Protein 5W7J (pdb70)

InterPro domains:
  IPR001594 Palmitoyltransferase, DHHC domain [PF01529] (438-569)
  IPR002110 Ankyrin repeat [PF12796] (64-152)
  IPR002110 Ankyrin repeat [PF12796] (161-255)
  IPR002110 Ankyrin repeat [PR01415] (124-139)
  IPR002110 Ankyrin repeat [PR01415] (240-254)
  IPR002110 Ankyrin repeat [PS50088] (89-121)
  IPR002110 Ankyrin repeat [PS50088] (123-155)
  IPR002110 Ankyrin repeat [PS50088] (156-188)
  IPR002110 Ankyrin repeat [PS50088] (189-222)
  IPR002110 Ankyrin repeat [PS50088] (224-256)
  IPR002110 Ankyrin repeat [SM00248] (89-118)
  IPR002110 Ankyrin repeat [SM00248] (123-152)
  IPR002110 Ankyrin repeat [SM00248] (156-185)
  IPR002110 Ankyrin repeat [SM00248] (189-219)
  IPR002110 Ankyrin repeat [SM00248] (224-253)
  IPR036770 Ankyrin repeat-containing domain superfamily [G3DSA:1.25.40.20] (50-288)
  IPR036770 Ankyrin repeat-containing domain superfamily [SSF48403] (54-279)

CATH classification: 1.25.40.20

Organism: Homo sapiens (NCBI:txid9606)

Sequence (480 aa):
IDDYSTWDIVKATQYGIYERCRELVEAGYDVRQPDKANVTLLHWAAINNRIDLVKYYISKGAIVDQLGGDLNSTPLHWATRQGHLSMVVQLMKYGADPSLIDGEGCSCIHLAAQFGHTSIVAYLIAKGQDVDMMDQNGMTPLMWAAYRTHSVDPTRLLLTFNVSVNLGDKYHKNTALHWAVLAGNTTVISLLLEAGANVDAQNIKGESALDLAKQRKNVWMINHLQEARGVVASQPARVIDDYSTWDIVKATQYGIYERCRELVEAGYDVRQPDKANVTLLHWAAINNRIDLVKYYISSKGAIVDQLGGDLNSTPLHWATRQGHLSMVVQLMKYGADPSLIDGEGCSCIHLAAQFGHTSIVAYLIAKGQDVDMMDQNGMTPLMWAAYRTHSVDPTRLLLTFNVSVNLGDKYHKNTALHWAVLAGNTTVISLLLEAGANVDAQNIKGESALDLAKQRKNVWMINHLQEARQAGVVASQPARV

Radius of gyration: 24.55 Å; Cα contacts (8 Å, |Δi|>4): 899; chains: 4; bounding box: 79×41×54 Å

Secondary structure (DSSP, 8-state):
---STT--HHHHHHTT-HHHHHHHHHTT--TT---TTS--HHHHHHHTT-HHHHHHHHHTT--TT--BTTTTB-HHHHHHHHT-HHHHHHHHHTT--TT---TTS--HHHHHHHTT-HHHHHHHHHTT--TT---TTS--HHHHHHHH--SSTTHHHHHTS---TT-B-TTT--BHHHHHHHHT-HHHHHHHHHTT--SS-B-TTS-BHHHHHHHTT-HHHHHHHHHT-/----S-----/---STT--HHHHHHTT-HHHHHHHHHTT--TT---TTS--HHHHHHHTT-HHHHHHHHHTT--TT--BTTTTB-HHHHHHHHT-HHHHHHHHHTT--TT---TTS--HHHHHHHTT-HHHHHHHHHTT--TT---TTS--HHHHHHHH--SSTTHHHHHHTT--TT-B-TTT--BHHHHHHHTT-HHHHHHHHHTT--SS-B-TTS-BHHHHHHHTT-HHHHHHHHHH---/----S-----

Solvent-accessible surface area: 19431 Å² total; per-residue (Å²): 125,68,40,3,59,119,18,83,11,28,66,0,0,9,26,8,1,55,48,37,0,101,86,37,15,106,88,64,57,77,8,130,87,59,37,120,40,82,1,11,2,1,0,14,0,0,2,10,49,66,46,73,3,0,86,18,0,26,89,97,29,9,74,30,37,69,69,0,9,116,21,67,0,1,0,0,0,2,0,0,4,41,28,49,59,57,0,0,32,26,0,38,156,83,57,6,56,15,50,63,76,6,56,59,3,2,4,1,0,1,0,0,0,7,28,30,42,38,64,1,0,34,40,0,24,78,116,61,30,80,17,24,44,86,12,117,63,4,9,3,0,6,3,30,0,0,25,18,8,20,41,60,47,0,0,130,34,0,36,95,78,149,21,58,19,67,68,25,6,65,160,64,30,4,6,2,0,0,11,0,0,19,6,12,0,32,48,0,0,42,41,0,24,94,46,46,11,69,5,55,34,125,14,127,150,37,33,9,0,4,59,7,0,93,96,82,168,45,122,108,2,34,79,63,0,75,138,55,161,41,34,28,61,83,46,17,72,71,76,108,68,42,5,58,120,17,90,4,25,70,0,0,8,25,8,2,50,32,36,0,95,101,45,17,130,89,62,59,80,7,132,95,63,36,223,44,81,1,9,3,1,0,16,0,0,3,11,55,66,49,70,3,0,95,23,0,37,94,103,27,13,79,24,33,82,72,0,10,116,23,73,0,0,0,0,0,2,0,0,3,38,26,45,60,57,0,0,34,22,0,35,150,74,53,7,52,13,43,65,80,7,51,61,10,2,1,0,0,0,0,0,0,8,27,29,45,37,61,0,0,35,52,0,20,84,116,62,34,80,23,37,44,67,10,109,63,1,10,4,0,3,3,27,0,0,25,20,9,22,42,60,42,0,0,121,36,0,37,105,82,134,12,59,18,58,62,12,2,123,129,74,89,6,6,1,2,0,15,0,0,16,5,12,0,25,44,0,0,30,35,0,0,118,45,28,1,55,2,80,36,115,11,116,149,33,28,7,0,15,51,6,0,99,108,84,170,47,114,121,0,33,78,45,0,80,131,32,92,117,74,41,37,30,65,86,45,15,74,72,87

B-factor: mean 42.92, std 8.51, range [24.93, 89.25]

Nearest PDB structures (foldseek):
  5w7j-assembly1_A  TM=1.004E+00  e=4.374E-40  Homo sapiens
  3eu9-assembly1_A  TM=9.946E-01  e=1.791E-37  Homo sapiens
  3b95-assembly2_B  TM=9.321E-01  e=2.983E-14  Homo sapiens
  6gcu-assembly2_F  TM=9.055E-01  e=6.509E-10  synthetic construct
  1ot8-assembly2_B  TM=6.976E-01  e=4.515E-09  Drosophila melanogaster

GO terms:
  GO:0043067 regulation of programmed cell death (P, IDA)
  GO:0019706 protein-cysteine S-palmitoyltransferase activity (F, IDA)
  GO:0000139 Golgi membrane (C, EXP)
  GO:0030659 cytoplasmic vesicle membrane (C, EXP)
  GO:0019706 protein-cysteine S-palmitoyltransferase activity (F, EXP)
  GO:0042802 identical protein binding (F, IPI)
  GO:0005515 protein binding (F, IPI)
  GO:0005794 Golgi apparatus (C, IDA)
  GO:0000139 Golgi membrane (C, IDA)
  GO:0030660 Golgi-associated vesicle membrane (C, IDA)
  GO:0042953 lipoprotein transport (P, IDA)
  GO:0043123 positive regulation of canonical NF-kappaB signal transduction (P, HMP)
  GO:0016409 palmitoyltransferase activity (F, IDA)
  GO:0042734 presynaptic membrane (C, EXP)
  GO:0016409 palmitoyltransferase activity (F, IMP)
  GO:0018345 protein palmitoylation (P, IMP)

Structure (mmCIF, N/CA/C/O backbone):
data_5W7J
#
_entry.id   5W7J
#
_cell.length_a   87.736
_cell.length_b   87.736
_cell.length_c   128.007
_cell.angle_alpha   90.00
_cell.angle_beta   90.00
_cell.angle_gamma   120.00
#
_symmetry.space_group_name_H-M   'P 64'
#
loop_
_entity.id
_entity.type
_entity.pdbx_description
1 polymer 'Palmitoyltransferase ZDHHC17'
2 polymer Snap25b-111-120
3 water water
#
loop_
_atom_site.group_PDB
_atom_site.id
_atom_site.type_symbol
_atom_site.label_atom_id
_atom_site.label_alt_id
_atom_site.label_comp_id
_atom_site.label_asym_id
_atom_site.label_entity_id
_atom_site.label_seq_id
_atom_site.pdbx_PDB_ins_code
_atom_site.Cartn_x
_atom_site.Cartn_y
_atom_site.Cartn_z
_atom_site.occupancy
_atom_site.B_iso_or_equiv
_atom_site.auth_seq_id
_atom_site.auth_comp_id
_atom_site.auth_asym_id
_atom_site.auth_atom_id
_atom_site.pdbx_PDB_model_num
ATOM 1 N N . ILE A 1 8 ? -4.506 13.025 -1.410 1.00 55.98 53 ILE A N 1
ATOM 2 C CA . ILE A 1 8 ? -5.405 14.091 -1.849 1.00 53.37 53 ILE A CA 1
ATOM 3 C C . ILE A 1 8 ? -6.087 13.740 -3.190 1.00 58.33 53 ILE A C 1
ATOM 4 O O . ILE A 1 8 ? -5.426 13.579 -4.227 1.00 57.28 53 ILE A O 1
ATOM 9 N N . ASP A 1 9 ? -7.422 13.627 -3.148 1.00 52.60 54 ASP A N 1
ATOM 10 C CA . ASP A 1 9 ? -8.230 13.302 -4.319 1.00 49.61 54 ASP A CA 1
ATOM 11 C C . ASP A 1 9 ? -8.452 14.559 -5.160 1.00 53.29 54 ASP A C 1
ATOM 12 O O . ASP A 1 9 ? -9.025 15.543 -4.677 1.00 53.46 54 ASP A O 1
ATOM 17 N N . ASP A 1 10 ? -8.011 14.523 -6.419 1.00 51.06 55 ASP A N 1
ATOM 18 C CA . ASP A 1 10 ? -8.106 15.660 -7.326 1.00 44.90 55 ASP A CA 1
ATOM 19 C C . ASP A 1 10 ? -9.226 15.530 -8.360 1.00 49.34 55 ASP A C 1
ATOM 20 O O . ASP A 1 10 ? -9.343 16.397 -9.233 1.00 47.98 55 ASP A O 1
ATOM 25 N N . TYR A 1 11 ? -10.030 14.464 -8.297 1.00 46.84 56 TYR A N 1
ATOM 26 C CA . TYR A 1 11 ? -11.195 14.165 -9.135 1.00 45.15 56 TYR A CA 1
ATOM 27 C C . TYR A 1 11 ? -10.837 13.677 -10.537 1.00 45.21 56 TYR A C 1
ATOM 28 O O . TYR A 1 11 ? -11.764 13.463 -11.339 1.00 46.67 56 TYR A O 1
ATOM 37 N N . SER A 1 12 ? -9.558 13.501 -10.877 1.00 44.26 57 SER A N 1
ATOM 38 C CA . SER A 1 12 ? -9.214 13.046 -12.225 1.00 47.55 57 SER A CA 1
ATOM 39 C C . SER A 1 12 ? -9.635 11.607 -12.489 1.00 44.54 57 SER A C 1
ATOM 40 O O . SER A 1 12 ? -9.661 11.192 -13.646 1.00 50.72 57 SER A O 1
ATOM 43 N N . THR A 1 13 ? -9.971 10.844 -11.457 1.00 48.20 58 THR A N 1
ATOM 44 C CA . THR A 1 13 ? -10.452 9.479 -11.620 1.00 50.19 58 THR A CA 1
ATOM 45 C C . THR A 1 13 ? -11.963 9.341 -11.453 1.00 52.28 58 THR A C 1
ATOM 46 O O . THR A 1 13 ? -12.487 8.232 -11.602 1.00 52.25 58 THR A O 1
ATOM 50 N N . TRP A 1 14 ? -12.674 10.424 -11.132 1.00 50.59 59 TRP A N 1
ATOM 51 C CA . TRP A 1 14 ? -14.120 10.342 -10.943 1.00 47.60 59 TRP A CA 1
ATOM 52 C C . TRP A 1 14 ? -14.830 10.168 -12.280 1.00 43.29 59 TRP A C 1
ATOM 53 O O . TRP A 1 14 ? -14.438 10.761 -13.286 1.00 44.00 59 TRP A O 1
ATOM 64 N N . ASP A 1 15 ? -15.873 9.343 -12.290 1.00 39.72 60 ASP A N 1
ATOM 65 C CA . ASP A 1 15 ? -16.682 9.192 -13.488 1.00 45.34 60 ASP A CA 1
ATOM 66 C C . ASP A 1 15 ? -17.637 10.384 -13.651 1.00 47.30 60 ASP A C 1
ATOM 67 O O . ASP A 1 15 ? -17.829 11.206 -12.744 1.00 45.33 60 ASP A O 1
ATOM 72 N N . ILE A 1 16 ? -18.249 10.459 -14.835 1.00 42.17 61 ILE A N 1
ATOM 73 C CA . ILE A 1 16 ? -19.018 11.637 -15.230 1.00 43.26 61 ILE A CA 1
ATOM 74 C C . ILE A 1 16 ? -20.234 11.849 -14.328 1.00 40.81 61 ILE A C 1
ATOM 75 O O . ILE A 1 16 ? -20.590 12.993 -14.009 1.00 38.43 61 ILE A O 1
ATOM 80 N N . VAL A 1 17 ? -20.903 10.770 -13.924 1.00 41.94 62 VAL A N 1
ATOM 81 C CA . VAL A 1 17 ? -22.083 10.920 -13.087 1.00 41.85 62 VAL A CA 1
ATOM 82 C C . VAL A 1 17 ? -21.700 11.506 -11.738 1.00 40.17 62 VAL A C 1
ATOM 83 O O . VAL A 1 17 ? -22.275 12.507 -11.295 1.00 37.82 62 VAL A O 1
ATOM 87 N N . LYS A 1 18 ? -20.713 10.900 -11.075 1.00 36.84 63 LYS A N 1
ATOM 88 C CA . LYS A 1 18 ? -20.308 11.370 -9.759 1.00 37.81 63 LYS A CA 1
ATOM 89 C C . LYS A 1 18 ? -19.780 12.797 -9.836 1.00 40.69 63 LYS A C 1
ATOM 90 O O . LYS A 1 18 ? -19.992 13.598 -8.918 1.00 37.78 63 LYS A O 1
ATOM 96 N N . ALA A 1 19 ? -19.099 13.144 -10.932 1.00 37.63 64 ALA A N 1
ATOM 97 C CA . ALA A 1 19 ? -18.587 14.501 -11.025 1.00 36.01 64 ALA A CA 1
ATOM 98 C C . ALA A 1 19 ? -19.713 15.499 -11.286 1.00 37.15 64 ALA A C 1
ATOM 99 O O . ALA A 1 19 ? -19.610 16.676 -10.909 1.00 36.17 64 ALA A O 1
ATOM 101 N N . THR A 1 20 ? -20.800 15.047 -11.904 1.00 35.04 65 THR A N 1
ATOM 102 C CA . THR A 1 20 ? -21.946 15.926 -12.083 1.00 38.40 65 THR A CA 1
ATOM 103 C C . THR A 1 20 ? -22.652 16.175 -10.760 1.00 35.54 65 THR A C 1
ATOM 104 O O . THR A 1 20 ? -22.919 17.327 -10.400 1.00 35.50 65 THR A O 1
ATOM 108 N N . GLN A 1 21 ? -22.963 15.100 -10.028 1.00 35.33 66 GLN A N 1
ATOM 109 C CA . GLN A 1 21 ? -23.597 15.219 -8.719 1.00 33.98 66 GLN A CA 1
ATOM 110 C C . GLN A 1 21 ? -22.871 16.211 -7.824 1.00 32.32 66 GLN A C 1
ATOM 111 O O . GLN A 1 21 ? -23.503 17.039 -7.160 1.00 34.78 66 GLN A O 1
ATOM 117 N N . TYR A 1 22 ? -21.550 16.146 -7.797 1.00 31.54 67 TYR A N 1
ATOM 118 C CA . TYR A 1 22 ? -20.751 17.003 -6.938 1.00 33.82 67 TYR A CA 1
ATOM 119 C C . TYR A 1 22 ? -20.425 18.351 -7.569 1.00 33.19 67 TYR A C 1
ATOM 120 O O . TYR A 1 22 ? -19.781 19.179 -6.916 1.00 33.95 67 TYR A O 1
ATOM 129 N N . GLY A 1 23 ? -20.842 18.577 -8.815 1.00 33.32 68 GLY A N 1
ATOM 130 C CA . GLY A 1 23 ? -20.641 19.838 -9.504 1.00 31.33 68 GLY A CA 1
ATOM 131 C C . GLY A 1 23 ? -19.225 20.120 -9.943 1.00 32.68 68 GLY A C 1
ATOM 132 O O . GLY A 1 23 ? -18.871 21.291 -10.107 1.00 24.93 68 GLY A O 1
ATOM 133 N N . ILE A 1 24 ? -18.396 19.081 -10.126 1.00 30.01 69 ILE A N 1
ATOM 134 C CA . ILE A 1 24 ? -16.997 19.284 -10.488 1.00 31.78 69 ILE A CA 1
ATOM 135 C C . ILE A 1 24 ? -16.913 19.643 -11.963 1.00 39.85 69 ILE A C 1
ATOM 136 O O . ILE A 1 24 ? -16.706 18.765 -12.810 1.00 39.91 69 ILE A O 1
ATOM 141 N N . TYR A 1 25 ? -17.033 20.945 -12.257 1.00 37.67 70 TYR A N 1
ATOM 142 C CA . TYR A 1 25 ? -17.315 21.420 -13.610 1.00 41.01 70 TYR A CA 1
ATOM 143 C C . TYR A 1 25 ? -16.253 20.980 -14.615 1.00 41.17 70 TYR A C 1
ATOM 144 O O . TYR A 1 25 ? -16.575 20.442 -15.678 1.00 36.97 70 TYR A O 1
ATOM 153 N N . GLU A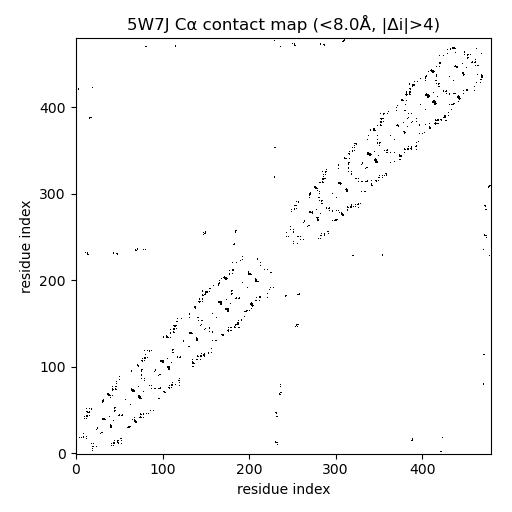 1 26 ? -14.978 21.227 -14.311 1.00 47.17 71 GLU A N 1
ATOM 154 C CA . GLU A 1 26 ? -13.929 20.967 -15.297 1.00 43.07 71 GLU A CA 1
ATOM 155 C C . GLU A 1 26 ? -13.795 19.481 -15.597 1.00 42.06 71 GLU A C 1
ATOM 156 O O . GLU A 1 26 ? -13.534 19.097 -16.742 1.00 45.68 71 GLU A O 1
ATOM 162 N N . ARG A 1 27 ? -13.980 18.633 -14.591 1.00 38.26 72 ARG A N 1
ATOM 163 C CA . ARG A 1 27 ? -13.950 17.194 -14.825 1.00 41.99 72 ARG A CA 1
ATOM 164 C C . ARG A 1 27 ? -15.032 16.784 -15.822 1.00 44.08 72 ARG A C 1
ATOM 165 O O . ARG A 1 27 ? -14.768 16.052 -16.784 1.00 42.26 72 ARG A O 1
ATOM 173 N N . CYS A 1 28 ? -16.255 17.280 -15.627 1.00 39.08 73 CYS A N 1
ATOM 174 C CA . CYS A 1 28 ? -17.341 16.958 -16.550 1.00 41.14 73 CYS A CA 1
ATOM 175 C C . CYS A 1 28 ? -17.027 17.431 -17.965 1.00 41.89 73 CYS A C 1
ATOM 176 O O . CYS A 1 28 ? -17.239 16.697 -18.933 1.00 41.63 73 CYS A O 1
ATOM 179 N N . ARG A 1 29 ? -16.509 18.650 -18.097 1.00 41.38 74 ARG A N 1
ATOM 180 C CA . ARG A 1 29 ? -16.235 19.219 -19.407 1.00 45.34 74 ARG A CA 1
ATOM 181 C C . ARG A 1 29 ? -15.176 18.408 -20.141 1.00 50.48 74 ARG A C 1
ATOM 182 O O . ARG A 1 29 ? -15.346 18.080 -21.317 1.00 50.40 74 ARG A O 1
ATOM 190 N N . GLU A 1 30 ? -14.103 18.023 -19.450 1.00 49.29 75 GLU A N 1
ATOM 191 C CA . GLU A 1 30 ? -13.062 17.251 -20.118 1.00 49.49 75 GLU A CA 1
ATOM 192 C C . GLU A 1 30 ? -13.573 15.878 -20.550 1.00 47.98 75 GLU A C 1
ATOM 193 O O . GLU A 1 30 ? -13.236 15.413 -21.644 1.00 53.59 75 GLU A O 1
ATOM 199 N N . LEU A 1 31 ? -14.429 15.235 -19.750 1.00 47.72 76 LEU A N 1
ATOM 200 C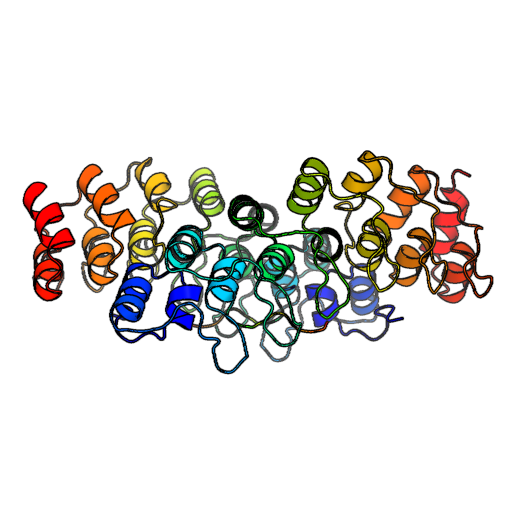 CA . LEU A 1 31 ? -14.973 13.941 -20.171 1.00 44.08 76 LEU A CA 1
ATOM 201 C C . LEU A 1 31 ? -15.887 14.086 -21.383 1.00 50.22 76 LEU A C 1
ATOM 202 O O . LEU A 1 31 ? -15.865 13.239 -22.285 1.00 51.33 76 LEU A O 1
ATOM 207 N N . VAL A 1 32 ? -16.697 15.148 -21.423 1.00 49.55 77 VAL A N 1
ATOM 208 C CA . VAL A 1 32 ? -17.580 15.375 -22.567 1.00 53.79 77 VAL A CA 1
ATOM 209 C C . VAL A 1 32 ? -16.761 15.624 -23.828 1.00 54.63 77 VAL A C 1
ATOM 210 O O . VAL A 1 32 ? -17.067 15.087 -24.901 1.00 58.47 77 VAL A O 1
ATOM 214 N N . GLU A 1 33 ? -15.685 16.407 -23.713 1.00 55.40 78 GLU A N 1
ATOM 215 C CA . GLU A 1 33 ? -14.837 16.680 -24.868 1.00 54.84 78 GLU A CA 1
ATOM 216 C C . GLU A 1 33 ? -14.024 15.458 -25.284 1.00 54.70 78 GLU A C 1
ATOM 217 O O . GLU A 1 33 ? -13.659 15.333 -26.457 1.00 59.14 78 GLU A O 1
ATOM 223 N N . ALA A 1 34 ? -13.738 14.550 -24.352 1.00 57.28 79 ALA A N 1
ATOM 224 C CA . ALA A 1 34 ? -13.088 13.283 -24.669 1.00 54.72 79 ALA A CA 1
ATOM 225 C C . ALA A 1 34 ? -14.031 12.275 -25.311 1.00 56.61 79 ALA A C 1
ATOM 226 O O . ALA A 1 34 ? -13.594 11.160 -25.625 1.00 62.85 79 ALA A O 1
ATOM 228 N N . GLY A 1 35 ? -15.305 12.617 -25.482 1.00 54.42 80 GLY A N 1
ATOM 229 C CA . GLY A 1 35 ? -16.235 11.762 -26.194 1.00 53.87 80 GLY A CA 1
ATOM 230 C C . GLY A 1 35 ? -17.476 11.330 -25.434 1.00 56.36 80 GLY A C 1
ATOM 231 O O . GLY A 1 35 ? -18.284 10.585 -26.010 1.00 56.88 80 GLY A O 1
ATOM 232 N N . TYR A 1 36 ? -17.714 11.724 -24.182 1.00 54.12 81 TYR A N 1
ATOM 233 C CA . TYR A 1 36 ? -18.924 11.262 -23.505 1.00 47.60 81 TYR A CA 1
ATOM 234 C C . TYR A 1 36 ? -20.135 12.029 -24.030 1.00 49.01 81 TYR A C 1
ATOM 235 O O . TYR A 1 36 ? -20.170 13.263 -23.964 1.00 50.80 81 TYR A O 1
ATOM 244 N N . ASP A 1 37 ? -21.120 11.292 -24.555 1.00 47.96 82 ASP A N 1
ATOM 245 C CA . ASP A 1 37 ? -22.342 11.885 -25.099 1.00 49.82 82 ASP A CA 1
ATOM 246 C C . ASP A 1 37 ? -23.206 12.420 -23.966 1.00 42.06 82 ASP A C 1
ATOM 247 O O . ASP A 1 37 ? -23.606 11.662 -23.083 1.00 45.78 82 ASP A O 1
ATOM 252 N N . VAL A 1 38 ? -23.522 13.716 -24.000 1.00 43.06 83 VAL A N 1
ATOM 253 C CA . VAL A 1 38 ? -24.330 14.297 -22.934 1.00 46.41 83 VAL A CA 1
ATOM 254 C C . VAL A 1 38 ? -25.744 13.728 -22.910 1.00 47.53 83 VAL A C 1
ATOM 255 O O . VAL A 1 38 ? -26.414 13.804 -21.875 1.00 44.88 83 VAL A O 1
ATOM 259 N N . ARG A 1 39 ? -26.210 13.138 -24.018 1.00 46.01 84 ARG A N 1
ATOM 260 C CA . ARG A 1 39 ? -27.520 12.500 -24.080 1.00 45.39 84 ARG A CA 1
ATOM 261 C C . ARG A 1 39 ? -27.516 11.051 -23.632 1.00 46.50 84 ARG A C 1
ATOM 262 O O . ARG A 1 39 ? -28.593 10.456 -23.505 1.00 44.95 84 ARG A O 1
ATOM 270 N N . GLN A 1 40 ? -26.358 10.459 -23.424 1.00 48.06 85 GLN A N 1
ATOM 271 C CA . GLN A 1 40 ? -26.302 9.034 -23.132 1.00 49.83 85 GLN A CA 1
ATOM 272 C C . GLN A 1 40 ? -26.722 8.771 -21.690 1.00 47.42 85 GLN A C 1
ATOM 273 O O . GLN A 1 40 ? -26.044 9.230 -20.764 1.00 46.99 85 GLN A O 1
ATOM 279 N N . PRO A 1 41 ? -27.812 8.044 -21.453 1.00 52.22 86 PRO A N 1
ATOM 280 C CA . PRO A 1 41 ? -28.222 7.754 -20.076 1.00 45.24 86 PRO A CA 1
ATOM 281 C C . PRO A 1 41 ? -27.271 6.771 -19.410 1.00 53.87 86 PRO A C 1
ATOM 282 O O . PRO A 1 41 ? -26.524 6.038 -20.067 1.00 55.67 86 PRO A O 1
ATOM 286 N N . ASP A 1 42 ? -27.301 6.770 -18.077 1.00 46.34 87 ASP A N 1
ATOM 287 C CA . ASP A 1 42 ? -26.567 5.763 -17.329 1.00 46.49 87 ASP A CA 1
ATOM 288 C C . ASP A 1 42 ? -27.401 4.484 -17.221 1.00 45.59 87 ASP A C 1
ATOM 289 O O . ASP A 1 42 ? -28.492 4.372 -17.785 1.00 49.85 87 ASP A O 1
ATOM 294 N N . LYS A 1 43 ? -26.880 3.501 -16.482 1.00 46.41 88 LYS A N 1
ATOM 295 C CA . LYS A 1 43 ? -27.560 2.214 -16.368 1.00 52.07 88 LYS A CA 1
ATOM 296 C C . LYS A 1 43 ? -28.917 2.321 -15.677 1.00 52.75 88 LYS A C 1
ATOM 297 O O . LYS A 1 43 ? -29.729 1.396 -15.788 1.00 51.16 88 LYS A O 1
ATOM 299 N N . ALA A 1 44 ? -29.185 3.414 -14.963 1.00 52.77 89 ALA A N 1
ATOM 300 C CA . ALA A 1 44 ? -30.481 3.625 -14.332 1.00 47.26 89 ALA A CA 1
ATOM 301 C C . ALA A 1 44 ? -31.456 4.382 -15.229 1.00 46.64 89 ALA A C 1
ATOM 302 O O . ALA A 1 44 ? -32.511 4.818 -14.749 1.00 47.19 89 ALA A O 1
ATOM 304 N N . ASN A 1 45 ? -31.128 4.526 -16.516 1.00 45.54 90 ASN A N 1
ATOM 305 C CA . ASN A 1 45 ? -31.889 5.344 -17.470 1.00 48.52 90 ASN A CA 1
ATOM 306 C C . ASN A 1 45 ? -32.061 6.785 -16.977 1.00 45.05 90 ASN A C 1
ATOM 307 O O . ASN A 1 45 ? -33.123 7.391 -17.119 1.00 46.27 90 ASN A O 1
ATOM 312 N N . VAL A 1 46 ? -30.994 7.356 -16.428 1.00 39.24 91 VAL A N 1
ATOM 313 C CA . VAL A 1 46 ? -30.998 8.723 -15.920 1.00 39.65 91 VAL A CA 1
ATOM 314 C C . VAL A 1 46 ? -29.962 9.510 -16.705 1.00 36.76 91 VAL A C 1
ATOM 315 O O . VAL A 1 46 ? -28.827 9.052 -16.869 1.00 41.17 91 VAL A O 1
ATOM 319 N N . THR A 1 47 ? -30.345 10.684 -17.192 1.00 35.96 92 THR A N 1
ATOM 320 C CA . THR A 1 47 ? -29.417 11.485 -17.973 1.00 36.16 92 THR A CA 1
ATOM 321 C C . THR A 1 47 ? -28.616 12.414 -17.070 1.00 34.91 92 THR A C 1
ATOM 322 O O . THR A 1 47 ? -28.970 12.662 -15.921 1.00 32.89 92 THR A O 1
ATOM 326 N N . LEU A 1 48 ? -27.514 12.928 -17.618 1.00 35.22 93 LEU A N 1
ATOM 327 C CA . LEU A 1 48 ? -26.677 13.849 -16.862 1.00 37.25 93 LEU A CA 1
ATOM 328 C C . LEU A 1 48 ? -27.457 15.088 -16.435 1.00 38.64 93 LEU A C 1
ATOM 329 O O . LEU A 1 48 ? -27.245 15.612 -15.335 1.00 31.78 93 LEU A O 1
ATOM 334 N N . LEU A 1 49 ? -28.350 15.588 -17.302 1.00 37.23 94 LEU A N 1
ATOM 335 C CA . LEU A 1 49 ? -29.148 16.751 -16.926 1.00 35.54 94 LEU A CA 1
ATOM 336 C C . LEU A 1 49 ? -29.913 16.496 -15.631 1.00 35.33 94 LEU A C 1
ATOM 337 O O . LEU A 1 49 ? -30.024 17.390 -14.782 1.00 35.73 94 LEU A O 1
ATOM 342 N N . HIS A 1 50 ? -30.427 15.275 -15.455 1.00 35.53 95 HIS A N 1
ATOM 343 C CA . HIS A 1 50 ? -31.171 14.933 -14.245 1.00 32.55 95 HIS A CA 1
ATOM 344 C C . HIS A 1 50 ? -30.317 15.156 -13.008 1.00 36.94 95 HIS A C 1
ATOM 345 O O . HIS A 1 50 ? -30.741 15.823 -12.058 1.00 32.45 95 HIS A O 1
ATOM 352 N N . TRP A 1 51 ? -29.096 14.609 -13.014 1.00 35.66 96 TRP A N 1
ATOM 353 C CA . TRP A 1 51 ? -28.223 14.721 -11.853 1.00 36.02 96 TRP A CA 1
ATOM 354 C C . TRP A 1 51 ? -27.808 16.166 -11.614 1.00 33.84 96 TRP A C 1
ATOM 355 O O . TRP A 1 51 ? -27.668 16.592 -10.465 1.00 33.06 96 TRP A O 1
ATOM 366 N N . ALA A 1 52 ? -27.583 16.930 -12.682 1.00 34.29 97 ALA A N 1
ATOM 367 C CA . ALA A 1 52 ? -27.228 18.330 -12.494 1.00 33.62 97 ALA A CA 1
ATOM 368 C C . ALA A 1 52 ? -28.393 19.093 -11.889 1.00 33.07 97 ALA A C 1
ATOM 369 O O . ALA A 1 52 ? -28.209 19.908 -10.972 1.00 32.65 97 ALA A O 1
ATOM 371 N N . ALA A 1 53 ? -29.605 18.793 -12.353 1.00 29.94 98 ALA A N 1
ATOM 372 C CA . ALA A 1 53 ? -30.797 19.491 -11.886 1.00 33.33 98 ALA A CA 1
ATOM 373 C C . ALA A 1 53 ? -31.079 19.212 -10.410 1.00 32.28 98 ALA A C 1
ATOM 374 O O . ALA A 1 53 ? -31.358 20.140 -9.642 1.00 31.64 98 ALA A O 1
ATOM 376 N N . ILE A 1 54 ? -31.036 17.941 -9.993 1.00 32.00 99 ILE A N 1
ATOM 377 C CA . ILE A 1 54 ? -31.391 17.613 -8.612 1.00 30.32 99 ILE A CA 1
ATOM 378 C C . ILE A 1 54 ? -30.316 18.050 -7.627 1.00 30.35 99 ILE A C 1
ATOM 379 O O . ILE A 1 54 ? -30.598 18.188 -6.440 1.00 31.03 99 ILE A O 1
ATOM 384 N N . ASN A 1 55 ? -29.092 18.309 -8.084 1.00 34.67 100 ASN A N 1
ATOM 385 C CA . ASN A 1 55 ? -28.063 18.875 -7.222 1.00 30.29 100 ASN A CA 1
ATOM 386 C C . ASN A 1 55 ? -27.851 20.366 -7.463 1.00 31.75 100 ASN A C 1
ATOM 387 O O . ASN A 1 55 ? -26.824 20.903 -7.048 1.00 30.48 100 ASN A O 1
ATOM 392 N N . ASN A 1 56 ? -28.782 21.036 -8.144 1.00 31.43 101 ASN A N 1
ATOM 393 C CA . ASN A 1 56 ? -28.747 22.492 -8.319 1.00 29.00 101 ASN A CA 1
ATOM 394 C C . ASN A 1 56 ? -27.473 22.989 -9.017 1.00 33.22 101 ASN A C 1
ATOM 395 O O . ASN A 1 56 ? -26.976 24.080 -8.737 1.00 37.01 101 ASN A O 1
ATOM 400 N N . ARG A 1 57 ? -26.950 22.221 -9.972 1.00 33.24 102 ARG A N 1
ATOM 401 C CA . ARG A 1 57 ? -25.709 22.617 -10.645 1.00 35.78 102 ARG A CA 1
ATOM 402 C C . ARG A 1 57 ? -26.052 23.520 -11.833 1.00 36.97 102 ARG A C 1
ATOM 403 O O . ARG A 1 57 ? -26.091 23.098 -12.996 1.00 34.85 102 ARG A O 1
ATOM 411 N N . ILE A 1 58 ? -26.278 24.804 -11.521 1.00 32.18 103 ILE A N 1
ATOM 412 C CA . ILE A 1 58 ? -26.759 25.762 -12.520 1.00 35.06 103 ILE A CA 1
ATOM 413 C C . ILE A 1 58 ? -25.846 25.778 -13.739 1.00 36.48 103 ILE A C 1
ATOM 414 O O . ILE A 1 58 ? -26.305 25.693 -14.884 1.00 38.25 103 ILE A O 1
ATOM 419 N N . ASP A 1 59 ? -24.535 25.882 -13.509 1.00 34.21 104 ASP A N 1
ATOM 420 C CA . ASP A 1 59 ? -23.615 26.065 -14.622 1.00 36.26 104 ASP A CA 1
ATOM 421 C C . ASP A 1 59 ? -23.468 24.789 -15.434 1.00 36.05 104 ASP A C 1
ATOM 422 O O . ASP A 1 59 ? -23.451 24.838 -16.667 1.00 38.79 104 ASP A O 1
ATOM 427 N N . LEU A 1 60 ? -23.387 23.637 -14.766 1.00 35.57 105 LEU A N 1
ATOM 428 C CA . LEU A 1 60 ? -23.426 22.373 -15.488 1.00 37.17 105 LEU A CA 1
ATOM 429 C C . LEU A 1 60 ? -24.690 22.265 -16.322 1.00 35.71 105 LEU A C 1
ATOM 430 O O . LEU A 1 60 ? -24.665 21.713 -17.425 1.00 37.58 105 LEU A O 1
ATOM 435 N N . VAL A 1 61 ? -25.811 22.783 -15.817 1.00 35.98 106 VAL A N 1
ATOM 436 C CA . VAL A 1 61 ? -27.042 22.669 -16.590 1.00 35.08 106 VAL A CA 1
ATOM 437 C C . VAL A 1 61 ? -26.953 23.494 -17.876 1.00 36.97 106 VAL A C 1
ATOM 438 O O . VAL A 1 61 ? -27.320 23.017 -18.952 1.00 36.02 106 VAL A O 1
ATOM 442 N N . LYS A 1 62 ? -26.444 24.726 -17.802 1.00 37.80 107 LYS A N 1
ATOM 443 C CA . LYS A 1 62 ? -26.235 25.495 -19.029 1.00 38.38 107 LYS A CA 1
ATOM 444 C C . LYS A 1 62 ? -25.336 24.739 -20.002 1.00 39.94 107 LYS A C 1
ATOM 445 O O . LYS A 1 62 ? -25.652 24.598 -21.195 1.00 39.67 107 LYS A O 1
ATOM 451 N N . TYR A 1 63 ? -24.216 24.220 -19.496 1.00 40.03 108 TYR A N 1
ATOM 452 C CA . TYR A 1 63 ? -23.235 23.572 -20.357 1.00 37.70 108 TYR A CA 1
ATOM 453 C C . TYR A 1 63 ? -23.832 22.355 -21.045 1.00 36.07 108 TYR A C 1
ATOM 454 O O . TYR A 1 63 ? -23.716 22.203 -22.260 1.00 41.10 108 TYR A O 1
ATOM 463 N N . TYR A 1 64 ? -24.477 21.470 -20.282 1.00 39.29 109 TYR A N 1
ATOM 464 C CA . TYR A 1 64 ? -25.029 20.258 -20.884 1.00 39.04 109 TYR A CA 1
ATOM 465 C C . TYR A 1 64 ? -26.085 20.594 -21.928 1.00 38.09 109 TYR A C 1
ATOM 466 O O . TYR A 1 64 ? -26.192 19.916 -22.952 1.00 43.74 109 TYR A O 1
ATOM 475 N N . ILE A 1 65 ? -26.881 21.634 -21.678 1.00 37.62 110 ILE A N 1
ATOM 476 C CA . ILE A 1 65 ? -27.930 22.007 -22.617 1.00 39.02 110 ILE A CA 1
ATOM 477 C C . ILE A 1 65 ? -27.320 22.593 -23.880 1.00 42.87 110 ILE A C 1
ATOM 478 O O . ILE A 1 65 ? -27.775 22.308 -24.992 1.00 39.93 110 ILE A O 1
ATOM 483 N N . SER A 1 66 ? -26.281 23.418 -23.729 1.00 40.33 111 SER A N 1
ATOM 484 C CA . SER A 1 66 ? -25.579 23.951 -24.883 1.00 39.42 111 SER A CA 1
ATOM 485 C C . SER A 1 66 ? -24.903 22.849 -25.684 1.00 43.72 111 SER A C 1
ATOM 486 O O . SER A 1 66 ? -24.666 23.021 -26.883 1.00 47.15 111 SER A O 1
ATOM 489 N N . LYS A 1 67 ? -24.599 21.721 -25.060 1.00 41.64 112 LYS A N 1
ATOM 490 C CA . LYS A 1 67 ? -24.115 20.575 -25.813 1.00 40.31 112 LYS A CA 1
ATOM 491 C C . LYS A 1 67 ? -25.240 19.725 -26.415 1.00 47.45 112 LYS A C 1
ATOM 492 O O . LYS A 1 67 ? -24.958 18.649 -26.957 1.00 47.99 112 LYS A O 1
ATOM 498 N N . GLY A 1 68 ? -26.494 20.166 -26.342 1.00 43.49 113 GLY A N 1
ATOM 499 C CA . GLY A 1 68 ? -27.585 19.409 -26.929 1.00 39.37 113 GLY A CA 1
ATOM 500 C C . GLY A 1 68 ? -28.312 18.441 -26.013 1.00 46.70 113 GLY A C 1
ATOM 501 O O . GLY A 1 68 ? -29.027 17.567 -26.514 1.00 41.46 113 GLY A O 1
ATOM 502 N N . ALA A 1 69 ? -28.155 18.554 -24.692 1.00 40.93 114 ALA A N 1
ATOM 503 C CA . ALA A 1 69 ? -28.920 17.702 -23.790 1.00 40.92 114 ALA A CA 1
ATOM 504 C C . ALA A 1 69 ? -30.406 17.988 -23.951 1.00 39.72 114 ALA A C 1
ATOM 505 O O . ALA A 1 69 ? -30.812 19.143 -24.077 1.00 42.77 114 ALA A O 1
ATOM 507 N N . ILE A 1 70 ? -31.221 16.937 -23.971 1.00 36.77 115 ILE A N 1
ATOM 508 C CA . ILE A 1 70 ? -32.665 17.104 -24.127 1.00 39.99 115 ILE A CA 1
ATOM 509 C C . ILE A 1 70 ? -33.246 17.592 -22.807 1.00 36.76 115 ILE A C 1
ATOM 510 O O . ILE A 1 70 ? -33.100 16.930 -21.773 1.00 38.13 115 ILE A O 1
ATOM 515 N N . VAL A 1 71 ? -33.923 18.743 -22.850 1.00 35.58 116 VAL A N 1
ATOM 516 C CA . VAL A 1 71 ? -34.269 19.462 -21.624 1.00 37.83 116 VAL A CA 1
ATOM 517 C C . VAL A 1 71 ? -35.312 18.698 -20.807 1.00 35.44 116 VAL A C 1
ATOM 518 O O . VAL A 1 71 ? -35.219 18.631 -19.579 1.00 34.12 116 VAL A O 1
ATOM 522 N N . ASP A 1 72 ? -36.317 18.114 -21.466 1.00 36.08 117 ASP A N 1
ATOM 523 C CA . ASP A 1 72 ? -37.429 17.439 -20.805 1.00 33.13 117 ASP A CA 1
ATOM 524 C C . ASP A 1 72 ? -37.403 15.929 -21.019 1.00 38.76 117 ASP A C 1
ATOM 52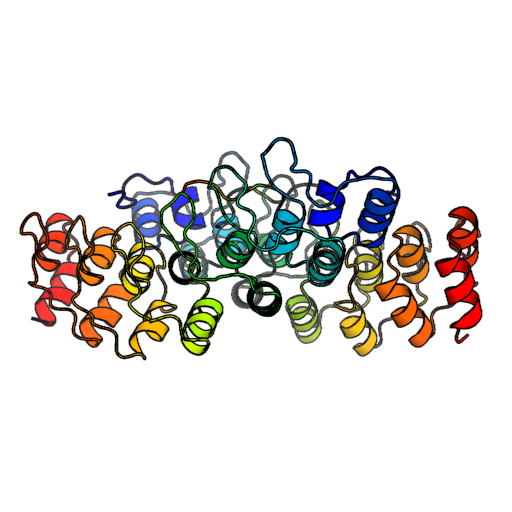5 O O . ASP A 1 72 ? -38.456 15.289 -21.069 1.00 39.50 117 ASP A O 1
ATOM 530 N N . GLN A 1 73 ? -36.213 15.352 -21.155 1.00 34.95 118 GLN A N 1
ATOM 531 C CA . GLN A 1 73 ? -36.083 13.922 -21.388 1.00 38.04 118 GLN A CA 1
ATOM 532 C C . GLN A 1 73 ? -36.552 13.129 -20.165 1.00 37.93 118 GLN A C 1
ATOM 533 O O . GLN A 1 73 ? -36.048 13.341 -19.060 1.00 37.79 118 GLN A O 1
ATOM 539 N N . LEU A 1 74 ? -37.503 12.210 -20.354 1.00 38.43 119 LEU A N 1
ATOM 540 C CA . LEU A 1 74 ? -37.911 11.329 -19.261 1.00 40.11 119 LEU A CA 1
ATOM 541 C C . LEU A 1 74 ? -36.789 10.368 -18.907 1.00 41.26 119 LEU A C 1
ATOM 542 O O . LEU A 1 74 ? -36.072 9.879 -19.783 1.00 43.55 119 LEU A O 1
ATOM 547 N N . GLY A 1 75 ? -36.649 10.085 -17.614 1.00 38.89 120 GLY A N 1
ATOM 548 C CA . GLY A 1 75 ? -35.665 9.118 -17.160 1.00 38.88 120 GLY A CA 1
ATOM 549 C C . GLY A 1 75 ? -35.969 8.671 -15.745 1.00 44.97 120 GLY A C 1
ATOM 550 O O . GLY A 1 75 ? -36.856 9.205 -15.074 1.00 39.88 120 GLY A O 1
ATOM 551 N N . GLY A 1 76 ? -35.207 7.675 -15.294 1.00 43.01 121 GLY A N 1
ATOM 552 C CA . GLY A 1 76 ? -35.387 7.102 -13.976 1.00 43.75 121 GLY A CA 1
ATOM 553 C C . GLY A 1 76 ? -36.601 6.190 -13.888 1.00 45.56 121 GLY A C 1
ATOM 554 O O . GLY A 1 76 ? -37.426 6.094 -14.804 1.00 46.06 121 GLY A O 1
ATOM 555 N N . ASP A 1 77 ? -36.702 5.504 -12.742 1.00 45.03 122 ASP A N 1
ATOM 556 C CA . ASP A 1 77 ? -37.832 4.607 -12.485 1.00 46.37 122 ASP A CA 1
ATOM 557 C C . ASP A 1 77 ? -39.157 5.353 -12.397 1.00 46.09 122 ASP A C 1
ATOM 558 O O . ASP A 1 77 ? -40.207 4.774 -12.690 1.00 49.82 122 ASP A O 1
ATOM 563 N N . LEU A 1 78 ? -39.149 6.605 -11.954 1.00 42.92 123 LEU A N 1
ATOM 564 C CA . LEU A 1 78 ? -40.395 7.350 -11.885 1.00 45.24 123 LEU A CA 1
ATOM 565 C C . LEU A 1 78 ? -40.715 8.051 -13.195 1.00 41.55 123 LEU A C 1
ATOM 566 O O . LEU A 1 78 ? -41.756 8.713 -13.285 1.00 43.04 123 LEU A O 1
ATOM 571 N N . ASN A 1 79 ? -39.849 7.918 -14.203 1.00 42.78 124 ASN A N 1
ATOM 572 C CA . ASN A 1 79 ? -40.109 8.397 -15.562 1.00 38.95 124 ASN A CA 1
ATOM 573 C C . ASN A 1 79 ? -40.418 9.898 -15.558 1.00 40.38 124 ASN A C 1
ATOM 574 O O . ASN A 1 79 ? -41.531 10.335 -15.850 1.00 38.91 124 ASN A O 1
ATOM 579 N N . SER A 1 80 ? -39.389 10.677 -15.208 1.00 41.21 125 SER A N 1
ATOM 580 C CA . SER A 1 80 ? -39.529 12.100 -14.922 1.00 38.28 125 SER A CA 1
ATOM 581 C C . SER A 1 80 ? -38.512 12.902 -15.711 1.00 35.04 125 SER A C 1
ATOM 582 O O . SER A 1 80 ? -37.440 12.408 -16.081 1.00 35.71 125 SER A O 1
ATOM 585 N N . THR A 1 81 ? -38.858 14.162 -15.928 1.00 35.02 126 THR A N 1
ATOM 586 C CA . THR A 1 81 ? -37.982 15.150 -16.520 1.00 32.94 126 THR A CA 1
ATOM 587 C C . THR A 1 81 ? -36.972 15.655 -15.491 1.00 33.98 126 THR A C 1
ATOM 588 O O . THR A 1 81 ? -37.155 15.476 -14.284 1.00 30.71 126 THR A O 1
ATOM 592 N N . PRO A 1 82 ? -35.891 16.290 -15.943 1.00 31.71 127 PRO A N 1
ATOM 593 C CA . PRO A 1 82 ? -34.990 16.946 -14.981 1.00 31.10 127 PRO A CA 1
ATOM 594 C C . PRO A 1 82 ? -35.681 18.007 -14.132 1.00 32.62 127 PRO A C 1
ATOM 595 O O . PRO A 1 82 ? -35.356 18.157 -12.946 1.00 32.09 127 PRO A O 1
ATOM 599 N N . LEU A 1 83 ? -36.633 18.746 -14.702 1.00 32.92 128 LEU A N 1
ATOM 600 C CA . LEU A 1 83 ? -37.363 19.735 -13.919 1.00 30.22 128 LEU A CA 1
ATOM 601 C C . LEU A 1 83 ? -38.186 19.074 -12.820 1.00 33.49 128 LEU A C 1
ATOM 602 O O . LEU A 1 83 ? -38.309 19.623 -11.722 1.00 37.58 128 LEU A O 1
ATOM 607 N N . HIS A 1 84 ? -38.769 17.901 -13.089 1.00 34.58 129 HIS A N 1
ATOM 608 C CA . HIS A 1 84 ? -39.434 17.162 -12.015 1.00 33.75 129 HIS A CA 1
ATOM 609 C C . HIS A 1 84 ? -38.476 16.917 -10.863 1.00 34.88 129 HIS A C 1
ATOM 610 O O . HIS A 1 84 ? -38.829 17.082 -9.689 1.00 35.99 129 HIS A O 1
ATOM 617 N N . TRP A 1 85 ? -37.263 16.468 -11.192 1.00 34.05 130 TRP A N 1
ATOM 618 C CA . TRP A 1 85 ? -36.279 16.149 -10.165 1.00 34.10 130 TRP A CA 1
ATOM 619 C C . TRP A 1 85 ? -35.940 17.390 -9.344 1.00 32.50 130 TRP A C 1
ATOM 620 O O . TRP A 1 85 ? -35.943 17.354 -8.110 1.00 35.21 130 TRP A O 1
ATOM 631 N N . ALA A 1 86 ? -35.6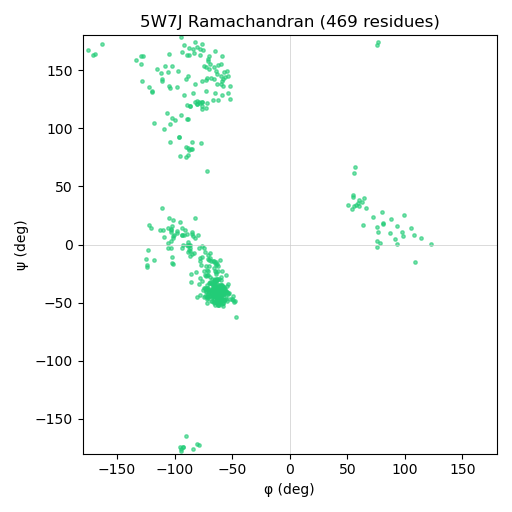40 18.501 -10.023 1.00 32.36 131 ALA A N 1
ATOM 632 C CA . ALA A 1 86 ? -35.365 19.757 -9.334 1.00 36.13 131 ALA A CA 1
ATOM 633 C C . ALA A 1 86 ? -36.528 20.161 -8.427 1.00 34.89 131 ALA A C 1
ATOM 634 O O . ALA A 1 86 ? -36.313 20.621 -7.300 1.00 32.02 131 ALA A O 1
ATOM 636 N N . THR A 1 87 ? -37.771 19.986 -8.905 1.00 35.19 132 THR A N 1
ATOM 637 C CA . THR A 1 87 ? -38.946 20.358 -8.118 1.00 32.93 132 THR A CA 1
ATOM 638 C C . THR A 1 87 ? -39.103 19.477 -6.884 1.00 35.78 132 THR A C 1
ATOM 639 O O . THR A 1 87 ? -39.408 19.978 -5.797 1.00 34.37 132 THR A O 1
ATOM 643 N N . ARG A 1 88 ? -38.932 18.159 -7.043 1.00 35.47 133 ARG A N 1
ATOM 644 C CA . ARG A 1 88 ? -38.967 17.248 -5.902 1.00 37.01 133 ARG A CA 1
ATOM 645 C C . ARG A 1 88 ? -37.972 17.665 -4.839 1.00 36.58 133 ARG A C 1
ATOM 646 O O . ARG A 1 88 ? -38.263 17.609 -3.642 1.00 34.10 133 ARG A O 1
ATOM 654 N N . GLN A 1 89 ? -36.791 18.081 -5.263 1.00 31.83 134 GLN A N 1
ATOM 655 C CA . GLN A 1 89 ? -35.723 18.378 -4.333 1.00 33.85 134 GLN A CA 1
ATOM 656 C C . GLN A 1 89 ? -35.840 19.764 -3.719 1.00 35.81 134 GLN A C 1
ATOM 657 O O . GLN A 1 89 ? -35.289 19.991 -2.646 1.00 33.89 134 GLN A O 1
ATOM 663 N N . GLY A 1 90 ? -36.527 20.693 -4.367 1.00 34.14 135 GLY A N 1
ATOM 664 C CA . GLY A 1 90 ? -36.749 21.992 -3.786 1.00 31.78 135 GLY A CA 1
ATOM 665 C C . GLY A 1 90 ? -35.835 23.104 -4.250 1.00 32.48 135 GLY A C 1
ATOM 666 O O . GLY A 1 90 ? -35.666 24.076 -3.516 1.00 32.78 135 GLY A O 1
ATOM 667 N N . HIS A 1 91 ? -35.261 23.012 -5.454 1.00 31.77 136 HIS A N 1
ATOM 668 C CA . HIS A 1 91 ? -34.310 24.011 -5.932 1.00 32.05 136 HIS A CA 1
ATOM 669 C C . HIS A 1 91 ? -35.047 25.028 -6.803 1.00 33.66 136 HIS A C 1
ATOM 670 O O . HIS A 1 91 ? -35.209 24.844 -8.016 1.00 30.48 136 HIS A O 1
ATOM 677 N N . LEU A 1 92 ? -35.494 26.118 -6.172 1.00 29.52 137 LEU A N 1
ATOM 678 C CA . LEU A 1 92 ? -36.202 27.165 -6.908 1.00 30.21 137 LEU A CA 1
ATOM 679 C C . LEU A 1 92 ? -35.333 27.729 -8.023 1.00 32.12 137 LEU A C 1
ATOM 680 O O . LEU A 1 92 ? -35.784 27.897 -9.164 1.00 34.15 137 LEU A O 1
ATOM 685 N N . SER A 1 93 ? -34.081 28.036 -7.708 1.00 30.49 138 SER A N 1
ATOM 686 C CA . SER A 1 93 ? -33.183 28.575 -8.725 1.00 35.10 138 SER A CA 1
ATOM 687 C C . SER A 1 93 ? -33.098 27.647 -9.927 1.00 31.94 138 SER A C 1
ATOM 688 O O . SER A 1 93 ? -33.097 28.104 -11.070 1.00 35.08 138 SER A O 1
ATOM 691 N N . MET A 1 94 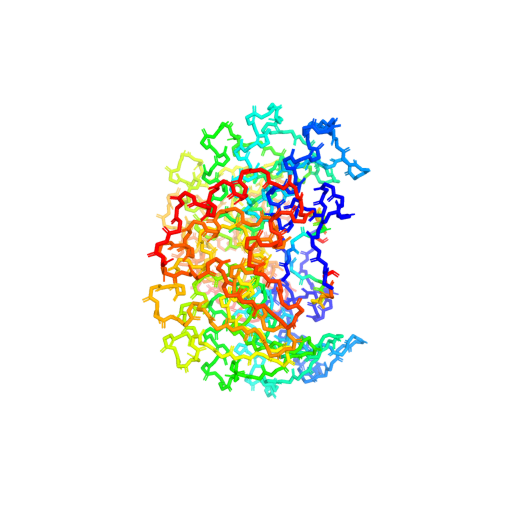? -33.053 26.336 -9.688 1.00 33.45 139 MET A N 1
ATOM 692 C CA . MET A 1 94 ? -32.995 25.394 -10.791 1.00 32.82 139 MET A CA 1
ATOM 693 C C . MET A 1 94 ? -34.320 25.333 -11.542 1.00 34.75 139 MET A C 1
ATOM 694 O O . MET A 1 94 ? -34.335 25.185 -12.769 1.00 34.74 139 MET A O 1
ATOM 699 N N . VAL A 1 95 ? -35.444 25.432 -10.828 1.00 33.40 140 VAL A N 1
ATOM 700 C CA . VAL A 1 95 ? -36.739 25.415 -11.498 1.00 29.93 140 VAL A CA 1
ATOM 701 C C . VAL A 1 95 ? -36.864 26.617 -12.422 1.00 34.85 140 VAL A C 1
ATOM 702 O O . VAL A 1 95 ? -37.272 26.487 -13.584 1.00 29.64 140 VAL A O 1
ATOM 706 N N . VAL A 1 96 ? -36.492 27.803 -11.925 1.00 32.07 141 VAL A N 1
ATOM 707 C CA . VAL A 1 96 ? -36.502 29.000 -12.763 1.00 35.72 141 VAL A CA 1
ATOM 708 C C . VAL A 1 96 ? -35.580 28.813 -13.964 1.00 36.39 141 VAL A C 1
ATOM 709 O O . VAL A 1 96 ? -35.952 29.092 -15.109 1.00 37.12 141 VAL A O 1
ATOM 713 N N . GLN A 1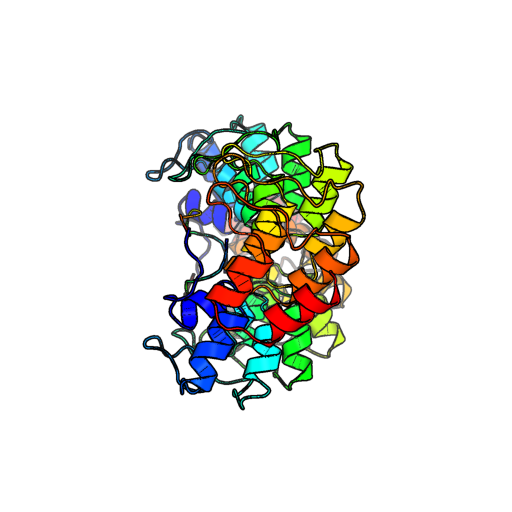 97 ? -34.364 28.325 -13.714 1.00 37.50 142 GLN A N 1
ATOM 714 C CA . GLN A 1 97 ? -33.386 28.155 -14.780 1.00 39.47 142 GLN A CA 1
ATOM 715 C C . GLN A 1 97 ? -33.892 27.183 -15.843 1.00 39.29 142 GLN A C 1
ATOM 716 O O . GLN A 1 97 ? -33.868 27.490 -17.044 1.00 36.60 142 GLN A O 1
ATOM 722 N N . LEU A 1 98 ? -34.394 26.016 -15.421 1.00 39.00 143 LEU A N 1
ATOM 723 C CA . LEU A 1 98 ? -34.889 25.046 -16.398 1.00 34.59 143 LEU A CA 1
ATOM 724 C C . LEU A 1 98 ? -36.100 25.581 -17.156 1.00 34.78 143 LEU A C 1
ATOM 725 O O . LEU A 1 98 ? -36.259 25.327 -18.352 1.00 37.41 143 LEU A O 1
ATOM 730 N N . MET A 1 99 ? -36.968 26.329 -16.493 1.00 35.71 144 MET A N 1
ATOM 731 C CA . MET A 1 99 ? -38.121 26.831 -17.228 1.00 36.25 144 MET A CA 1
ATOM 732 C C . MET A 1 99 ? -37.720 27.924 -18.216 1.00 36.56 144 MET A C 1
ATOM 733 O O . MET A 1 99 ? -38.393 28.102 -19.231 1.00 37.54 144 MET A O 1
ATOM 738 N N . LYS A 1 100 ? -36.622 28.641 -17.955 1.00 36.19 145 LYS A N 1
ATOM 739 C CA . LYS A 1 100 ? -36.128 29.623 -18.918 1.00 40.60 145 LYS A CA 1
ATOM 740 C C . LYS A 1 100 ? -35.642 28.971 -20.205 1.00 39.87 145 LYS A C 1
ATOM 741 O O . LYS A 1 100 ? -35.797 29.553 -21.282 1.00 42.39 145 LYS A O 1
ATOM 747 N N . TYR A 1 101 ? -35.061 27.774 -20.121 1.00 40.47 146 TYR A N 1
ATOM 748 C CA . TYR A 1 101 ? -34.653 27.015 -21.299 1.00 40.94 146 TYR A CA 1
ATOM 749 C C . TYR A 1 101 ? -35.788 26.184 -21.890 1.00 42.76 146 TYR A C 1
ATOM 750 O O . TYR A 1 101 ? -35.528 25.327 -22.740 1.00 44.94 146 TYR A O 1
ATOM 759 N N . GLY A 1 102 ? -37.028 26.390 -21.443 1.00 39.18 147 GLY A N 1
ATOM 760 C CA . GLY A 1 102 ? -38.181 25.775 -22.073 1.00 38.04 147 GLY A CA 1
ATOM 761 C C . GLY A 1 102 ? -38.728 24.519 -21.423 1.00 34.73 147 GLY A C 1
ATOM 762 O O . GLY A 1 102 ? -39.627 23.904 -21.992 1.00 34.09 147 GLY A O 1
ATOM 763 N N . ALA A 1 103 ? -38.237 24.125 -20.249 1.00 37.64 148 ALA A N 1
ATOM 764 C CA . ALA A 1 103 ? -38.810 22.976 -19.554 1.00 36.57 148 ALA A CA 1
ATOM 765 C C . ALA A 1 103 ? -40.294 23.206 -19.270 1.00 37.51 148 ALA A C 1
ATOM 766 O O . ALA A 1 103 ? -40.716 24.309 -18.917 1.00 34.82 148 ALA A O 1
ATOM 768 N N . ASP A 1 104 ? -41.088 22.153 -19.419 1.00 34.52 149 ASP A N 1
ATOM 769 C CA . ASP A 1 104 ? -42.531 22.275 -19.338 1.00 33.01 149 ASP A CA 1
ATOM 770 C C . ASP A 1 104 ? -43.036 21.842 -17.967 1.00 34.70 149 ASP A C 1
ATOM 771 O O . ASP A 1 104 ? -43.131 20.633 -17.718 1.00 32.06 149 ASP A O 1
ATOM 776 N N . PRO A 1 105 ? -43.469 22.767 -17.098 1.00 30.75 150 PRO A N 1
ATOM 777 C CA . PRO A 1 105 ? -43.895 22.375 -15.744 1.00 35.39 150 PRO A CA 1
ATOM 778 C C . PRO A 1 105 ? -45.158 21.527 -15.716 1.00 39.55 150 PRO A C 1
ATOM 779 O O . PRO A 1 105 ? -45.453 20.926 -14.672 1.00 38.55 150 PRO A O 1
ATOM 783 N N . SER A 1 106 ? -45.910 21.460 -16.816 1.00 34.85 151 SER A N 1
ATOM 784 C CA . SER A 1 106 ? -47.156 20.707 -16.854 1.00 34.91 151 SER A CA 1
ATOM 785 C C . SER A 1 106 ? -46.963 19.250 -17.242 1.00 34.95 151 SER A C 1
ATOM 786 O O . SER A 1 106 ? -47.927 18.480 -17.199 1.00 37.54 151 SER A O 1
ATOM 789 N N . LEU A 1 107 ? -45.759 18.849 -17.629 1.00 37.04 152 LEU A N 1
ATOM 790 C CA . LEU A 1 107 ? -45.546 17.450 -17.956 1.00 35.39 152 LEU A CA 1
ATOM 791 C C . LEU A 1 107 ? -45.777 16.602 -16.713 1.00 36.33 152 LEU A C 1
ATOM 792 O O . LEU A 1 107 ? -45.529 17.034 -15.582 1.00 32.48 152 LEU A O 1
ATOM 797 N N . ILE A 1 108 ? -46.291 15.401 -16.917 1.00 33.27 153 ILE A N 1
ATOM 798 C CA . ILE A 1 108 ? -46.593 14.525 -15.799 1.00 36.84 153 ILE A CA 1
ATOM 799 C C . ILE A 1 108 ? -45.542 13.436 -15.760 1.00 38.74 153 ILE A C 1
ATOM 800 O O . ILE A 1 108 ? -44.992 13.042 -16.794 1.00 38.61 153 ILE A O 1
ATOM 805 N N . ASP A 1 109 ? -45.239 12.976 -14.551 1.00 36.66 154 ASP A N 1
ATOM 806 C CA . ASP A 1 109 ? -44.280 11.912 -14.321 1.00 36.21 154 ASP A CA 1
ATOM 807 C C . ASP A 1 109 ? -45.024 10.586 -14.209 1.00 37.51 154 ASP A C 1
ATOM 808 O O . ASP A 1 109 ? -46.239 10.513 -14.409 1.00 38.40 154 ASP A O 1
ATOM 813 N N . GLY A 1 110 ? -44.292 9.526 -13.879 1.00 41.88 155 GLY A N 1
ATOM 814 C CA . GLY A 1 110 ? -44.872 8.198 -13.791 1.00 41.05 155 GLY A CA 1
ATOM 815 C C . GLY A 1 110 ? -45.739 7.951 -12.580 1.00 47.87 155 GLY A C 1
ATOM 816 O O . GLY A 1 110 ? -46.310 6.862 -12.454 1.00 52.33 155 GLY A O 1
ATOM 817 N N . GLU A 1 111 ? -45.848 8.918 -11.675 1.00 42.91 156 GLU A N 1
ATOM 818 C CA . GLU A 1 111 ? -46.818 8.844 -10.594 1.00 40.92 156 GLU A CA 1
ATOM 819 C C . GLU A 1 111 ? -48.045 9.701 -10.878 1.00 41.36 156 GLU A C 1
ATOM 820 O O . GLU A 1 111 ? -48.907 9.836 -10.009 1.00 45.78 156 GLU A O 1
ATOM 826 N N . GLY A 1 112 ? -48.137 10.294 -12.070 1.00 38.79 157 GLY A N 1
ATOM 827 C CA . GLY A 1 112 ? -49.289 11.091 -12.441 1.00 38.78 157 GLY A CA 1
ATOM 828 C C . GLY A 1 112 ? -49.197 12.568 -12.133 1.00 37.74 157 GLY A C 1
ATOM 829 O O . GLY A 1 112 ? -50.165 13.294 -12.389 1.00 38.50 157 GLY A O 1
ATOM 830 N N . CYS A 1 113 ? -48.057 13.045 -11.639 1.00 37.98 158 CYS A N 1
ATOM 831 C CA . CYS A 1 113 ? -47.931 14.386 -11.075 1.00 38.60 158 CYS A CA 1
ATOM 832 C C . CYS A 1 113 ? -47.212 15.342 -12.015 1.00 38.69 158 CYS A C 1
ATOM 833 O O . CYS A 1 113 ? -46.172 15.000 -12.589 1.00 39.21 158 CYS A O 1
ATOM 836 N N . SER A 1 114 ? -47.738 16.556 -12.137 1.00 36.09 159 SER A N 1
ATOM 837 C CA . SER A 1 114 ? -46.943 17.608 -12.746 1.00 35.70 159 SER A CA 1
ATOM 838 C C . SER A 1 114 ? -46.230 18.389 -11.636 1.00 39.65 159 SER A C 1
ATOM 839 O O . SER A 1 114 ? -46.305 18.042 -10.452 1.00 34.23 159 SER A O 1
ATOM 842 N N . CYS A 1 115 ? -45.518 19.452 -12.019 1.00 37.80 160 CYS A N 1
ATOM 843 C CA . CYS A 1 115 ? -44.561 20.070 -11.102 1.00 34.25 160 CYS A CA 1
ATOM 844 C C . CYS A 1 115 ? -45.246 20.712 -9.898 1.00 38.40 160 CYS A C 1
ATOM 845 O O . CYS A 1 115 ? -44.741 20.628 -8.766 1.00 37.93 160 CYS A O 1
ATOM 848 N N . ILE A 1 116 ? -46.384 21.366 -10.118 1.00 33.84 161 ILE A N 1
ATOM 849 C CA . ILE A 1 116 ? -47.057 22.018 -9.010 1.00 33.59 161 ILE A CA 1
ATOM 850 C C . ILE A 1 116 ? -47.522 20.991 -7.990 1.00 34.03 161 ILE A C 1
ATOM 851 O O . ILE A 1 116 ? -47.564 21.278 -6.795 1.00 34.58 161 ILE A O 1
ATOM 856 N N . HIS A 1 117 ? -47.843 19.772 -8.424 1.00 32.18 162 HIS A N 1
ATOM 857 C CA . HIS A 1 117 ? -48.235 18.763 -7.450 1.00 31.39 162 HIS A CA 1
ATOM 858 C C . HIS A 1 117 ? -47.034 18.267 -6.675 1.00 33.04 162 HIS A C 1
ATOM 859 O O . HIS A 1 117 ? -47.127 18.033 -5.463 1.00 31.77 162 HIS A O 1
ATOM 866 N N . LEU A 1 118 ? -45.892 18.129 -7.356 1.00 33.94 163 LEU A N 1
ATOM 867 C CA . LEU A 1 118 ? -44.676 17.695 -6.687 1.00 33.50 163 LEU A CA 1
ATOM 868 C C . LEU A 1 118 ? -44.222 18.727 -5.666 1.00 35.33 163 LEU A C 1
ATOM 869 O O . LEU A 1 118 ? -43.829 18.375 -4.548 1.00 37.44 163 LEU A O 1
ATOM 874 N N . ALA A 1 119 ? -44.277 20.011 -6.032 1.00 35.13 164 ALA A N 1
ATOM 875 C CA . ALA A 1 119 ? -43.899 21.064 -5.096 1.00 34.67 164 ALA A CA 1
ATOM 876 C C . ALA A 1 119 ? -44.841 21.096 -3.895 1.00 35.54 164 ALA A C 1
ATOM 877 O O . ALA A 1 119 ? -44.405 21.321 -2.764 1.00 33.56 164 ALA A O 1
ATOM 879 N N . ALA A 1 120 ? -46.131 20.836 -4.121 1.00 33.46 165 ALA A N 1
ATOM 880 C CA . ALA A 1 120 ? -47.099 20.838 -3.029 1.00 33.74 165 ALA A CA 1
ATOM 881 C C . ALA A 1 120 ? -46.850 19.684 -2.074 1.00 36.35 165 ALA A C 1
ATOM 882 O O . ALA A 1 120 ? -46.877 19.860 -0.850 1.00 37.25 165 ALA A O 1
ATOM 884 N N . GLN A 1 121 ? -46.612 18.492 -2.607 1.00 34.37 166 GLN A N 1
ATOM 885 C CA . GLN A 1 121 ? -46.545 17.339 -1.730 1.00 37.47 166 GLN A CA 1
ATOM 886 C C . GLN A 1 121 ? -45.231 17.249 -0.967 1.00 35.84 166 GLN A C 1
ATOM 887 O O . GLN A 1 121 ? -45.178 16.551 0.053 1.00 37.30 166 GLN A O 1
ATOM 893 N N . PHE A 1 122 ? -44.184 17.960 -1.396 1.00 34.87 167 PHE A N 1
ATOM 894 C CA . PHE A 1 122 ? -42.942 18.000 -0.628 1.00 36.81 167 PHE A CA 1
ATOM 895 C C . PHE A 1 122 ? -42.728 19.322 0.105 1.00 33.79 167 PHE A C 1
ATOM 896 O O . PHE A 1 122 ? -41.611 19.593 0.557 1.00 33.25 167 PHE A O 1
ATOM 904 N N . GLY A 1 123 ? -43.757 20.158 0.219 1.00 33.14 168 GLY A N 1
ATOM 905 C CA . GLY A 1 123 ? -43.676 21.328 1.076 1.00 30.50 168 GLY A CA 1
ATOM 906 C C . GLY A 1 123 ? -42.866 22.485 0.535 1.00 33.73 168 GLY A C 1
ATOM 907 O O . GLY A 1 123 ? -42.519 23.384 1.303 1.00 32.75 168 GLY A O 1
ATOM 908 N N . HIS A 1 124 ? -42.551 22.503 -0.762 1.00 36.20 169 HIS A N 1
ATOM 909 C CA . HIS A 1 124 ? -41.703 23.554 -1.333 1.00 35.24 169 HIS A CA 1
ATOM 910 C C . HIS A 1 124 ? -42.576 24.760 -1.673 1.00 35.72 169 HIS A C 1
ATOM 911 O O . HIS A 1 124 ? -42.986 24.980 -2.817 1.00 30.20 169 HIS A O 1
ATOM 918 N N . THR A 1 125 ? -42.846 25.565 -0.640 1.00 31.06 170 THR A N 1
ATOM 919 C CA . THR A 1 125 ? -43.825 26.647 -0.749 1.00 33.80 170 THR A CA 1
ATOM 920 C C . THR A 1 125 ? -43.427 27.701 -1.786 1.00 32.11 170 THR A C 1
ATOM 921 O O . THR A 1 125 ? -44.285 28.230 -2.499 1.00 29.85 170 THR A O 1
ATOM 925 N N . SER A 1 126 ? -42.144 28.050 -1.869 1.00 32.30 171 SER A N 1
ATOM 926 C CA . SER A 1 126 ? -41.782 29.105 -2.805 1.00 30.27 171 SER A CA 1
ATOM 927 C C . SER A 1 126 ? -41.816 28.612 -4.249 1.00 34.49 171 SER A C 1
ATOM 928 O O . SER A 1 126 ? -41.999 29.417 -5.165 1.00 30.43 171 SER A O 1
ATOM 931 N N . ILE A 1 127 ? -41.689 27.308 -4.470 1.00 33.11 172 ILE A N 1
ATOM 932 C CA . ILE A 1 127 ? -41.850 26.795 -5.818 1.00 32.34 172 ILE A CA 1
ATOM 933 C C . ILE A 1 127 ? -43.318 26.763 -6.204 1.00 34.23 172 ILE A C 1
ATOM 934 O O . ILE A 1 127 ? -43.673 27.038 -7.360 1.00 31.81 172 ILE A O 1
ATOM 939 N N . VAL A 1 128 ? -44.197 26.400 -5.263 1.00 33.12 173 VAL A N 1
ATOM 940 C CA . VAL A 1 128 ? -45.628 26.482 -5.538 1.00 33.12 173 VAL A CA 1
ATOM 941 C C . VAL A 1 128 ? -46.002 27.912 -5.919 1.00 38.14 173 VAL A C 1
ATOM 942 O O . VAL A 1 128 ? -46.607 28.155 -6.974 1.00 34.68 173 VAL A O 1
ATOM 946 N N . ALA A 1 129 ? -45.585 28.889 -5.098 1.00 34.10 174 ALA A N 1
ATOM 947 C CA . ALA A 1 129 ? -45.870 30.290 -5.417 1.00 35.84 174 ALA A CA 1
ATOM 948 C C . ALA A 1 129 ? -45.321 30.667 -6.782 1.00 34.11 174 ALA A C 1
ATOM 949 O O . ALA A 1 129 ? -45.955 31.422 -7.528 1.00 32.83 174 ALA A O 1
ATOM 951 N N . TYR A 1 130 ? -44.140 30.155 -7.128 1.00 31.89 175 TYR A N 1
ATOM 952 C CA . TYR A 1 130 ? -43.536 30.557 -8.388 1.00 32.53 175 TYR A CA 1
ATOM 953 C C . TYR A 1 130 ? -44.323 30.006 -9.568 1.00 36.76 175 TYR A C 1
ATOM 954 O O . TYR A 1 130 ? -44.579 30.728 -10.538 1.00 34.95 175 TYR A O 1
ATOM 963 N N . LEU A 1 131 ? -44.715 28.728 -9.498 1.00 34.11 176 LEU A N 1
ATOM 964 C CA . LEU A 1 131 ? -45.504 28.136 -10.569 1.00 34.07 176 LEU A CA 1
ATOM 965 C C . LEU A 1 131 ? -46.835 28.858 -10.732 1.00 37.22 176 LEU A C 1
ATOM 966 O O . LEU A 1 131 ? -47.286 29.088 -11.854 1.00 41.64 176 LEU A O 1
ATOM 971 N N . ILE A 1 132 ? -47.475 29.242 -9.628 1.00 40.66 177 ILE A N 1
ATOM 972 C CA . ILE A 1 132 ? -48.716 30.002 -9.748 1.00 37.50 177 ILE A CA 1
ATOM 973 C C . ILE A 1 132 ? -48.441 31.372 -10.354 1.00 39.66 177 ILE A C 1
ATOM 974 O O . ILE A 1 132 ? -49.188 31.843 -11.219 1.00 42.19 177 ILE A O 1
ATOM 979 N N . ALA A 1 133 ? -47.345 32.016 -9.941 1.00 38.13 178 ALA A N 1
ATOM 980 C CA . ALA A 1 133 ? -46.978 33.305 -10.523 1.00 37.28 178 ALA A CA 1
ATOM 981 C C . ALA A 1 133 ? -46.706 33.200 -12.013 1.00 42.26 178 ALA A C 1
ATOM 982 O O . ALA A 1 133 ? -46.900 34.178 -12.743 1.00 46.09 178 ALA A O 1
ATOM 984 N N . LYS A 1 134 ? -46.238 32.042 -12.480 1.00 41.45 179 LYS A N 1
ATOM 985 C CA . LYS A 1 134 ? -45.969 31.823 -13.892 1.00 39.80 179 LYS A CA 1
ATOM 986 C C . LYS A 1 134 ? -47.176 31.285 -14.644 1.00 45.44 179 LYS A C 1
ATOM 987 O O . LYS A 1 134 ? -47.032 30.865 -15.792 1.00 44.87 179 LYS A O 1
ATOM 993 N N . GLY A 1 135 ? -48.349 31.246 -14.021 1.00 49.60 180 GLY A N 1
ATOM 994 C CA . GLY A 1 135 ? -49.577 30.971 -14.740 1.00 48.54 180 GLY A CA 1
ATOM 995 C C . GLY A 1 135 ? -50.211 29.623 -14.481 1.00 48.73 180 GLY A C 1
ATOM 996 O O . GLY A 1 135 ? -51.382 29.441 -14.845 1.00 51.00 180 GLY A O 1
ATOM 997 N N . GLN A 1 136 ? -49.493 28.668 -13.885 1.00 45.58 181 GLN A N 1
ATOM 998 C CA . GLN A 1 136 ? -50.106 27.385 -13.564 1.00 46.25 181 GLN A CA 1
ATOM 999 C C . GLN A 1 136 ? -51.317 27.599 -12.659 1.00 48.28 181 GLN A C 1
ATOM 1000 O O . GLN A 1 136 ? -51.282 28.407 -11.728 1.00 45.59 181 GLN A O 1
ATOM 1006 N N . ASP A 1 137 ? -52.399 26.884 -12.957 1.00 45.05 182 ASP A N 1
ATOM 1007 C CA . ASP A 1 137 ? -53.649 27.055 -12.231 1.00 43.56 182 ASP A CA 1
ATOM 1008 C C . ASP A 1 137 ? -53.541 26.469 -10.828 1.00 45.55 182 ASP A C 1
ATOM 1009 O O . ASP A 1 137 ? -53.102 25.330 -10.652 1.00 41.70 182 ASP A O 1
ATOM 1014 N N . VAL A 1 138 ? -53.974 27.238 -9.825 1.00 39.22 183 VAL A N 1
ATOM 1015 C CA . VAL A 1 138 ? -53.841 26.766 -8.450 1.00 40.57 183 VAL A CA 1
ATOM 1016 C C . VAL A 1 138 ? -54.592 25.453 -8.232 1.00 39.25 183 VAL A C 1
ATOM 1017 O O . VAL A 1 138 ? -54.172 24.624 -7.421 1.00 42.04 183 VAL A O 1
ATOM 1021 N N . ASP A 1 139 ? -55.691 25.223 -8.950 1.00 43.18 184 ASP A N 1
ATOM 1022 C CA . ASP A 1 139 ? -56.479 24.010 -8.768 1.00 43.21 184 ASP A CA 1
ATOM 1023 C C . ASP A 1 139 ? -56.209 22.966 -9.848 1.00 47.10 184 ASP A C 1
ATOM 1024 O O . ASP A 1 139 ? -57.038 22.075 -10.065 1.00 43.98 184 ASP A O 1
ATOM 1029 N N . MET A 1 140 ? -55.067 23.053 -10.525 1.00 45.55 185 MET A N 1
ATOM 1030 C CA . MET A 1 140 ? -54.736 22.070 -11.543 1.00 47.50 185 MET A CA 1
ATOM 1031 C C . MET A 1 140 ? -54.828 20.653 -10.990 1.00 43.61 185 MET A C 1
ATOM 1032 O O . MET A 1 140 ? -54.304 20.345 -9.912 1.00 40.76 185 MET A O 1
ATOM 1037 N N . MET A 1 141 ? -55.530 19.799 -11.719 1.00 44.68 186 MET A N 1
ATOM 1038 C CA . MET A 1 141 ? -55.657 18.399 -11.352 1.00 43.85 186 MET A CA 1
ATOM 1039 C C . MET A 1 141 ? -54.535 17.607 -11.993 1.00 43.60 186 MET A C 1
ATOM 1040 O O . MET A 1 141 ? -54.136 17.891 -13.124 1.00 40.01 186 MET A O 1
ATOM 1045 N N . ASP A 1 142 ? -54.015 16.628 -11.257 1.00 40.20 187 ASP A N 1
ATOM 1046 C CA . ASP A 1 142 ? -53.044 15.711 -11.827 1.00 43.26 187 ASP A CA 1
ATOM 1047 C C . ASP A 1 142 ? -53.794 14.499 -12.374 1.00 45.21 187 ASP A C 1
ATOM 1048 O O . ASP A 1 142 ? -55.026 14.467 -12.390 1.00 47.43 187 ASP A O 1
ATOM 1053 N N . GLN A 1 143 ? -53.060 13.484 -12.830 1.00 45.09 188 GLN A N 1
ATOM 1054 C CA . GLN A 1 143 ? -53.695 12.329 -13.447 1.00 46.73 188 GLN A CA 1
ATOM 1055 C C . GLN A 1 143 ? -54.561 11.537 -12.479 1.00 49.59 188 GLN A C 1
ATOM 1056 O O . GLN A 1 143 ? -55.364 10.718 -12.929 1.00 55.90 188 GLN A O 1
ATOM 1062 N N . ASN A 1 144 ? -54.421 11.746 -11.173 1.00 53.08 189 ASN A N 1
ATOM 1063 C CA . ASN A 1 144 ? -55.243 11.060 -10.181 1.00 51.84 189 ASN A CA 1
ATOM 1064 C C . ASN A 1 144 ? -56.374 11.929 -9.649 1.00 46.69 189 ASN A C 1
ATOM 1065 O O . ASN A 1 144 ? -57.073 11.521 -8.719 1.00 56.01 189 ASN A O 1
ATOM 1070 N N . GLY A 1 145 ? -56.585 13.105 -10.234 1.00 47.74 190 GLY A N 1
ATOM 1071 C CA . GLY A 1 145 ? -57.593 14.021 -9.746 1.00 49.20 190 GLY A CA 1
ATOM 1072 C C . GLY A 1 145 ? -57.218 14.777 -8.491 1.00 48.03 190 GLY A C 1
ATOM 1073 O O . GLY A 1 145 ? -58.095 15.402 -7.889 1.00 49.28 190 GLY A O 1
ATOM 1074 N N . MET A 1 146 ? -55.953 14.728 -8.069 1.00 44.60 191 MET A N 1
ATOM 1075 C CA . MET A 1 146 ? -55.496 15.484 -6.907 1.00 40.44 191 MET A CA 1
ATOM 1076 C C . MET A 1 146 ? -55.173 16.922 -7.292 1.00 42.17 191 MET A C 1
ATOM 1077 O O . MET A 1 146 ? -54.563 17.183 -8.337 1.00 44.35 191 MET A O 1
ATOM 1082 N N . THR A 1 147 ? -55.569 17.853 -6.438 1.00 38.56 192 THR A N 1
ATOM 1083 C CA . THR A 1 147 ? -55.138 19.238 -6.559 1.00 38.79 192 THR A CA 1
ATOM 1084 C C . THR A 1 147 ? -53.913 19.457 -5.693 1.00 35.70 192 THR A C 1
ATOM 1085 O O . THR A 1 147 ? -53.566 18.620 -4.856 1.00 37.29 192 THR A O 1
ATOM 1089 N N . PRO A 1 148 ? -53.201 20.565 -5.877 1.00 33.89 193 PRO A N 1
ATOM 1090 C CA . PRO A 1 148 ? -52.119 20.863 -4.934 1.00 35.44 193 PRO A CA 1
ATOM 1091 C C . PRO A 1 148 ? -52.625 20.985 -3.506 1.00 36.64 193 PRO A C 1
ATOM 1092 O O . PRO A 1 148 ? -51.934 20.558 -2.571 1.00 32.53 193 PRO A O 1
ATOM 1096 N N . LEU A 1 149 ? -53.834 21.516 -3.317 1.00 36.97 194 LEU A N 1
ATOM 1097 C CA . LEU A 1 149 ? -54.364 21.649 -1.966 1.00 39.87 194 LEU A CA 1
ATOM 1098 C C . LEU A 1 149 ? -54.615 20.286 -1.339 1.00 36.51 194 LEU A C 1
ATOM 1099 O O . LEU A 1 149 ? -54.344 20.090 -0.152 1.00 38.82 194 LEU A O 1
ATOM 1104 N N . MET A 1 150 ? -55.078 19.311 -2.127 1.00 36.50 195 MET A N 1
ATOM 1105 C CA . MET A 1 150 ? -55.255 17.968 -1.583 1.00 37.08 195 MET A CA 1
ATOM 1106 C C . MET A 1 150 ? -53.913 17.353 -1.213 1.00 37.74 195 MET A C 1
ATOM 1107 O O . MET A 1 150 ? -53.751 16.779 -0.127 1.00 34.79 195 MET A O 1
ATOM 1112 N N . TRP A 1 151 ? -52.935 17.462 -2.114 1.00 39.20 196 TRP A N 1
ATOM 1113 C CA . TRP A 1 151 ? -51.605 16.952 -1.815 1.00 38.45 196 TRP A CA 1
ATOM 1114 C C . TRP A 1 151 ? -51.048 17.587 -0.551 1.00 35.99 196 TRP A C 1
ATOM 1115 O O . TRP A 1 151 ? -50.425 16.909 0.274 1.00 34.17 196 TRP A O 1
ATOM 1126 N N . ALA A 1 152 ? -51.248 18.893 -0.393 1.00 35.30 197 ALA A N 1
ATOM 1127 C CA . ALA A 1 152 ? -50.761 19.584 0.792 1.00 33.99 197 ALA A CA 1
ATOM 1128 C C . ALA A 1 152 ? -51.434 19.036 2.048 1.00 37.11 197 ALA A C 1
ATOM 1129 O O . ALA A 1 152 ? -50.777 18.753 3.061 1.00 35.72 197 ALA A O 1
ATOM 1131 N N . ALA A 1 153 ? -52.753 18.856 1.985 1.00 38.26 198 ALA A N 1
ATOM 1132 C CA . ALA A 1 153 ? -53.488 18.326 3.125 1.00 34.20 198 ALA A CA 1
ATOM 1133 C C . ALA A 1 153 ? -53.002 16.935 3.482 1.00 36.53 198 ALA A C 1
ATOM 1134 O O . ALA A 1 153 ? -52.902 16.579 4.663 1.00 37.76 198 ALA A O 1
ATOM 1136 N N . TYR A 1 154 ? -52.692 16.138 2.470 1.00 35.00 199 TYR A N 1
ATOM 1137 C CA . TYR A 1 154 ? -52.338 14.746 2.677 1.00 33.51 199 TYR A CA 1
ATOM 1138 C C . TYR A 1 154 ? -50.908 14.588 3.163 1.00 36.72 199 TYR A C 1
ATOM 1139 O O . TYR A 1 154 ? -50.635 13.697 3.975 1.00 41.87 199 TYR A O 1
ATOM 1148 N N . ARG A 1 155 ? -49.984 15.446 2.715 1.00 34.97 200 ARG A N 1
ATOM 1149 C CA . ARG A 1 155 ? -48.562 15.169 2.880 1.00 36.39 200 ARG A CA 1
ATOM 1150 C C . ARG A 1 155 ? -47.743 16.244 3.582 1.00 39.76 200 ARG A C 1
ATOM 1151 O O . ARG A 1 155 ? -46.589 15.967 3.930 1.00 39.84 200 ARG A O 1
ATOM 1159 N N . THR A 1 156 ? -48.263 17.454 3.787 1.00 36.00 201 THR A N 1
ATOM 1160 C CA . THR A 1 156 ? -47.472 18.514 4.424 1.00 37.57 201 THR A CA 1
ATOM 1161 C C . THR A 1 156 ? -48.144 18.915 5.735 1.00 36.70 201 THR A C 1
ATOM 1162 O O . THR A 1 156 ? -49.161 19.619 5.733 1.00 34.52 201 THR A O 1
ATOM 1166 N N . HIS A 1 157 ? -47.559 18.464 6.851 1.00 33.72 202 HIS A N 1
ATOM 1167 C CA . HIS A 1 157 ? -48.141 18.646 8.184 1.00 32.70 202 HIS A CA 1
ATOM 1168 C C . HIS A 1 157 ? -47.501 19.883 8.778 1.00 32.35 202 HIS A C 1
ATOM 1169 O O . HIS A 1 157 ? -46.633 19.824 9.650 1.00 33.33 202 HIS A O 1
ATOM 1176 N N . SER A 1 158 ? -47.964 21.022 8.282 1.00 30.75 203 SER A N 1
ATOM 1177 C CA . SER A 1 158 ? -47.297 22.305 8.412 1.00 35.09 203 SER A CA 1
ATOM 1178 C C . SER A 1 158 ? -48.262 23.361 7.908 1.00 35.78 203 SER A C 1
ATOM 1179 O O . SER A 1 158 ? -49.227 23.053 7.204 1.00 36.91 203 SER A O 1
ATOM 1182 N N . VAL A 1 159 ? -47.982 24.611 8.255 1.00 36.31 204 VAL A N 1
ATOM 1183 C CA . VAL A 1 159 ? -48.883 25.685 7.873 1.00 34.20 204 VAL A CA 1
ATOM 1184 C C . VAL A 1 159 ? -48.803 25.923 6.374 1.00 37.31 204 VAL A C 1
ATOM 1185 O O . VAL A 1 159 ? -49.824 26.089 5.700 1.00 38.19 204 VAL A O 1
ATOM 1189 N N . ASP A 1 160 ? -47.557 25.982 5.823 1.00 36.50 205 ASP A N 1
ATOM 1190 C CA . ASP A 1 160 ? -47.400 26.108 4.384 1.00 39.56 205 ASP A CA 1
ATOM 1191 C C . ASP A 1 160 ? -47.028 24.757 3.775 1.00 35.13 205 ASP A C 1
ATOM 1192 O O . ASP A 1 160 ? -46.448 23.904 4.452 1.00 35.86 205 ASP A O 1
ATOM 1197 N N . PRO A 1 161 ? -47.338 24.507 2.495 1.00 38.43 206 PRO A N 1
ATOM 1198 C CA . PRO A 1 161 ? -47.910 25.451 1.520 1.00 35.88 206 PRO A CA 1
ATOM 1199 C C . PRO A 1 161 ? -49.433 25.644 1.582 1.00 39.24 206 PRO A C 1
ATOM 1200 O O . PRO A 1 161 ? -49.961 26.375 0.739 1.00 35.89 206 PRO A O 1
ATOM 1204 N N . THR A 1 162 ? -50.119 25.044 2.564 1.00 36.37 207 THR A N 1
ATOM 1205 C CA . THR A 1 162 ? -51.573 25.152 2.598 1.00 33.72 207 THR A CA 1
ATOM 1206 C C . THR A 1 162 ? -52.024 26.602 2.738 1.00 38.11 207 THR A C 1
ATOM 1207 O O . THR A 1 162 ? -52.866 27.076 1.964 1.00 39.68 207 THR A O 1
ATOM 1211 N N . ARG A 1 163 ? -51.468 27.333 3.712 1.00 36.49 208 ARG A N 1
ATOM 1212 C CA . ARG A 1 163 ? -51.819 28.746 3.851 1.00 38.58 208 ARG A CA 1
ATOM 1213 C C . ARG A 1 163 ? -51.623 29.517 2.552 1.00 36.74 208 ARG A C 1
ATOM 1214 O O . ARG A 1 163 ? -52.460 30.347 2.190 1.00 40.80 208 ARG A O 1
ATOM 1222 N N . LEU A 1 164 ? -50.517 29.267 1.845 1.00 37.77 209 LEU A N 1
ATOM 1223 C CA . LEU A 1 164 ? -50.281 29.968 0.584 1.00 40.70 209 LEU A CA 1
ATOM 1224 C C . LEU A 1 164 ? -51.363 29.654 -0.438 1.00 35.41 209 LEU A C 1
ATOM 1225 O O . LEU A 1 164 ? -51.874 30.563 -1.101 1.00 38.18 209 LEU A O 1
ATOM 1230 N N . LEU A 1 165 ? -51.719 28.374 -0.593 1.00 33.65 210 LEU A N 1
ATOM 1231 C CA . LEU A 1 165 ? -52.731 28.020 -1.587 1.00 35.86 210 LEU A CA 1
ATOM 1232 C C . LEU A 1 165 ? -54.070 28.686 -1.286 1.00 32.96 210 LEU A C 1
ATOM 1233 O O . LEU A 1 165 ? -54.780 29.097 -2.208 1.00 32.82 210 LEU A O 1
ATOM 1238 N N . LEU A 1 166 ? -54.414 28.847 -0.011 1.00 39.45 211 LEU A N 1
ATOM 1239 C CA . LEU A 1 166 ? -55.706 29.434 0.321 1.00 40.38 211 LEU A CA 1
ATOM 1240 C C . LEU A 1 166 ? -55.744 30.945 0.130 1.00 39.51 211 LEU A C 1
ATOM 1241 O O . LEU A 1 166 ? -56.833 31.521 0.181 1.00 45.39 211 LEU A O 1
ATOM 1246 N N . THR A 1 167 ? -54.598 31.603 -0.084 1.00 37.88 212 THR A N 1
ATOM 1247 C CA . THR A 1 167 ? -54.625 33.012 -0.469 1.00 39.14 212 THR A CA 1
ATOM 1248 C C . THR A 1 167 ? -55.139 33.223 -1.888 1.00 40.76 212 THR A C 1
ATOM 1249 O O . THR A 1 167 ? -55.337 34.378 -2.279 1.00 45.23 212 THR A O 1
ATOM 1253 N N . PHE A 1 168 ? -55.323 32.159 -2.670 1.00 42.34 213 PHE A N 1
ATOM 1254 C CA . PHE A 1 168 ? -55.820 32.239 -4.035 1.00 39.33 213 PHE A CA 1
ATOM 1255 C C . PHE A 1 168 ? -57.271 31.782 -4.092 1.00 43.72 213 PHE A C 1
ATOM 1256 O O . PHE A 1 168 ? -57.776 31.141 -3.168 1.00 46.83 213 PHE A O 1
ATOM 1264 N N . ASN A 1 169 ? -57.942 32.107 -5.202 1.00 56.16 214 ASN A N 1
ATOM 1265 C CA . ASN A 1 169 ? -59.341 31.724 -5.359 1.00 59.53 214 ASN A CA 1
ATOM 1266 C C . ASN A 1 169 ? -59.467 30.226 -5.599 1.00 55.01 214 ASN A C 1
ATOM 1267 O O . ASN A 1 169 ? -59.937 29.784 -6.651 1.00 58.18 214 ASN A O 1
ATOM 1272 N N . VAL A 1 170 ? -59.053 29.454 -4.610 1.00 51.46 215 VAL A N 1
ATOM 1273 C CA . VAL A 1 170 ? -59.172 28.007 -4.641 1.00 53.60 215 VAL A CA 1
ATOM 1274 C C . VAL A 1 170 ? -60.630 27.607 -4.410 1.00 52.98 215 VAL A C 1
ATOM 1275 O O . VAL A 1 170 ? -61.421 28.352 -3.822 1.00 55.86 215 VAL A O 1
ATOM 1279 N N . SER A 1 171 ? -61.007 26.430 -4.922 1.00 50.61 216 SER A N 1
ATOM 1280 C CA . SER A 1 171 ? -62.367 25.909 -4.762 1.00 48.31 216 SER A CA 1
ATOM 1281 C C . SER A 1 171 ? -62.302 24.811 -3.702 1.00 49.10 216 SER A C 1
ATOM 1282 O O . SER A 1 171 ? -62.135 23.625 -4.009 1.00 46.44 216 SER A O 1
ATOM 1285 N N . VAL A 1 172 ? -62.451 25.221 -2.437 1.00 50.94 217 VAL A N 1
ATOM 1286 C CA . VAL A 1 172 ? -62.062 24.392 -1.311 1.00 42.76 217 VAL A CA 1
ATOM 1287 C C . VAL A 1 172 ? -62.796 23.060 -1.237 1.00 46.72 217 VAL A C 1
ATOM 1288 O O . VAL A 1 172 ? -62.366 22.168 -0.495 1.00 45.32 217 VAL A O 1
ATOM 1292 N N . ASN A 1 173 ? -63.881 22.875 -1.987 1.00 48.90 218 ASN A N 1
ATOM 1293 C CA . ASN A 1 173 ? -64.705 21.692 -1.776 1.00 46.01 218 ASN A CA 1
ATOM 1294 C C . ASN A 1 173 ? -64.682 20.692 -2.932 1.00 50.16 218 ASN A C 1
ATOM 1295 O O . ASN A 1 173 ? -65.499 19.765 -2.926 1.00 50.85 218 ASN A O 1
ATOM 1300 N N . LEU A 1 174 ? -63.763 20.827 -3.901 1.00 50.01 219 LEU A N 1
ATOM 1301 C CA . LEU A 1 174 ? -63.577 19.784 -4.914 1.00 44.95 219 LEU A CA 1
ATOM 1302 C C . LEU A 1 174 ? -63.089 18.488 -4.273 1.00 45.48 219 LEU A C 1
ATOM 1303 O O . LEU A 1 174 ? -62.362 18.497 -3.282 1.00 47.23 219 LEU A O 1
ATOM 1308 N N . GLY A 1 175 ? -63.461 17.361 -4.869 1.00 46.97 220 GLY A N 1
ATOM 1309 C CA . GLY A 1 175 ? -63.003 16.061 -4.413 1.00 42.16 220 GLY A CA 1
ATOM 1310 C C . GLY A 1 175 ? -62.156 15.431 -5.499 1.00 51.32 220 GLY A C 1
ATOM 1311 O O . GLY A 1 175 ? -62.344 15.706 -6.683 1.00 53.59 220 GLY A O 1
ATOM 1312 N N . ASP A 1 176 ? -61.205 14.592 -5.093 1.00 51.82 221 ASP A N 1
ATOM 1313 C CA . ASP A 1 176 ? -60.376 13.989 -6.125 1.00 54.59 221 ASP A CA 1
ATOM 1314 C C . ASP A 1 176 ? -61.230 13.084 -7.007 1.00 54.93 221 ASP A C 1
ATOM 1315 O O . ASP A 1 176 ? -62.368 12.742 -6.676 1.00 51.37 221 ASP A O 1
ATOM 1320 N N . LYS A 1 177 ? -60.662 12.690 -8.147 1.00 56.21 222 LYS A N 1
ATOM 1321 C CA . LYS A 1 177 ? -61.488 12.089 -9.187 1.00 61.22 222 LYS A CA 1
ATOM 1322 C C . LYS A 1 177 ? -61.958 10.694 -8.791 1.00 56.96 222 LYS A C 1
ATOM 1323 O O . LYS A 1 177 ? -63.112 10.335 -9.044 1.00 58.20 222 LYS A O 1
ATOM 1325 N N . TYR A 1 178 ? -61.098 9.899 -8.154 1.00 56.29 223 TYR A N 1
ATOM 1326 C CA . TYR A 1 178 ? -61.414 8.485 -7.958 1.00 59.44 223 TYR A CA 1
ATOM 1327 C C . TYR A 1 178 ? -61.820 8.135 -6.525 1.00 60.25 223 TYR A C 1
ATOM 1328 O O . TYR A 1 178 ? -62.162 6.976 -6.261 1.00 62.00 223 TYR A O 1
ATOM 1337 N N . HIS A 1 179 ? -61.796 9.090 -5.596 1.00 56.40 224 HIS A N 1
ATOM 1338 C CA . HIS A 1 179 ? -62.359 8.892 -4.264 1.00 52.42 224 HIS A CA 1
ATOM 1339 C C . HIS A 1 179 ? -63.402 9.936 -3.895 1.00 52.28 224 HIS A C 1
ATOM 1340 O O . HIS A 1 179 ? -64.183 9.691 -2.969 1.00 53.59 224 HIS A O 1
ATOM 1347 N N . LYS A 1 180 ? -63.428 11.088 -4.575 1.00 52.65 225 LYS A N 1
ATOM 1348 C CA . LYS A 1 180 ? -64.200 12.272 -4.184 1.00 50.36 225 LYS A CA 1
ATOM 1349 C C . LYS A 1 180 ? -63.861 12.734 -2.762 1.00 47.76 225 LYS A C 1
ATOM 1350 O O . LYS A 1 180 ? -64.720 13.257 -2.047 1.00 47.39 225 LYS A O 1
ATOM 1352 N N . ASN A 1 181 ? -62.604 12.555 -2.343 1.00 48.52 226 ASN A N 1
ATOM 1353 C CA . ASN A 1 181 ? -62.118 13.096 -1.072 1.00 46.95 226 ASN A CA 1
ATOM 1354 C C . ASN A 1 181 ? -61.776 14.572 -1.235 1.00 46.17 226 ASN A C 1
ATOM 1355 O O . ASN A 1 181 ? -60.959 14.928 -2.092 1.00 41.38 226 ASN A O 1
ATOM 1360 N N . THR A 1 182 ? -62.387 15.431 -0.421 1.00 43.62 227 THR A N 1
ATOM 1361 C CA . THR A 1 182 ? -61.953 16.817 -0.459 1.00 43.81 227 THR A CA 1
ATOM 1362 C C . THR A 1 182 ? -60.627 16.958 0.276 1.00 39.59 227 THR A C 1
ATOM 1363 O O . THR A 1 182 ? -60.122 16.019 0.895 1.00 39.41 227 THR A O 1
ATOM 1367 N N . ALA A 1 183 ? -60.045 18.151 0.170 1.00 40.80 228 ALA A N 1
ATOM 1368 C CA . ALA A 1 183 ? -58.849 18.445 0.941 1.00 37.61 228 ALA A CA 1
ATOM 1369 C C . ALA A 1 183 ? -59.079 18.146 2.411 1.00 33.81 228 ALA A C 1
ATOM 1370 O O . ALA A 1 183 ? -58.231 17.529 3.066 1.00 35.51 228 ALA A O 1
ATOM 1372 N N . LEU A 1 184 ? -60.254 18.511 2.930 1.00 36.40 229 LEU A N 1
ATOM 1373 C CA . LEU A 1 184 ? -60.545 18.261 4.344 1.00 40.19 229 LEU A CA 1
ATOM 1374 C C . LEU A 1 184 ? -60.545 16.770 4.647 1.00 38.15 229 LEU A C 1
ATOM 1375 O O . LEU A 1 184 ? -59.925 16.326 5.623 1.00 41.52 229 LEU A O 1
ATOM 1380 N N . HIS A 1 185 ? -61.229 15.981 3.808 1.00 40.62 230 HIS A N 1
ATOM 1381 C CA . HIS A 1 185 ? -61.167 14.521 3.898 1.00 40.88 230 HIS A CA 1
ATOM 1382 C C . HIS A 1 185 ? -59.730 14.027 4.001 1.00 40.32 230 HIS A C 1
ATOM 1383 O O . HIS A 1 185 ? -59.401 13.194 4.855 1.00 37.26 230 HIS A O 1
ATOM 1390 N N . TRP A 1 186 ? -58.866 14.515 3.105 1.00 39.53 231 TRP A N 1
ATOM 1391 C CA . TRP A 1 186 ? -57.473 14.084 3.086 1.00 36.22 231 TRP A CA 1
ATOM 1392 C C . TRP A 1 186 ? -56.760 14.473 4.370 1.00 37.64 231 TRP A C 1
ATOM 1393 O O . TRP A 1 186 ? -56.047 13.656 4.975 1.00 39.30 231 TRP A O 1
ATOM 1404 N N . ALA A 1 187 ? -56.934 15.729 4.799 1.00 36.92 232 ALA A N 1
ATOM 1405 C CA . ALA A 1 187 ? -56.341 16.170 6.062 1.00 38.50 232 ALA A CA 1
ATOM 1406 C C . ALA A 1 187 ? -56.806 15.303 7.227 1.00 34.16 232 ALA A C 1
ATOM 1407 O O . ALA A 1 187 ? -56.011 14.972 8.118 1.00 36.87 232 ALA A O 1
ATOM 1409 N N . VAL A 1 188 ? -58.078 14.898 7.222 1.00 34.47 233 VAL A N 1
ATOM 1410 C CA . VAL A 1 188 ? -58.602 14.094 8.327 1.00 42.32 233 VAL A CA 1
ATOM 1411 C C . VAL A 1 188 ? -58.032 12.684 8.270 1.00 42.34 233 VAL A C 1
ATOM 1412 O O . VAL A 1 188 ? -57.612 12.127 9.297 1.00 39.00 233 VAL A O 1
ATOM 1416 N N . LEU A 1 189 ? -58.013 12.089 7.064 1.00 42.97 234 LEU A N 1
ATOM 1417 C CA . LEU A 1 189 ? -57.421 10.765 6.870 1.00 42.49 234 LEU A CA 1
ATOM 1418 C C . LEU A 1 189 ? -56.005 10.724 7.392 1.00 40.57 234 LEU A C 1
ATOM 1419 O O . LEU A 1 189 ? -55.584 9.735 7.998 1.00 45.56 234 LEU A O 1
ATOM 1424 N N . ALA A 1 190 ? -55.245 11.780 7.125 1.00 41.35 235 ALA A N 1
ATOM 1425 C CA . ALA A 1 190 ? -53.833 11.854 7.456 1.00 39.30 235 ALA A CA 1
ATOM 1426 C C . ALA A 1 190 ? -53.581 12.317 8.877 1.00 40.59 235 ALA A C 1
ATOM 1427 O O . ALA A 1 190 ? -52.434 12.249 9.332 1.00 39.35 235 ALA A O 1
ATOM 1429 N N . GLY A 1 191 ? -54.613 12.757 9.593 1.00 40.68 236 GLY A N 1
ATOM 1430 C CA . GLY A 1 191 ? -54.381 13.326 10.909 1.00 37.05 236 GLY A CA 1
ATOM 1431 C C . GLY A 1 191 ? -53.608 14.627 10.860 1.00 36.83 236 GLY A C 1
ATOM 1432 O O . GLY A 1 191 ? -52.836 14.924 11.775 1.00 38.80 236 GLY A O 1
ATOM 1433 N N . ASN A 1 192 ? -53.779 15.404 9.791 1.00 39.63 237 ASN A N 1
ATOM 1434 C CA . ASN A 1 192 ? -53.025 16.643 9.592 1.00 39.52 237 ASN A CA 1
ATOM 1435 C C . ASN A 1 192 ? -53.749 17.782 10.311 1.00 38.76 237 ASN A C 1
ATOM 1436 O O . ASN A 1 192 ? -54.488 18.573 9.714 1.00 34.58 237 ASN A O 1
ATOM 1441 N N . THR A 1 193 ? -53.504 17.873 11.630 1.00 38.18 238 THR A N 1
ATOM 1442 C CA . THR A 1 193 ? -54.282 18.790 12.465 1.00 38.00 238 THR A CA 1
ATOM 1443 C C . THR A 1 193 ? -53.964 20.250 12.161 1.00 37.26 238 THR A C 1
ATOM 1444 O O . THR A 1 193 ? -54.861 21.096 12.222 1.00 39.20 238 THR A O 1
ATOM 1448 N N . THR A 1 194 ? -52.719 20.564 11.793 1.00 35.93 239 THR A N 1
ATOM 1449 C CA . THR A 1 194 ? -52.406 21.925 11.366 1.00 36.90 239 THR A CA 1
ATOM 1450 C C . THR A 1 194 ? -53.309 22.373 10.217 1.00 42.32 239 THR A C 1
ATOM 1451 O O . THR A 1 194 ? -53.836 23.492 10.223 1.00 42.75 239 THR A O 1
ATOM 1455 N N . VAL A 1 195 ? -53.500 21.506 9.222 1.00 39.75 240 VAL A N 1
ATOM 1456 C CA . VAL A 1 195 ? -54.210 21.901 8.005 1.00 37.78 240 VAL A CA 1
ATOM 1457 C C . VAL A 1 195 ? -55.731 21.924 8.217 1.00 41.54 240 VAL A C 1
ATOM 1458 O O . VAL A 1 195 ? -56.438 22.707 7.571 1.00 39.85 240 VAL A O 1
ATOM 1462 N N . ILE A 1 196 ? -56.253 21.099 9.130 1.00 40.06 241 ILE A N 1
ATOM 1463 C CA . ILE A 1 196 ? -57.699 21.038 9.350 1.00 43.17 241 ILE A CA 1
ATOM 1464 C C . ILE A 1 196 ? -58.251 22.414 9.721 1.00 43.03 241 ILE A C 1
ATOM 1465 O O . ILE A 1 196 ? -59.235 22.882 9.138 1.00 48.54 241 ILE A O 1
ATOM 1470 N N . SER A 1 197 ? -57.603 23.104 10.659 1.00 45.50 242 SER A N 1
ATOM 1471 C CA . SER A 1 197 ? -58.103 24.410 11.091 1.00 46.80 242 SER A CA 1
ATOM 1472 C C . SER A 1 197 ? -58.056 25.429 9.965 1.00 43.76 242 SER A C 1
ATOM 1473 O O . SER A 1 197 ? -58.956 26.271 9.844 1.00 47.96 242 SER A O 1
ATOM 1476 N N . LEU A 1 198 ? -57.015 25.377 9.130 1.00 46.23 243 LEU A N 1
ATOM 1477 C CA . LEU A 1 198 ? -56.926 26.314 8.009 1.00 43.47 243 LEU A CA 1
ATOM 1478 C C . LEU A 1 198 ? -58.039 26.086 6.995 1.00 42.06 243 LEU A C 1
ATOM 1479 O O . LEU A 1 198 ? -58.569 27.049 6.428 1.00 37.31 243 LEU A O 1
ATOM 1484 N N . LEU A 1 199 ? -58.400 24.819 6.745 1.00 40.52 244 LEU A N 1
ATOM 1485 C CA . LEU A 1 199 ? -59.423 24.530 5.743 1.00 40.87 244 LEU A CA 1
ATOM 1486 C C . LEU A 1 199 ? -60.816 24.872 6.259 1.00 43.78 244 LEU A C 1
ATOM 1487 O O . LEU A 1 199 ? -61.674 25.329 5.488 1.00 46.18 244 LEU A O 1
ATOM 1492 N N . LEU A 1 200 ? -61.068 24.629 7.551 1.00 42.01 245 LEU A N 1
ATOM 1493 C CA . LEU A 1 200 ? -62.328 25.053 8.157 1.00 43.35 245 LEU A CA 1
ATOM 1494 C C . LEU A 1 200 ? -62.458 26.574 8.122 1.00 44.35 245 LEU A C 1
ATOM 1495 O O . LEU A 1 200 ? -63.470 27.111 7.655 1.00 50.16 245 LEU A O 1
ATOM 1500 N N . GLU A 1 201 ? -61.420 27.288 8.574 1.00 45.70 246 GLU A N 1
ATOM 1501 C CA . GLU A 1 201 ? -61.394 28.743 8.444 1.00 46.88 246 GLU A CA 1
ATOM 1502 C C . GLU A 1 201 ? -61.570 29.199 6.999 1.00 47.68 246 GLU A C 1
ATOM 1503 O O . GLU A 1 201 ? -62.056 30.310 6.774 1.00 56.70 246 GLU A O 1
ATOM 1505 N N . ALA A 1 202 ? -61.210 28.372 6.015 1.00 46.38 247 ALA A N 1
ATOM 1506 C CA . ALA A 1 202 ? -61.370 28.730 4.607 1.00 48.67 247 ALA A CA 1
ATOM 1507 C C . ALA A 1 202 ? -62.691 28.259 4.002 1.00 42.11 247 ALA A C 1
ATOM 1508 O O . ALA A 1 202 ? -62.926 28.501 2.818 1.00 44.49 247 ALA A O 1
ATOM 1510 N N . GLY A 1 203 ? -63.542 27.581 4.757 1.00 46.14 248 GLY A N 1
ATOM 1511 C CA . GLY A 1 203 ? -64.860 27.219 4.284 1.00 46.56 248 GLY A CA 1
ATOM 1512 C C . GLY A 1 203 ? -65.084 25.758 3.904 1.00 48.14 248 GLY A C 1
ATOM 1513 O O . GLY A 1 203 ? -66.093 25.462 3.247 1.00 48.21 248 GLY A O 1
ATOM 1514 N N . ALA A 1 204 ? -64.191 24.849 4.289 1.00 42.67 249 ALA A N 1
ATOM 1515 C CA . ALA A 1 204 ? -64.395 23.442 3.977 1.00 43.08 249 ALA A CA 1
ATOM 1516 C C . ALA A 1 204 ? -65.710 22.947 4.579 1.00 47.95 249 ALA A C 1
ATOM 1517 O O . ALA A 1 204 ? -65.977 23.147 5.770 1.00 46.53 249 ALA A O 1
ATOM 1519 N N . ASN A 1 205 ? -66.546 22.315 3.752 1.00 50.01 250 ASN A N 1
ATOM 1520 C CA . ASN A 1 205 ? -67.799 21.753 4.246 1.00 52.79 250 ASN A CA 1
ATOM 1521 C C . ASN A 1 205 ? -67.531 20.405 4.913 1.00 53.76 250 ASN A C 1
ATOM 1522 O O . ASN A 1 205 ? -67.037 19.477 4.261 1.00 51.54 250 ASN A O 1
ATOM 1527 N N . VAL A 1 206 ? -67.887 20.285 6.201 1.00 50.05 251 VAL A N 1
ATOM 1528 C CA . VAL A 1 206 ? -67.580 19.064 6.953 1.00 53.78 251 VAL A CA 1
ATOM 1529 C C . VAL A 1 206 ? -68.519 17.912 6.639 1.00 48.97 251 VAL A C 1
ATOM 1530 O O . VAL A 1 206 ? -68.232 16.772 7.024 1.00 46.61 251 VAL A O 1
ATOM 1534 N N . ASP A 1 207 ? -69.617 18.161 5.932 1.00 53.78 252 ASP A N 1
ATOM 1535 C CA . ASP A 1 207 ? -70.583 17.108 5.640 1.00 61.16 252 ASP A CA 1
ATOM 1536 C C . ASP A 1 207 ? -70.494 16.561 4.222 1.00 58.26 252 ASP A C 1
ATOM 1537 O O . ASP A 1 207 ? -71.071 15.500 3.963 1.00 60.15 252 ASP A O 1
ATOM 1542 N N . ALA A 1 208 ? -69.819 17.262 3.305 1.00 58.17 253 ALA A N 1
ATOM 1543 C CA . ALA A 1 208 ? -69.677 16.809 1.922 1.00 54.86 253 ALA A CA 1
ATOM 1544 C C . ALA A 1 208 ? -69.151 15.387 1.882 1.00 51.33 253 ALA A C 1
ATOM 1545 O O . ALA A 1 208 ? -68.122 15.082 2.490 1.00 55.29 253 ALA A O 1
ATOM 1547 N N . GLN A 1 209 ? -69.870 14.505 1.196 1.00 57.48 254 GLN A N 1
ATOM 1548 C CA . GLN A 1 209 ? -69.547 13.086 1.236 1.00 54.62 254 GLN A CA 1
ATOM 1549 C C . GLN A 1 209 ? -68.695 12.700 0.032 1.00 52.56 254 GLN A C 1
ATOM 1550 O O . GLN A 1 209 ? -68.791 13.298 -1.041 1.00 51.68 254 GLN A O 1
ATOM 1556 N N . ASN A 1 210 ? -67.845 11.701 0.235 1.00 54.87 255 ASN A N 1
ATOM 1557 C CA . ASN A 1 210 ? -66.984 11.181 -0.815 1.00 51.42 255 ASN A CA 1
ATOM 1558 C C . ASN A 1 210 ? -67.714 10.045 -1.538 1.00 54.05 255 ASN A C 1
ATOM 1559 O O . ASN A 1 210 ? -68.921 9.855 -1.366 1.00 52.07 255 ASN A O 1
ATOM 1564 N N . ILE A 1 211 ? -66.968 9.252 -2.314 1.00 54.46 256 ILE A N 1
ATOM 1565 C CA . ILE A 1 211 ? -67.560 8.232 -3.167 1.00 55.36 256 ILE A CA 1
ATOM 1566 C C . ILE A 1 211 ? -68.126 7.068 -2.366 1.00 57.67 256 ILE A C 1
ATOM 1567 O O . ILE A 1 211 ? -69.002 6.352 -2.864 1.00 54.58 256 ILE A O 1
ATOM 1572 N N . LYS A 1 212 ? -67.647 6.863 -1.139 1.00 51.95 257 LYS A N 1
ATOM 1573 C CA . LYS A 1 212 ? -68.196 5.886 -0.215 1.00 50.50 257 LYS A CA 1
ATOM 1574 C C . LYS A 1 212 ? -69.263 6.477 0.700 1.00 49.92 257 LYS A C 1
ATOM 1575 O O . LYS A 1 212 ? -69.692 5.801 1.638 1.00 54.15 257 LYS A O 1
ATOM 1581 N N . GLY A 1 213 ? -69.694 7.717 0.457 1.00 48.52 258 GLY A N 1
ATOM 1582 C CA . GLY A 1 213 ? -70.733 8.340 1.260 1.00 54.60 258 GLY A CA 1
ATOM 1583 C C . GLY A 1 213 ? -70.304 8.879 2.613 1.00 55.16 258 GLY A C 1
ATOM 1584 O O . GLY A 1 213 ? -71.153 9.393 3.350 1.00 55.50 258 GLY A O 1
ATOM 1585 N N . GLU A 1 214 ? -69.024 8.773 2.963 1.00 54.74 259 GLU A N 1
ATOM 1586 C CA . GLU A 1 214 ? -68.500 9.306 4.213 1.00 49.74 259 GLU A CA 1
ATOM 1587 C C . GLU A 1 214 ? -68.165 10.787 4.077 1.00 50.47 259 GLU A C 1
ATOM 1588 O O . GLU A 1 214 ? -67.476 11.191 3.136 1.00 55.23 259 GLU A O 1
ATOM 1594 N N . SER A 1 215 ? -68.635 11.593 5.021 1.00 52.11 260 SER A N 1
ATOM 1595 C CA . SER A 1 215 ? -68.190 12.973 5.136 1.00 51.98 260 SER A CA 1
ATOM 1596 C C . SER A 1 215 ? -66.841 13.036 5.855 1.00 46.45 260 SER A C 1
ATOM 1597 O O . SER A 1 215 ? -66.357 12.051 6.423 1.00 42.98 260 SER A O 1
ATOM 1600 N N . ALA A 1 216 ? -66.232 14.225 5.838 1.00 45.61 261 ALA A N 1
ATOM 1601 C CA . ALA A 1 216 ? -65.010 14.414 6.614 1.00 49.42 261 ALA A CA 1
ATOM 1602 C C . ALA A 1 216 ? -65.271 14.172 8.096 1.00 45.17 261 ALA A C 1
ATOM 1603 O O . ALA A 1 216 ? -64.466 13.524 8.783 1.00 40.58 261 ALA A O 1
ATOM 1605 N N . LEU A 1 217 ? -66.410 14.653 8.598 1.00 45.58 262 LEU A N 1
ATOM 1606 C CA . LEU A 1 217 ? -66.755 14.399 9.992 1.00 43.82 262 LEU A CA 1
ATOM 1607 C C . LEU A 1 217 ? -66.976 12.917 10.238 1.00 44.72 262 LEU A C 1
ATOM 1608 O O . LEU A 1 217 ? -66.648 12.412 11.320 1.00 43.49 262 LEU A O 1
ATOM 1613 N N . ASP A 1 218 ? -67.489 12.190 9.239 1.00 46.11 263 ASP A N 1
ATOM 1614 C CA . ASP A 1 218 ? -67.582 10.737 9.384 1.00 48.30 263 ASP A CA 1
ATOM 1615 C C . ASP A 1 218 ? -66.197 10.121 9.574 1.00 49.38 263 ASP A C 1
ATOM 1616 O O . ASP A 1 218 ? -65.998 9.279 10.462 1.00 46.06 263 ASP A O 1
ATOM 1621 N N . LEU A 1 219 ? -65.214 10.559 8.778 1.00 44.99 264 LEU A N 1
ATOM 1622 C CA . LEU A 1 219 ? -63.867 9.999 8.894 1.00 44.83 264 LEU A CA 1
ATOM 1623 C C . LEU A 1 219 ? -63.245 10.317 10.247 1.00 45.21 264 LEU A C 1
ATOM 1624 O O . LEU A 1 219 ? -62.504 9.498 10.801 1.00 49.94 264 LEU A O 1
ATOM 1629 N N . ALA A 1 220 ? -63.519 11.508 10.784 1.00 44.04 265 ALA A N 1
ATOM 1630 C CA . ALA A 1 220 ? -63.006 11.864 12.102 1.00 43.42 265 ALA A CA 1
ATOM 1631 C C . ALA A 1 220 ? -63.598 10.967 13.174 1.00 47.78 265 ALA A C 1
ATOM 1632 O O . ALA A 1 220 ? -62.889 10.509 14.077 1.00 47.25 265 ALA A O 1
ATOM 1634 N N . LYS A 1 221 ? -64.904 10.702 13.089 1.00 51.16 266 LYS A N 1
ATOM 1635 C CA . LYS A 1 221 ? -65.533 9.806 14.051 1.00 45.68 266 LYS A 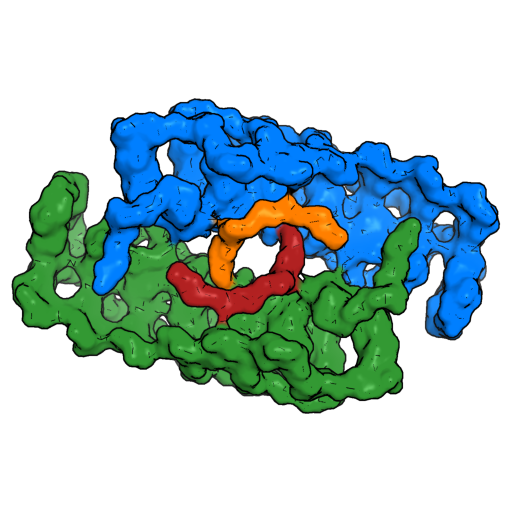CA 1
ATOM 1636 C C . LYS A 1 221 ? -64.927 8.415 13.967 1.00 47.50 266 LYS A C 1
ATOM 1637 O O . LYS A 1 221 ? -64.613 7.807 14.995 1.00 49.43 266 LYS A O 1
ATOM 1643 N N . GLN A 1 222 ? -64.715 7.913 12.748 1.00 47.17 267 GLN A N 1
ATOM 1644 C CA . GLN A 1 222 ? -64.126 6.586 12.576 1.00 50.81 267 GLN A CA 1
ATOM 1645 C C . GLN A 1 222 ? -62.795 6.444 13.304 1.00 50.56 267 GLN A C 1
ATOM 1646 O O . GLN A 1 222 ? -62.472 5.361 13.803 1.00 49.62 267 GLN A O 1
ATOM 1652 N N . ARG A 1 223 ? -62.003 7.509 13.352 1.00 50.53 268 ARG A N 1
ATOM 1653 C CA . ARG A 1 223 ? -60.680 7.455 13.950 1.00 53.25 268 ARG A CA 1
ATOM 1654 C C . ARG A 1 223 ? -60.690 7.738 15.446 1.00 50.69 268 ARG A C 1
ATOM 1655 O O . ARG A 1 223 ? -59.625 7.691 16.068 1.00 52.41 268 ARG A O 1
ATOM 1663 N N . LYS A 1 224 ? -61.865 8.018 16.023 1.00 50.18 269 LYS A N 1
ATOM 1664 C CA . LYS A 1 224 ? -62.030 8.218 17.462 1.00 55.02 269 LYS A CA 1
ATOM 1665 C C . LYS A 1 224 ? -61.088 9.300 17.982 1.00 50.98 269 LYS A C 1
ATOM 1666 O O . LYS A 1 224 ? -60.480 9.169 19.043 1.00 52.74 269 LYS A O 1
ATOM 1672 N N . ASN A 1 225 ? -60.949 10.375 17.210 1.00 52.27 270 ASN A N 1
ATOM 1673 C CA . ASN A 1 225 ? -60.090 11.501 17.569 1.00 49.29 270 ASN A CA 1
ATOM 1674 C C . ASN A 1 225 ? -60.993 12.637 18.047 1.00 51.14 270 ASN A C 1
ATOM 1675 O O . ASN A 1 225 ? -61.612 13.334 17.235 1.00 49.30 270 ASN A O 1
ATOM 1680 N N . VAL A 1 226 ? -61.045 12.846 19.370 1.00 46.87 271 VAL A N 1
ATOM 1681 C CA . VAL A 1 226 ? -61.994 13.815 19.915 1.00 48.00 271 VAL A CA 1
ATOM 1682 C C . VAL A 1 226 ? -61.646 15.230 19.468 1.00 41.73 271 VAL A C 1
ATOM 1683 O O . VAL A 1 226 ? -62.540 16.047 19.218 1.00 40.19 271 VAL A O 1
ATOM 1687 N N . TRP A 1 227 ? -60.353 15.553 19.372 1.00 41.64 272 TRP A N 1
ATOM 1688 C CA . TRP A 1 227 ? -59.978 16.889 18.918 1.00 45.29 272 TRP A CA 1
ATOM 1689 C C . TRP A 1 227 ? -60.522 17.157 17.514 1.00 44.56 272 TRP A C 1
ATOM 1690 O O . TRP A 1 227 ? -61.090 18.223 17.247 1.00 46.02 272 TRP A O 1
ATOM 1701 N N . MET A 1 228 ? -60.386 16.190 16.612 1.00 46.36 273 MET A N 1
ATOM 1702 C CA . MET A 1 228 ? -60.872 16.388 15.249 1.00 45.55 273 MET A CA 1
ATOM 1703 C C . MET A 1 228 ? -62.398 16.371 15.195 1.00 45.95 273 MET A C 1
ATOM 1704 O O . MET A 1 228 ? -63.009 17.132 14.435 1.00 43.07 273 MET A O 1
ATOM 1709 N N . ILE A 1 229 ? -63.038 15.510 15.988 1.00 44.67 274 ILE A N 1
ATOM 1710 C CA . ILE A 1 229 ? -64.494 15.509 15.983 1.00 43.32 274 ILE A CA 1
ATOM 1711 C C . ILE A 1 229 ? -65.016 16.816 16.547 1.00 43.10 274 ILE A C 1
ATOM 1712 O O . ILE A 1 229 ? -65.974 17.394 16.026 1.00 44.56 274 ILE A O 1
ATOM 1717 N N . ASN A 1 230 ? -64.381 17.320 17.601 1.00 45.62 275 ASN A N 1
ATOM 1718 C CA . ASN A 1 230 ? -64.864 18.549 18.217 1.00 47.25 275 ASN A CA 1
ATOM 1719 C C . ASN A 1 230 ? -64.713 19.729 17.270 1.00 45.74 275 ASN A C 1
ATOM 1720 O O . ASN A 1 230 ? -65.668 20.483 17.042 1.00 44.98 275 ASN A O 1
ATOM 1725 N N . HIS A 1 231 ? -63.515 19.896 16.705 1.00 46.19 276 HIS A N 1
ATOM 1726 C CA . HIS A 1 231 ? -63.242 21.025 15.821 1.00 49.48 276 HIS A CA 1
ATOM 1727 C C . HIS A 1 231 ? -64.183 21.029 14.620 1.00 51.25 276 HIS A C 1
ATOM 1728 O O . HIS A 1 231 ? -64.706 22.081 14.225 1.00 51.62 276 HIS A O 1
ATOM 1735 N N . LEU A 1 232 ? -64.420 19.852 14.034 1.00 49.31 277 LEU A N 1
ATOM 1736 C CA . LEU A 1 232 ? -65.275 19.764 12.855 1.00 50.98 277 LEU A CA 1
ATOM 1737 C C . LEU A 1 232 ? -66.729 20.050 13.203 1.00 52.00 277 LEU A C 1
ATOM 1738 O O . LEU A 1 232 ? -67.442 20.703 12.428 1.00 50.72 277 LEU A O 1
ATOM 1743 N N . GLN A 1 233 ? -67.189 19.558 14.358 1.00 45.19 278 GLN A N 1
ATOM 1744 C CA . GLN A 1 233 ? -68.577 19.789 14.753 1.00 50.48 278 GLN A CA 1
ATOM 1745 C C . GLN A 1 233 ? -68.822 21.258 15.054 1.00 52.17 278 GLN A C 1
ATOM 1746 O O . GLN A 1 233 ? -69.839 21.819 14.634 1.00 52.77 278 GLN A O 1
ATOM 1752 N N . GLU A 1 234 ? -67.887 21.908 15.746 1.00 52.77 279 GLU A N 1
ATOM 1753 C CA . GLU A 1 234 ? -68.045 23.324 16.036 1.00 56.61 279 GLU A CA 1
ATOM 1754 C C . GLU A 1 234 ? -68.015 24.196 14.786 1.00 53.72 279 GLU A C 1
ATOM 1755 O O . GLU A 1 234 ? -68.413 25.361 14.863 1.00 60.46 279 GLU A O 1
ATOM 1761 N N . ALA A 1 235 ? -67.581 23.677 13.640 1.00 55.68 280 ALA A N 1
ATOM 1762 C CA . ALA A 1 235 ? -67.628 24.445 12.404 1.00 50.97 280 ALA A CA 1
ATOM 1763 C C . ALA A 1 235 ? -68.848 24.116 11.552 1.00 58.60 280 ALA A C 1
ATOM 1764 O O . ALA A 1 235 ? -68.903 24.526 10.391 1.00 65.44 280 ALA A O 1
ATOM 1766 N N . ARG A 1 236 ? -69.826 23.392 12.094 1.00 60.88 281 ARG A N 1
ATOM 1767 C CA . ARG A 1 236 ? -71.011 23.022 11.314 1.00 63.53 281 ARG A CA 1
ATOM 1768 C C . ARG A 1 236 ? -72.175 23.995 11.537 1.00 61.26 281 ARG A C 1
ATOM 1769 O O . ARG A 1 236 ? -72.202 24.741 12.522 1.00 65.85 281 ARG A O 1
ATOM 1777 N N . GLY B 2 1 ? -24.950 16.333 2.395 1.00 50.25 1 GLY B N 1
ATOM 1778 C CA . GLY B 2 1 ? -24.590 15.583 1.203 1.00 43.09 1 GLY B CA 1
ATOM 1779 C C . GLY B 2 1 ? -25.247 16.038 -0.090 1.00 47.72 1 GLY B C 1
ATOM 1780 O O . GLY B 2 1 ? -26.186 16.849 -0.096 1.00 50.52 1 GLY B O 1
ATOM 1781 N N . VAL B 2 2 ? -24.716 15.515 -1.194 1.00 43.91 2 VAL B N 1
ATOM 1782 C CA . VAL B 2 2 ? -25.255 15.701 -2.532 1.00 38.49 2 VAL B CA 1
ATOM 1783 C C . VAL B 2 2 ? -26.294 14.606 -2.765 1.00 41.50 2 VAL B C 1
ATOM 1784 O O . VAL B 2 2 ? -26.401 13.665 -1.972 1.00 40.77 2 VAL B O 1
ATOM 1788 N N . VAL B 2 3 ? -27.076 14.717 -3.835 1.00 39.21 3 VAL B N 1
ATOM 1789 C CA . VAL B 2 3 ? -28.113 13.732 -4.145 1.00 40.04 3 VAL B CA 1
ATOM 1790 C C . VAL B 2 3 ? -27.509 12.730 -5.117 1.00 42.45 3 VAL B C 1
ATOM 1791 O O . VAL B 2 3 ? -27.217 13.075 -6.267 1.00 39.00 3 VAL B O 1
ATOM 1795 N N . ALA B 2 4 ? -27.314 11.488 -4.665 1.00 40.91 4 ALA B N 1
ATOM 1796 C CA . ALA B 2 4 ? -26.736 10.467 -5.534 1.00 40.69 4 ALA B CA 1
ATOM 1797 C C . ALA B 2 4 ? -27.648 9.261 -5.681 1.00 41.60 4 ALA B C 1
ATOM 1798 O O . ALA B 2 4 ? -27.195 8.202 -6.121 1.00 44.14 4 ALA B O 1
ATOM 1800 N N . SER B 2 5 ? -28.924 9.404 -5.325 1.00 42.20 5 SER B N 1
ATOM 1801 C CA . SER B 2 5 ? -29.932 8.377 -5.536 1.00 43.49 5 SER B CA 1
ATOM 1802 C C . SER B 2 5 ? -31.129 8.992 -6.240 1.00 41.69 5 SER B C 1
ATOM 1803 O O . SER B 2 5 ? -31.526 10.115 -5.932 1.00 45.90 5 SER B O 1
ATOM 1806 N N . GLN B 2 6 ? -31.714 8.256 -7.173 1.00 42.75 6 GLN B N 1
ATOM 1807 C CA . GLN B 2 6 ? -32.836 8.795 -7.912 1.00 41.01 6 GLN B CA 1
ATOM 1808 C C . GLN B 2 6 ? -34.079 8.844 -7.026 1.00 45.03 6 GLN B C 1
ATOM 1809 O O . GLN B 2 6 ? -34.211 8.052 -6.091 1.00 43.60 6 GLN B O 1
ATOM 1815 N N . PRO B 2 7 ? -35.005 9.771 -7.297 1.00 45.00 7 PRO B N 1
ATOM 1816 C CA . PRO B 2 7 ? -36.272 9.790 -6.551 1.00 45.32 7 PRO B CA 1
ATOM 1817 C C . PRO B 2 7 ? -37.004 8.465 -6.689 1.00 43.73 7 PRO B C 1
ATOM 1818 O O . PRO B 2 7 ? -37.009 7.852 -7.757 1.00 46.99 7 PRO B O 1
ATOM 1822 N N . ALA B 2 8 ? -37.634 8.037 -5.597 1.00 43.09 8 ALA B N 1
ATOM 1823 C CA . ALA B 2 8 ? -38.272 6.729 -5.501 1.00 44.40 8 ALA B CA 1
ATOM 1824 C C . ALA B 2 8 ? -39.704 6.848 -4.985 1.00 44.55 8 ALA B C 1
ATOM 1825 O O . ALA B 2 8 ? -40.110 7.873 -4.426 1.00 42.18 8 ALA B O 1
ATOM 1827 N N . ARG B 2 9 ? -40.473 5.780 -5.206 1.00 47.26 9 ARG B N 1
ATOM 1828 C CA . ARG B 2 9 ? -41.819 5.682 -4.661 1.00 46.25 9 ARG B CA 1
ATOM 1829 C C . ARG B 2 9 ? -41.768 5.905 -3.158 1.00 49.78 9 ARG B C 1
ATOM 1830 O O . ARG B 2 9 ? -40.798 5.539 -2.488 1.00 51.06 9 ARG B O 1
ATOM 1832 N N . VAL B 2 10 ? -42.799 6.548 -2.626 1.00 52.31 10 VAL B N 1
ATOM 1833 C CA . VAL B 2 10 ? -42.843 6.783 -1.185 1.00 52.99 10 VAL B CA 1
ATOM 1834 C C . VAL B 2 10 ? -42.885 5.446 -0.433 1.00 61.75 10 VAL B C 1
ATOM 1835 O O . VAL B 2 10 ? -43.535 4.481 -0.861 1.00 56.65 10 VAL B O 1
ATOM 1840 N N . ILE C 1 8 ? -55.772 3.659 0.199 1.00 50.49 53 ILE C N 1
ATOM 1841 C CA . ILE C 1 8 ? -55.108 4.881 0.654 1.00 49.49 53 ILE C CA 1
ATOM 1842 C C . ILE C 1 8 ? -54.275 4.622 1.897 1.00 53.40 53 ILE C C 1
ATOM 1843 O O . ILE C 1 8 ? -54.760 4.038 2.860 1.00 56.54 53 ILE C O 1
ATOM 1848 N N . ASP C 1 9 ? -53.023 5.065 1.897 1.00 50.50 54 ASP C N 1
ATOM 1849 C CA . ASP C 1 9 ? -52.159 4.880 3.055 1.00 46.61 54 ASP C CA 1
ATOM 1850 C C . ASP C 1 9 ? -52.395 6.039 4.012 1.00 45.41 54 ASP C C 1
ATOM 1851 O O . ASP C 1 9 ? -52.185 7.201 3.649 1.00 48.84 54 ASP C O 1
ATOM 1856 N N . ASP C 1 10 ? -52.839 5.730 5.227 1.00 48.84 55 ASP C N 1
ATOM 1857 C CA . ASP C 1 10 ? -53.176 6.770 6.186 1.00 47.24 55 ASP C CA 1
ATOM 1858 C C . ASP C 1 10 ? -52.097 6.958 7.249 1.00 49.03 55 ASP C C 1
ATOM 1859 O O . ASP C 1 10 ? -52.328 7.673 8.231 1.00 43.59 55 ASP C O 1
ATOM 1864 N N . TYR C 1 11 ? -50.928 6.339 7.062 1.00 44.44 56 TYR C N 1
ATOM 1865 C CA . TYR C 1 11 ? -49.713 6.419 7.878 1.00 42.99 56 TYR C CA 1
ATOM 1866 C C . TYR C 1 11 ? -49.825 5.628 9.176 1.00 43.97 56 TYR C C 1
ATOM 1867 O O . TYR C 1 11 ? -48.832 5.557 9.919 1.00 45.52 56 TYR C O 1
ATOM 1876 N N . SER C 1 12 ? -50.968 4.999 9.461 1.00 43.57 57 SER C N 1
ATOM 1877 C CA . SER C 1 12 ? -51.190 4.357 10.755 1.00 42.92 57 SER C CA 1
ATOM 1878 C C . SER C 1 12 ? -50.249 3.195 11.038 1.00 45.90 57 SER C C 1
ATOM 1879 O O . SER C 1 12 ? -50.164 2.775 12.194 1.00 55.73 57 SER C O 1
ATOM 1882 N N . THR C 1 13 ? -49.539 2.663 10.043 1.00 45.24 58 THR C N 1
ATOM 1883 C CA . THR C 1 13 ? -48.627 1.551 10.286 1.00 47.63 58 THR C CA 1
ATOM 1884 C C . THR C 1 13 ? -47.163 1.941 10.180 1.00 45.80 58 THR C C 1
ATOM 1885 O O . THR C 1 13 ? -46.302 1.060 10.248 1.00 48.48 58 THR C O 1
ATOM 1889 N N . TRP C 1 14 ? -46.855 3.225 10.017 1.00 44.91 59 TRP C N 1
ATOM 1890 C CA . TRP C 1 14 ? -45.490 3.636 9.714 1.00 41.78 59 TRP C CA 1
ATOM 1891 C C . TRP C 1 14 ? -44.593 3.578 10.946 1.00 42.08 59 TRP C C 1
ATOM 1892 O O . TRP C 1 14 ? -45.000 3.945 12.051 1.00 40.92 59 TRP C O 1
ATOM 1903 N N . ASP C 1 15 ? -43.355 3.132 10.737 1.00 43.59 60 ASP C N 1
ATOM 1904 C CA . ASP C 1 15 ? -42.335 3.190 11.776 1.00 47.05 60 ASP C CA 1
ATOM 1905 C C . ASP C 1 15 ? -42.087 4.636 12.220 1.00 48.39 60 ASP C C 1
ATOM 1906 O O . ASP C 1 15 ? -42.322 5.588 11.469 1.00 45.25 60 ASP C O 1
ATOM 1911 N N . ILE C 1 16 ? -41.601 4.797 13.460 1.00 42.67 61 ILE C N 1
ATOM 1912 C CA . ILE C 1 16 ? -41.348 6.136 13.987 1.00 46.91 61 ILE C CA 1
ATOM 1913 C C . ILE C 1 16 ? -40.337 6.875 13.112 1.00 44.17 61 ILE C C 1
ATOM 1914 O O . ILE C 1 16 ? -40.477 8.078 12.867 1.00 45.21 61 ILE C O 1
ATOM 1919 N N . VAL C 1 17 ? -39.323 6.164 12.604 1.00 37.52 62 VAL C N 1
ATOM 1920 C CA . VAL C 1 17 ? -38.305 6.794 11.765 1.00 42.77 62 VAL C CA 1
ATOM 1921 C C . VAL C 1 17 ? -38.915 7.318 10.468 1.00 42.91 62 VAL C C 1
ATOM 1922 O O . VAL C 1 17 ? -38.677 8.466 10.069 1.00 41.47 62 VAL C O 1
ATOM 1926 N N . LYS C 1 18 ? -39.692 6.480 9.775 1.00 43.56 63 LYS C N 1
ATOM 1927 C CA . LYS C 1 18 ? -40.276 6.914 8.511 1.00 37.05 63 LYS C CA 1
ATOM 1928 C C . LYS C 1 18 ? -41.247 8.068 8.725 1.00 38.97 63 LYS C C 1
ATOM 1929 O O . LYS C 1 18 ? -41.218 9.055 7.982 1.00 41.18 63 LYS C O 1
ATOM 1935 N N . ALA C 1 19 ? -42.089 7.978 9.755 1.00 36.86 64 ALA C N 1
ATOM 1936 C CA . ALA C 1 19 ? -43.008 9.067 10.065 1.00 36.72 64 ALA C CA 1
ATOM 1937 C C . ALA C 1 19 ? -42.273 10.344 10.461 1.00 35.67 64 ALA C C 1
ATOM 1938 O O . ALA C 1 19 ? -42.779 11.447 10.236 1.00 38.25 64 ALA C O 1
ATOM 1940 N N . THR C 1 20 ? -41.095 10.223 11.061 1.00 34.76 65 THR C N 1
ATOM 1941 C CA . THR C 1 20 ? -40.325 11.416 11.375 1.00 35.74 65 THR C CA 1
ATOM 1942 C C . THR C 1 20 ? -39.723 12.013 10.116 1.00 33.64 65 THR C C 1
ATOM 1943 O O . THR C 1 20 ? -39.771 13.230 9.916 1.00 34.53 65 THR C O 1
ATOM 1947 N N . GLN C 1 21 ? -39.159 11.166 9.259 1.00 36.64 66 GLN C N 1
ATOM 1948 C CA . GLN C 1 21 ? -38.561 11.653 8.024 1.00 37.92 66 GLN C CA 1
ATOM 1949 C C . GLN C 1 21 ? -39.571 12.434 7.194 1.00 32.45 66 GLN C C 1
ATOM 1950 O O . GLN C 1 21 ? -39.247 13.500 6.666 1.00 34.79 66 GLN C O 1
ATOM 1956 N N . TYR C 1 22 ? -40.811 11.956 7.118 1.00 32.10 67 TYR C N 1
ATOM 1957 C CA . TYR C 1 22 ? -41.863 12.616 6.356 1.00 34.16 67 TYR C CA 1
ATOM 1958 C C . TYR C 1 22 ? -42.604 13.698 7.135 1.00 32.60 67 TYR C C 1
ATOM 1959 O O . TYR C 1 22 ? -43.524 14.317 6.583 1.00 33.11 67 TYR C O 1
ATOM 1968 N N . GLY C 1 23 ? -42.239 13.933 8.393 1.00 35.01 68 GLY C N 1
ATOM 1969 C CA . GLY C 1 23 ? -42.950 14.896 9.227 1.00 35.49 68 GLY C CA 1
ATOM 1970 C C . GLY C 1 23 ? -44.406 14.570 9.506 1.00 37.45 68 GLY C C 1
ATOM 1971 O O . GLY C 1 23 ? -45.239 15.485 9.562 1.00 33.53 68 GLY C O 1
ATOM 1972 N N . ILE C 1 24 ? -44.739 13.290 9.683 1.00 38.07 69 ILE C N 1
ATOM 1973 C CA . ILE C 1 24 ? -46.126 12.888 9.958 1.00 36.70 69 ILE C CA 1
ATOM 1974 C C . ILE C 1 24 ? -46.323 13.039 11.468 1.00 38.13 69 ILE C C 1
ATOM 1975 O O . ILE C 1 24 ? -46.154 12.100 12.240 1.00 35.71 69 ILE C O 1
ATOM 1980 N N . TYR C 1 25 ? -46.721 14.248 11.885 1.00 31.74 70 TYR C N 1
ATOM 1981 C CA . TYR C 1 25 ? -46.605 14.659 13.281 1.00 41.70 70 TYR C CA 1
ATOM 1982 C C . TYR C 1 25 ? -47.450 13.787 14.214 1.00 43.13 70 TYR C C 1
ATOM 1983 O O . TYR C 1 25 ? -46.941 13.266 15.212 1.00 42.66 70 TYR C O 1
ATOM 1992 N N . GLU C 1 26 ? -48.746 13.615 13.909 1.00 39.95 71 GLU C N 1
ATOM 1993 C CA . GLU C 1 26 ? -49.616 12.867 14.819 1.00 43.37 71 GLU C CA 1
ATOM 1994 C C . GLU C 1 26 ? -49.199 11.408 14.926 1.00 43.02 71 GLU C C 1
ATOM 1995 O O . GLU C 1 26 ? -49.358 10.799 15.987 1.00 47.15 71 GLU C O 1
ATOM 2001 N N . ARG C 1 27 ? -48.643 10.834 13.861 1.00 41.00 72 ARG C N 1
ATOM 2002 C CA . ARG C 1 27 ? -48.197 9.450 13.959 1.00 44.06 72 ARG C CA 1
ATOM 2003 C C . ARG C 1 27 ? -46.977 9.317 14.858 1.00 45.58 72 ARG C C 1
ATOM 2004 O O . ARG C 1 27 ? -46.829 8.295 15.542 1.00 51.20 72 ARG C O 1
ATOM 2012 N N . CYS C 1 28 ? -46.097 10.329 14.879 1.00 41.00 73 CYS C N 1
ATOM 2013 C CA . CYS C 1 28 ? -44.968 10.301 15.807 1.00 43.97 73 CYS C CA 1
ATOM 2014 C C . CYS C 1 28 ? -45.418 10.539 17.245 1.00 45.47 73 CYS C C 1
ATOM 2015 O O . CYS C 1 28 ? -44.825 9.993 18.180 1.00 46.18 73 CYS C O 1
ATOM 2018 N N . ARG C 1 29 ? -46.439 11.375 17.437 1.00 48.08 74 ARG C N 1
ATOM 2019 C CA . ARG C 1 29 ? -46.991 11.598 18.769 1.00 50.26 74 ARG C CA 1
ATOM 2020 C C . ARG C 1 29 ? -47.651 10.331 19.304 1.00 51.92 74 ARG C C 1
ATOM 2021 O O . ARG C 1 29 ? -47.467 9.972 20.473 1.00 49.33 74 ARG C O 1
ATOM 2029 N N . GLU C 1 30 ? -48.430 9.650 18.457 1.00 51.17 75 GLU C N 1
ATOM 2030 C CA . GLU C 1 30 ? -48.974 8.335 18.784 1.00 50.32 75 GLU C CA 1
ATOM 2031 C C . GLU C 1 30 ? -47.899 7.424 19.355 1.00 52.68 75 GLU C C 1
ATOM 2032 O O . GLU C 1 30 ? -47.986 6.970 20.502 1.00 54.66 75 GLU C O 1
ATOM 2038 N N . LEU C 1 31 ? -46.872 7.143 18.547 1.00 51.25 76 LEU C N 1
ATOM 2039 C CA . LEU C 1 31 ? -45.859 6.159 18.902 1.00 47.69 76 LEU C CA 1
ATOM 2040 C C . LEU C 1 31 ? -45.041 6.564 20.124 1.00 52.38 76 LEU C C 1
ATOM 2041 O O . LEU C 1 31 ? -44.454 5.694 20.782 1.00 52.77 76 LEU C O 1
ATOM 2046 N N . VAL C 1 32 ? -44.969 7.856 20.440 1.00 51.51 77 VAL C N 1
ATOM 2047 C CA . VAL C 1 32 ? -44.221 8.261 21.626 1.00 51.45 77 VAL C CA 1
ATOM 2048 C C . VAL C 1 32 ? -45.063 8.065 22.879 1.00 54.17 77 VAL C C 1
ATOM 2049 O O . VAL C 1 32 ? -44.581 7.531 23.884 1.00 56.38 77 VAL C O 1
ATOM 2053 N N . GLU C 1 33 ? -46.333 8.479 22.841 1.00 51.91 78 GLU C N 1
ATOM 2054 C CA . GLU C 1 33 ? -47.211 8.232 23.977 1.00 54.51 78 GLU C CA 1
ATOM 2055 C C . GLU C 1 33 ? -47.414 6.737 24.229 1.00 55.65 78 GLU C C 1
ATOM 2056 O O . GLU C 1 33 ? -47.626 6.326 25.374 1.00 62.30 78 GLU C O 1
ATOM 2062 N N . ALA C 1 34 ? -47.341 5.910 23.191 1.00 55.01 79 ALA C N 1
ATOM 2063 C CA . ALA C 1 34 ? -47.400 4.465 23.372 1.00 50.93 79 ALA C CA 1
ATOM 2064 C C . ALA C 1 34 ? -46.071 3.869 23.831 1.00 59.92 79 ALA C C 1
ATOM 2065 O O . ALA C 1 34 ? -45.934 2.641 23.844 1.00 62.43 79 ALA C O 1
ATOM 2067 N N . GLY C 1 35 ? -45.082 4.694 24.178 1.00 60.27 80 GLY C N 1
ATOM 2068 C CA . GLY C 1 35 ? -43.909 4.212 24.880 1.00 58.75 80 GLY C CA 1
ATOM 2069 C C . GLY C 1 35 ? -42.584 4.271 24.145 1.00 58.14 80 GLY C C 1
ATOM 2070 O O . GLY C 1 35 ? -41.590 3.779 24.693 1.00 59.77 80 GLY C O 1
ATOM 2071 N N . TYR C 1 36 ? -42.502 4.850 22.947 1.00 53.75 81 TYR C N 1
ATOM 2072 C CA . TYR C 1 36 ? -41.203 4.946 22.288 1.00 51.06 81 TYR C CA 1
ATOM 2073 C C . TYR C 1 36 ? -40.390 6.066 22.935 1.00 48.88 81 TYR C C 1
ATOM 2074 O O . TYR C 1 36 ? -40.801 7.228 22.920 1.00 49.38 81 TYR C O 1
ATOM 2083 N N . ASP C 1 37 ? -39.242 5.707 23.505 1.00 47.84 82 ASP C N 1
ATOM 2084 C CA . ASP C 1 37 ? -38.342 6.667 24.136 1.00 50.33 82 ASP C CA 1
ATOM 2085 C C . ASP C 1 37 ? -37.653 7.502 23.063 1.00 47.57 82 ASP C C 1
ATOM 2086 O O . ASP C 1 37 ? -36.889 6.965 22.255 1.00 45.73 82 ASP C O 1
ATOM 2091 N N . VAL C 1 38 ? -37.894 8.816 23.071 1.00 44.08 83 VAL C N 1
ATOM 2092 C CA . VAL C 1 38 ? -37.318 9.673 22.039 1.00 45.51 83 VAL C CA 1
ATOM 2093 C C . VAL C 1 38 ? -35.798 9.674 22.082 1.00 45.29 83 VAL C C 1
ATOM 2094 O O . VAL C 1 38 ? -35.159 10.050 21.090 1.00 45.44 83 VAL C O 1
ATOM 2098 N N . ARG C 1 39 ? -35.195 9.252 23.201 1.00 44.99 84 ARG C N 1
ATOM 2099 C CA . ARG C 1 39 ? -33.739 9.150 23.292 1.00 45.56 84 ARG C CA 1
ATOM 2100 C C . ARG C 1 39 ? -33.176 7.854 22.714 1.00 46.33 84 ARG C C 1
ATOM 2101 O O . ARG C 1 39 ? -31.952 7.718 22.610 1.00 47.22 84 ARG C O 1
ATOM 2109 N N . GLN C 1 40 ? -34.006 6.896 22.337 1.00 46.47 85 GLN C N 1
ATOM 2110 C CA . GLN C 1 40 ? -33.466 5.587 22.014 1.00 50.37 85 GLN C CA 1
ATOM 2111 C C . GLN C 1 40 ? -32.946 5.589 20.582 1.00 48.78 85 GLN C C 1
ATOM 2112 O O . GLN C 1 40 ? -33.706 5.881 19.659 1.00 47.17 85 GLN C O 1
ATOM 2118 N N . PRO C 1 41 ? -31.677 5.280 20.355 1.00 49.00 86 PRO C N 1
ATOM 2119 C CA . PRO C 1 41 ? -31.187 5.200 18.979 1.00 52.96 86 PRO C CA 1
ATOM 2120 C C . PRO C 1 41 ? -31.843 4.045 18.242 1.00 56.30 86 PRO C C 1
ATOM 2121 O O . PRO C 1 41 ? -32.268 3.051 18.842 1.00 55.05 86 PRO C O 1
ATOM 2125 N N . ASP C 1 42 ? -31.933 4.192 16.922 1.00 47.75 87 ASP C N 1
ATOM 2126 C CA . ASP C 1 42 ? -32.321 3.066 16.088 1.00 51.43 87 ASP C CA 1
ATOM 2127 C C . ASP C 1 42 ? -31.107 2.155 15.902 1.00 49.64 87 ASP C C 1
ATOM 2128 O O . ASP C 1 42 ? -30.051 2.354 16.511 1.00 46.88 87 ASP C O 1
ATOM 2133 N N . LYS C 1 43 ? -31.241 1.148 15.037 1.00 51.78 88 LYS C N 1
ATOM 2134 C CA . LYS C 1 43 ? -30.179 0.164 14.867 1.00 54.38 88 LYS C CA 1
ATOM 2135 C C . LYS C 1 43 ? -28.950 0.727 14.156 1.00 54.14 88 LYS C C 1
ATOM 2136 O O . LYS C 1 43 ? -27.893 0.092 14.206 1.00 55.22 88 LYS C O 1
ATOM 2142 N N . ALA C 1 44 ? -29.039 1.913 13.546 1.00 54.71 89 ALA C N 1
ATOM 2143 C CA . ALA C 1 44 ? -27.879 2.607 12.988 1.00 47.46 89 ALA C CA 1
ATOM 2144 C C . ALA C 1 44 ? -27.238 3.607 13.962 1.00 49.98 89 ALA C C 1
ATOM 2145 O O . ALA C 1 44 ? -26.337 4.358 13.562 1.00 47.38 89 ALA C O 1
ATOM 2147 N N . ASN C 1 45 ? -27.674 3.617 15.229 1.00 52.05 90 ASN C N 1
ATOM 2148 C CA . ASN C 1 45 ? -27.195 4.547 16.257 1.00 47.66 90 ASN C CA 1
ATOM 2149 C C . ASN C 1 45 ? -27.543 6.001 15.922 1.00 48.98 90 ASN C C 1
ATOM 2150 O O . ASN C 1 45 ? -26.759 6.922 16.154 1.00 42.71 90 ASN C O 1
ATOM 2155 N N . VAL C 1 46 ? -28.744 6.219 15.401 1.00 46.19 91 VAL C N 1
ATOM 2156 C CA . VAL C 1 46 ? -29.199 7.539 14.989 1.00 44.29 91 VAL C CA 1
ATOM 2157 C C . VAL C 1 46 ? -30.441 7.881 15.797 1.00 42.60 91 VAL C C 1
ATOM 2158 O O . VAL C 1 46 ? -31.349 7.054 15.927 1.00 48.86 91 VAL C O 1
ATOM 2162 N N . THR C 1 47 ? -30.473 9.076 16.365 1.00 42.42 92 THR C N 1
ATOM 2163 C CA . THR C 1 47 ? -31.637 9.455 17.151 1.00 40.12 92 THR C CA 1
ATOM 2164 C C . THR C 1 47 ? -32.708 10.071 16.257 1.00 39.41 92 THR C C 1
ATOM 2165 O O . THR C 1 47 ? -32.445 10.477 15.119 1.00 37.42 92 THR C O 1
ATOM 2169 N N . LEU C 1 48 ? -33.935 10.138 16.795 1.00 36.55 93 LEU C N 1
ATOM 2170 C CA . LEU C 1 48 ? -35.038 10.731 16.044 1.00 34.34 93 LEU C CA 1
ATOM 2171 C C . LEU C 1 48 ? -34.792 12.203 15.773 1.00 35.90 93 LEU C C 1
ATOM 2172 O O . LEU C 1 48 ? -35.221 12.727 14.737 1.00 35.56 93 LEU C O 1
ATOM 2177 N N . LEU C 1 49 ? -34.111 12.886 16.692 1.00 35.85 94 LEU C N 1
ATOM 2178 C CA . LEU C 1 49 ? -33.752 14.279 16.456 1.00 37.57 94 LEU C CA 1
ATOM 2179 C C . LEU C 1 49 ? -32.876 14.420 15.215 1.00 36.95 94 LEU C C 1
ATOM 2180 O O . LEU C 1 49 ? -32.975 15.422 14.506 1.00 34.45 94 LEU C O 1
ATOM 2185 N N . HIS C 1 50 ? -31.999 13.440 14.944 1.00 37.08 95 HIS C N 1
ATOM 2186 C CA . HIS C 1 50 ? -31.207 13.474 13.713 1.00 33.94 95 HIS C CA 1
ATOM 2187 C C . HIS C 1 50 ? -32.119 13.441 12.488 1.00 35.39 95 HIS C C 1
ATOM 2188 O O . HIS C 1 50 ? -32.023 14.300 11.606 1.00 37.48 95 HIS C O 1
ATOM 2195 N N . TRP C 1 51 ? -33.031 12.462 12.431 1.00 32.33 96 TRP C N 1
ATOM 2196 C CA . TRP C 1 51 ? -33.896 12.309 11.264 1.00 34.74 96 TRP C CA 1
ATOM 2197 C C . TRP C 1 51 ? -34.777 13.533 11.048 1.00 35.16 96 TRP C C 1
ATOM 2198 O O . TRP C 1 51 ? -35.015 13.946 9.902 1.00 37.39 96 TRP C O 1
ATOM 2209 N N . ALA C 1 52 ? -35.243 14.138 12.134 1.00 31.05 97 ALA C N 1
ATOM 2210 C CA . ALA C 1 52 ? -36.071 15.331 12.034 1.00 32.25 97 ALA C CA 1
ATOM 2211 C C . ALA C 1 52 ? -35.247 16.529 11.585 1.00 33.20 97 ALA C C 1
ATOM 2212 O O . ALA C 1 52 ? -35.683 17.304 10.725 1.00 33.36 97 ALA C O 1
ATOM 2214 N N . ALA C 1 53 ? -34.041 16.677 12.135 1.00 31.33 98 ALA C N 1
ATOM 2215 C CA . ALA C 1 53 ? -33.164 17.774 11.733 1.00 34.35 98 ALA C CA 1
ATOM 2216 C C . ALA C 1 53 ? -32.877 17.729 10.237 1.00 36.32 98 ALA C C 1
ATOM 2217 O O . ALA C 1 53 ? -33.078 18.717 9.524 1.00 34.85 98 ALA C O 1
ATOM 2219 N N . ILE C 1 54 ? -32.415 16.576 9.744 1.00 32.31 99 ILE C N 1
ATOM 2220 C CA . ILE C 1 54 ? -31.986 16.464 8.362 1.00 36.14 99 ILE C CA 1
ATOM 2221 C C . ILE C 1 54 ? -33.151 16.562 7.392 1.00 34.05 99 ILE C C 1
ATOM 2222 O O . ILE C 1 54 ? -32.926 16.709 6.195 1.00 36.37 99 ILE C O 1
ATOM 2227 N N . ASN C 1 55 ? -34.392 16.504 7.876 1.00 35.73 100 ASN C N 1
ATOM 2228 C CA . ASN C 1 55 ? -35.573 16.703 7.042 1.00 32.84 100 ASN C CA 1
ATOM 2229 C C . ASN C 1 55 ? -36.311 18.007 7.331 1.00 31.37 100 ASN C C 1
ATOM 2230 O O . ASN C 1 55 ? -37.445 18.160 6.893 1.00 31.01 100 ASN C O 1
ATOM 2235 N N . ASN C 1 56 ? -35.713 18.933 8.085 1.00 32.71 101 ASN C N 1
ATOM 2236 C CA . ASN C 1 56 ? -36.312 20.247 8.353 1.00 34.80 101 ASN C CA 1
ATOM 2237 C C . ASN C 1 56 ? -37.673 20.155 9.061 1.00 35.65 101 ASN C C 1
ATOM 2238 O O . ASN C 1 56 ? -38.547 21.004 8.859 1.00 34.09 101 ASN C O 1
ATOM 2243 N N . ARG C 1 57 ? -37.867 19.153 9.927 1.00 34.90 102 ARG C N 1
ATOM 2244 C CA . ARG C 1 57 ? -39.146 18.983 10.621 1.00 34.18 102 ARG C CA 1
ATOM 2245 C C . ARG C 1 57 ? -39.112 19.792 11.916 1.00 37.83 102 ARG C C 1
ATOM 2246 O O . ARG C 1 57 ? -38.834 19.280 13.008 1.00 35.43 102 ARG C O 1
ATOM 2254 N N . ILE C 1 58 ? -39.411 21.092 11.781 1.00 37.99 103 ILE C N 1
ATOM 2255 C CA . ILE C 1 58 ? -39.264 22.011 12.906 1.00 31.81 103 ILE C CA 1
ATOM 2256 C C . ILE C 1 58 ? -40.165 21.588 14.055 1.00 37.43 103 ILE C C 1
ATOM 2257 O O . ILE C 1 58 ? -39.728 21.486 15.206 1.00 38.13 103 ILE C O 1
ATOM 2262 N N . ASP C 1 59 ? -41.442 21.342 13.758 1.00 36.66 104 ASP C N 1
ATOM 2263 C CA . ASP C 1 59 ? -42.386 20.983 14.813 1.00 40.18 104 ASP C CA 1
ATOM 2264 C C . ASP C 1 59 ? -41.996 19.677 15.489 1.00 37.76 104 ASP C C 1
ATOM 2265 O O . ASP C 1 59 ? -42.129 19.536 16.712 1.00 39.44 104 ASP C O 1
ATOM 2270 N N . LEU C 1 60 ? -41.508 18.710 14.715 1.00 34.84 105 LEU C N 1
ATOM 2271 C CA . LEU C 1 60 ? -41.062 17.464 15.324 1.00 36.60 105 LEU C CA 1
ATOM 2272 C C . LEU C 1 60 ? -39.865 17.694 16.234 1.00 35.94 105 LEU C C 1
ATOM 2273 O O . LEU C 1 60 ? -39.750 17.058 17.283 1.00 37.11 105 LEU C O 1
ATOM 2278 N N . VAL C 1 61 ? -38.961 18.596 15.845 1.00 31.73 106 VAL C N 1
ATOM 2279 C CA . VAL C 1 61 ? -37.805 18.892 16.683 1.00 35.54 106 VAL C CA 1
ATOM 2280 C C . VAL C 1 61 ? -38.246 19.552 17.988 1.00 39.10 106 VAL C C 1
ATOM 2281 O O . VAL C 1 61 ? -37.739 19.221 19.070 1.00 38.26 106 VAL C O 1
ATOM 2285 N N . LYS C 1 62 ? -39.192 20.495 17.915 1.00 35.34 107 LYS C N 1
ATOM 2286 C CA . LYS C 1 62 ? -39.683 21.121 19.139 1.00 37.53 107 LYS C CA 1
ATOM 2287 C C . LYS C 1 62 ? -40.327 20.085 20.052 1.00 38.29 107 LYS C C 1
ATOM 2288 O O . LYS C 1 62 ? -40.051 20.045 21.261 1.00 42.21 107 LYS C O 1
ATOM 2294 N N . TYR C 1 63 ? -41.138 19.200 19.472 1.00 37.66 108 TYR C N 1
ATOM 2295 C CA . TYR C 1 63 ? -41.803 18.158 20.240 1.00 35.65 108 TYR C CA 1
ATOM 2296 C C . TYR C 1 63 ? -40.791 17.219 20.892 1.00 42.02 108 TYR C C 1
ATOM 2297 O O . TYR C 1 63 ? -40.827 16.983 22.106 1.00 42.12 108 TYR C O 1
ATOM 2306 N N . TYR C 1 64 ? -39.869 16.681 20.100 1.00 38.90 109 TYR C N 1
ATOM 2307 C CA . TYR C 1 64 ? -38.890 15.761 20.652 1.00 38.83 109 TYR C CA 1
ATOM 2308 C C . TYR C 1 64 ? -38.012 16.447 21.683 1.00 39.29 109 TYR C C 1
ATOM 2309 O O . TYR C 1 64 ? -37.519 15.796 22.613 1.00 41.14 109 TYR C O 1
ATOM 2318 N N . ILE C 1 65 ? -37.772 17.749 21.523 1.00 37.91 110 ILE C N 1
ATOM 2319 C CA . ILE C 1 65 ? -36.991 18.447 22.537 1.00 40.99 110 ILE C CA 1
ATOM 2320 C C . ILE C 1 65 ? -37.786 18.525 23.839 1.00 41.05 110 ILE C C 1
ATOM 2321 O O . ILE C 1 65 ? -37.228 18.361 24.931 1.00 41.53 110 ILE C O 1
ATOM 2326 N N A SER C 1 66 ? -39.099 18.752 23.745 0.45 39.27 111 SER C N 1
ATOM 2327 N N B SER C 1 66 ? -39.099 18.754 23.744 0.55 39.15 111 SER C N 1
ATOM 2328 C CA A SER C 1 66 ? -39.933 18.777 24.942 0.45 41.97 111 SER C CA 1
ATOM 2329 C CA B SER C 1 66 ? -39.935 18.783 24.938 0.55 41.97 111 SER C CA 1
ATOM 2330 C C A SER C 1 66 ? -39.946 17.430 25.652 0.45 43.98 111 SER C C 1
ATOM 2331 C C B SER C 1 66 ? -39.951 17.435 25.650 0.55 43.90 111 SER C C 1
ATOM 2332 O O A SER C 1 66 ? -40.030 17.382 26.885 0.45 44.26 111 SER C O 1
ATOM 2333 O O B SER C 1 66 ? -40.031 17.390 26.883 0.55 44.29 111 SER C O 1
ATOM 2338 N N . LYS C 1 67 ? -39.853 16.331 24.906 1.00 41.86 112 LYS C N 1
ATOM 2339 C CA . LYS C 1 67 ? -39.837 14.999 25.508 1.00 39.99 112 LYS C CA 1
ATOM 2340 C C . LYS C 1 67 ? -38.466 14.600 26.049 1.00 42.60 112 LYS C C 1
ATOM 2341 O O . LYS C 1 67 ? -38.282 13.442 26.433 1.00 40.75 112 LYS C O 1
ATOM 2347 N N . GLY C 1 68 ? -37.498 15.508 26.066 1.00 41.41 113 GLY C N 1
ATOM 2348 C CA . GLY C 1 68 ? -36.207 15.235 26.661 1.00 40.67 113 GLY C CA 1
ATOM 2349 C C . GLY C 1 68 ? -35.084 14.809 25.732 1.00 47.23 113 GLY C C 1
ATOM 2350 O O . GLY C 1 68 ? -34.033 14.381 26.232 1.00 46.46 113 GLY C O 1
ATOM 2351 N N . ALA C 1 69 ? -35.255 14.916 24.409 1.00 41.53 114 ALA C N 1
ATOM 2352 C CA . ALA C 1 69 ? -34.187 14.525 23.491 1.00 40.22 114 ALA C CA 1
ATOM 2353 C C . ALA C 1 69 ? -32.929 15.349 23.747 1.00 38.76 114 ALA C C 1
ATOM 2354 O O . ALA C 1 69 ? -32.998 16.527 24.114 1.00 42.37 114 ALA C O 1
ATOM 2356 N N . ILE C 1 70 ? -31.773 14.723 23.575 1.00 39.54 115 ILE C N 1
ATOM 2357 C CA . ILE C 1 70 ? -30.490 15.383 23.808 1.00 39.67 115 ILE C CA 1
ATOM 2358 C C . ILE C 1 70 ? -30.092 16.092 22.511 1.00 42.70 115 ILE C C 1
ATOM 2359 O O . ILE C 1 70 ? -29.947 15.453 21.459 1.00 37.81 115 ILE C O 1
ATOM 2364 N N . VAL C 1 71 ? -29.946 17.421 22.577 1.00 40.60 116 VAL C N 1
ATOM 2365 C CA . VAL C 1 71 ? -29.904 18.226 21.355 1.00 36.39 116 VAL C CA 1
ATOM 2366 C C . VAL C 1 71 ? -28.641 17.937 20.553 1.00 33.55 116 VAL C C 1
ATOM 2367 O O . VAL C 1 71 ? -28.691 17.822 19.322 1.00 36.52 116 VAL C O 1
ATOM 2371 N N . ASP C 1 72 ? -27.508 17.747 21.233 1.00 34.47 117 ASP C N 1
ATOM 2372 C CA . ASP C 1 72 ? -26.206 17.539 20.608 1.00 33.09 117 ASP C CA 1
ATOM 2373 C C . ASP C 1 72 ? -25.736 16.083 20.679 1.00 40.15 117 ASP C C 1
ATOM 2374 O O . ASP C 1 72 ? -24.533 15.816 20.585 1.00 40.73 117 ASP C O 1
ATOM 2379 N N . GLN C 1 73 ? -26.652 15.133 20.840 1.00 41.43 118 GLN C N 1
ATOM 2380 C CA . GLN C 1 73 ? -26.257 13.732 20.921 1.00 41.97 118 GLN C CA 1
ATOM 2381 C C . GLN C 1 73 ? -25.590 13.269 19.626 1.00 42.39 118 GLN C C 1
ATOM 2382 O O . GLN C 1 73 ? -26.170 13.373 18.543 1.00 40.69 118 GLN C O 1
ATOM 2388 N N . LEU C 1 74 ? -24.375 12.743 19.741 1.00 42.06 119 LEU C N 1
ATOM 2389 C CA . LEU C 1 74 ? -23.697 12.181 18.586 1.00 37.62 119 LEU C CA 1
ATOM 2390 C C . LEU C 1 74 ? -24.386 10.898 18.137 1.00 42.45 119 LEU C C 1
ATOM 2391 O O . LEU C 1 74 ? -25.055 10.211 18.914 1.00 41.44 119 LEU C O 1
ATOM 2396 N N . GLY C 1 75 ? -24.217 10.585 16.859 1.00 42.37 120 GLY C N 1
ATOM 2397 C CA . GLY C 1 75 ? -24.905 9.455 16.274 1.00 41.29 120 GLY C CA 1
ATOM 2398 C C . GLY C 1 75 ? -24.459 9.229 14.846 1.00 42.33 120 GLY C C 1
ATOM 2399 O O . GLY C 1 75 ? -23.796 10.076 14.231 1.00 36.72 120 GLY C O 1
ATOM 2400 N N . GLY C 1 76 ? -24.845 8.054 14.330 1.00 40.62 121 GLY C N 1
ATOM 2401 C CA . GLY C 1 76 ? -24.554 7.664 12.966 1.00 44.96 121 GLY C CA 1
ATOM 2402 C C . GLY C 1 76 ? -23.112 7.229 12.780 1.00 47.19 121 GLY C C 1
ATOM 2403 O O . GLY C 1 76 ? -22.269 7.329 13.679 1.00 41.39 121 GLY C O 1
ATOM 2404 N N . ASP C 1 77 ? -22.824 6.749 11.560 1.00 48.19 122 ASP C N 1
ATOM 2405 C CA . ASP C 1 77 ? -21.469 6.307 11.237 1.00 50.34 122 ASP C CA 1
ATOM 2406 C C . ASP C 1 77 ? -20.481 7.463 11.166 1.00 50.77 122 ASP C C 1
ATOM 2407 O O . ASP C 1 77 ? -19.290 7.261 11.410 1.00 49.25 122 ASP C O 1
ATOM 2412 N N . LEU C 1 78 ? -20.929 8.670 10.828 1.00 50.35 123 LEU C N 1
ATOM 2413 C CA . LEU C 1 78 ? -20.016 9.804 10.880 1.00 48.80 123 LEU C CA 1
ATOM 2414 C C . LEU C 1 78 ? -19.982 10.474 12.246 1.00 46.77 123 LEU C C 1
ATOM 2415 O O . LEU C 1 78 ? -19.267 11.466 12.405 1.00 47.94 123 LEU C O 1
ATOM 2420 N N . ASN C 1 79 ? -20.714 9.957 13.237 1.00 43.93 124 ASN C N 1
ATOM 2421 C CA . ASN C 1 79 ? -20.561 10.401 14.618 1.00 42.41 124 ASN C CA 1
ATOM 2422 C C . ASN C 1 79 ? -20.761 11.916 14.739 1.00 43.22 124 ASN C C 1
ATOM 2423 O O . ASN C 1 79 ? -19.860 12.659 15.134 1.00 41.04 124 ASN C O 1
ATOM 2428 N N . SER C 1 80 ? -21.966 12.368 14.384 1.00 43.01 125 SER C N 1
ATOM 2429 C CA . SER C 1 80 ? -22.262 13.790 14.262 1.00 36.92 125 SER C CA 1
ATOM 2430 C C . SER C 1 80 ? -23.491 14.147 15.082 1.00 37.61 125 SER C C 1
ATOM 2431 O O . SER C 1 80 ? -24.303 13.286 15.424 1.00 38.97 125 SER C O 1
ATOM 2434 N N . THR C 1 81 ? -23.648 15.447 15.347 1.00 34.44 126 THR C N 1
ATOM 2435 C CA . THR C 1 81 ? -24.840 15.945 16.011 1.00 36.63 126 THR C CA 1
ATOM 2436 C C . THR C 1 81 ? -25.971 16.158 15.007 1.00 36.83 126 THR C C 1
ATOM 2437 O O . THR C 1 81 ? -25.747 16.189 13.793 1.00 34.82 126 THR C O 1
ATOM 2441 N N . PRO C 1 82 ? -27.208 16.303 15.492 1.00 35.49 127 PRO C N 1
ATOM 2442 C CA . PRO C 1 82 ? -28.301 16.677 14.582 1.00 37.06 127 PRO C CA 1
ATOM 2443 C C . PRO C 1 82 ? -28.059 18.001 13.897 1.00 36.79 127 PRO C C 1
ATOM 2444 O O . PRO C 1 82 ? -28.445 18.166 12.731 1.00 32.39 127 PRO C O 1
ATOM 2448 N N . LEU C 1 83 ? -27.427 18.949 14.592 1.00 30.99 128 LEU C N 1
ATOM 2449 C CA . LEU C 1 83 ? -27.046 20.196 13.946 1.00 34.78 128 LEU C CA 1
ATOM 2450 C C . LEU C 1 83 ? -26.092 19.932 12.789 1.00 38.03 128 LEU C C 1
ATOM 2451 O O . LEU C 1 83 ? -26.210 20.551 11.724 1.00 36.76 128 LEU C O 1
ATOM 2456 N N . HIS C 1 84 ? -25.157 18.995 12.964 1.00 37.30 129 HIS C N 1
ATOM 2457 C CA . HIS C 1 84 ? -24.289 18.625 11.852 1.00 35.71 129 HIS C CA 1
ATOM 2458 C C . HIS C 1 84 ? -25.094 18.092 10.678 1.00 36.17 129 HIS C C 1
ATOM 2459 O O . HIS C 1 84 ? -24.790 18.391 9.514 1.00 38.17 129 HIS C O 1
ATOM 2466 N N . TRP C 1 85 ? -26.110 17.277 10.959 1.00 36.29 130 TRP C N 1
ATOM 2467 C CA . TRP C 1 85 ? -26.915 16.728 9.874 1.00 32.89 130 TRP C CA 1
ATOM 2468 C C . TRP C 1 85 ? -27.687 17.828 9.160 1.00 33.91 130 TRP C C 1
ATOM 2469 O O . TRP C 1 85 ? -27.774 17.838 7.928 1.00 34.62 130 TRP C O 1
ATOM 2480 N N . ALA C 1 86 ? -28.255 18.762 9.924 1.00 34.64 131 ALA C N 1
ATOM 2481 C CA . ALA C 1 86 ? -28.997 19.872 9.334 1.00 36.19 131 ALA C CA 1
ATOM 2482 C C . ALA C 1 86 ? -28.087 20.763 8.503 1.00 30.31 131 ALA C C 1
ATOM 2483 O O . ALA C 1 86 ? -28.489 21.250 7.450 1.00 34.21 131 ALA C O 1
ATOM 2485 N N . THR C 1 87 ? -26.870 21.023 8.986 1.00 35.95 132 THR C N 1
ATOM 2486 C CA . THR C 1 87 ? -25.916 21.822 8.223 1.00 35.75 132 THR C CA 1
ATOM 2487 C C . THR C 1 87 ? -25.539 21.141 6.908 1.00 34.50 132 THR C C 1
ATOM 2488 O O . THR C 1 87 ? -25.505 21.784 5.859 1.00 35.31 132 THR C O 1
ATOM 2492 N N . ARG C 1 88 ? -25.239 19.842 6.944 1.00 36.99 133 ARG C N 1
ATOM 2493 C CA . ARG C 1 88 ? -24.892 19.142 5.709 1.00 34.83 133 ARG C CA 1
ATOM 2494 C C . ARG C 1 88 ? -26.012 19.241 4.681 1.00 34.30 133 ARG C C 1
ATOM 2495 O O . ARG C 1 88 ? -25.765 19.347 3.476 1.00 31.63 133 ARG C O 1
ATOM 2503 N N . GLN C 1 89 ? -27.246 19.207 5.130 1.00 34.07 134 GLN C N 1
ATOM 2504 C CA . GLN C 1 89 ? -28.363 19.224 4.202 1.00 33.47 134 GLN C CA 1
ATOM 2505 C C . GLN C 1 89 ? -28.805 20.632 3.811 1.00 36.37 134 GLN C C 1
ATOM 2506 O O . GLN C 1 89 ? -29.715 20.768 2.989 1.00 40.04 134 GLN C O 1
ATOM 2512 N N . GLY C 1 90 ? -28.221 21.678 4.396 1.00 34.60 135 GLY C N 1
ATOM 2513 C CA . GLY C 1 90 ? -28.538 23.033 3.969 1.00 32.89 135 GLY C CA 1
ATOM 2514 C C . GLY C 1 90 ? -29.822 23.622 4.521 1.00 38.07 135 GLY C C 1
ATOM 2515 O O . GLY C 1 90 ? -30.401 24.504 3.889 1.00 39.31 135 GLY C O 1
ATOM 2516 N N . HIS C 1 91 ? -30.274 23.197 5.705 1.00 33.06 136 HIS C N 1
ATOM 2517 C CA . HIS C 1 91 ? -31.546 23.681 6.256 1.00 36.91 136 HIS C CA 1
ATOM 2518 C C . HIS C 1 91 ? -31.259 24.827 7.226 1.00 32.95 136 HIS C C 1
ATOM 2519 O O . HIS C 1 91 ? -31.015 24.614 8.410 1.00 32.87 136 HIS C O 1
ATOM 2526 N N . LEU C 1 92 ? -31.299 26.057 6.711 1.00 35.06 137 LEU C N 1
ATOM 2527 C CA . LEU C 1 92 ? -30.980 27.217 7.534 1.00 32.12 137 LEU C CA 1
ATOM 2528 C C . LEU C 1 92 ? -31.948 27.349 8.706 1.00 33.68 137 LEU C C 1
ATOM 2529 O O . LEU C 1 92 ? -31.533 27.655 9.830 1.00 31.94 137 LEU C O 1
ATOM 2534 N N . SER C 1 93 ? -33.239 27.106 8.474 1.00 29.30 138 SER C N 1
ATOM 2535 C CA . SER C 1 93 ? -34.201 27.280 9.559 1.00 32.81 138 SER C CA 1
ATOM 2536 C C . SER C 1 93 ? -33.993 26.246 10.662 1.00 33.15 138 SER C C 1
ATOM 2537 O O . SER C 1 93 ? -34.169 26.557 11.846 1.00 34.84 138 SER C O 1
ATOM 2540 N N . MET C 1 94 ? -33.578 25.028 10.299 1.00 35.99 139 MET C N 1
ATOM 2541 C CA . MET C 1 94 ? -33.267 24.011 11.298 1.00 29.88 139 MET C CA 1
ATOM 2542 C C . MET C 1 94 ? -32.010 24.369 12.071 1.00 31.10 139 MET C C 1
ATOM 2543 O O . MET C 1 94 ? -31.971 24.234 13.297 1.00 32.23 139 MET C O 1
ATOM 2548 N N . VAL C 1 95 ? -30.970 24.825 11.372 1.00 33.28 140 VAL C N 1
ATOM 2549 C CA . VAL C 1 95 ? -29.796 25.367 12.056 1.00 31.06 140 VAL C CA 1
ATOM 2550 C C . VAL C 1 95 ? -30.219 26.404 13.097 1.00 31.87 140 VAL C C 1
ATOM 2551 O O . VAL C 1 95 ? -29.771 26.380 14.253 1.00 32.99 140 VAL C O 1
ATOM 2555 N N . VAL C 1 96 ? -31.109 27.320 12.703 1.00 30.67 141 VAL C N 1
ATOM 2556 C CA . VAL C 1 96 ? -31.554 28.377 13.609 1.00 35.49 141 VAL C CA 1
ATOM 2557 C C . VAL C 1 96 ? -32.291 27.773 14.799 1.00 33.67 141 VAL C C 1
ATOM 2558 O O . VAL C 1 96 ? -32.038 28.129 15.951 1.00 33.98 141 VAL C O 1
ATOM 2562 N N . GLN C 1 97 ? -33.216 26.848 14.532 1.00 32.91 142 GLN C N 1
ATOM 2563 C CA . GLN C 1 97 ? -34.022 26.290 15.606 1.00 35.11 142 GLN C CA 1
ATOM 2564 C C . GLN C 1 97 ? -33.167 25.492 16.573 1.00 33.75 142 GLN C C 1
ATOM 2565 O O . GLN C 1 97 ? -33.326 25.611 17.784 1.00 35.51 142 GLN C O 1
ATOM 2571 N N . LEU C 1 98 ? -32.261 24.666 16.056 1.00 36.78 143 LEU C N 1
ATOM 2572 C CA . LEU C 1 98 ? -31.449 23.836 16.933 1.00 33.78 143 LEU C CA 1
ATOM 2573 C C . LEU C 1 98 ? -30.537 24.677 17.808 1.00 36.47 143 LEU C C 1
ATOM 2574 O O . LEU C 1 98 ? -30.292 24.317 18.962 1.00 39.00 143 LEU C O 1
ATOM 2579 N N . MET C 1 99 ? -30.034 25.804 17.290 1.00 35.71 144 MET C N 1
ATOM 2580 C CA . MET C 1 99 ? -29.130 26.631 18.088 1.00 36.33 144 MET C CA 1
ATOM 2581 C C . MET C 1 99 ? -29.854 27.380 19.203 1.00 33.05 144 MET C C 1
ATOM 2582 O O . MET C 1 99 ? -29.229 27.693 20.215 1.00 33.68 144 MET C O 1
ATOM 2587 N N . LYS C 1 100 ? -31.153 27.681 19.034 1.00 32.29 145 LYS C N 1
ATOM 2588 C CA . LYS C 1 100 ? -31.981 28.214 20.118 1.00 34.15 145 LYS C CA 1
ATOM 2589 C C . LYS C 1 100 ? -32.094 27.232 21.274 1.00 39.24 145 LYS C C 1
ATOM 2590 O O . LYS C 1 100 ? -32.373 27.638 22.416 1.00 34.81 145 LYS C O 1
ATOM 2596 N N . TYR C 1 101 ? -31.885 25.953 20.991 1.00 34.23 146 TYR C N 1
ATOM 2597 C CA . TYR C 1 101 ? -31.894 24.889 21.973 1.00 34.33 146 TYR C CA 1
ATOM 2598 C C . TYR C 1 101 ? -30.504 24.576 22.522 1.00 40.97 146 TYR C C 1
ATOM 2599 O O . TYR C 1 101 ? -30.347 23.608 23.270 1.00 43.27 146 TYR C O 1
ATOM 2608 N N . GLY C 1 102 ? -29.497 25.383 22.202 1.00 38.74 147 GLY C N 1
ATOM 2609 C CA . GLY C 1 102 ? -28.178 25.149 22.745 1.00 36.46 147 GLY C CA 1
ATOM 2610 C C . GLY C 1 102 ? -27.261 24.304 21.885 1.00 39.63 147 GLY C C 1
ATOM 2611 O O . GLY C 1 102 ? -26.116 24.058 22.292 1.00 33.27 147 GLY C O 1
ATOM 2612 N N . ALA C 1 103 ? -27.711 23.858 20.709 1.00 36.67 148 ALA C N 1
ATOM 2613 C CA . ALA C 1 103 ? -26.810 23.159 19.800 1.00 39.43 148 ALA C CA 1
ATOM 2614 C C . ALA C 1 103 ? -25.545 23.987 19.576 1.00 38.67 148 ALA C C 1
ATOM 2615 O O . ALA C 1 103 ? -25.596 25.213 19.445 1.00 38.62 148 ALA C O 1
ATOM 2617 N N . ASP C 1 104 ? -24.399 23.309 19.609 1.00 42.58 149 ASP C N 1
ATOM 2618 C CA . ASP C 1 104 ? -23.097 23.951 19.550 1.00 39.44 149 ASP C CA 1
ATOM 2619 C C . ASP C 1 104 ? -22.549 23.784 18.139 1.00 41.29 149 ASP C C 1
ATOM 2620 O O . ASP C 1 104 ? -22.183 22.661 17.765 1.00 38.42 149 ASP C O 1
ATOM 2625 N N . PRO C 1 105 ? -22.479 24.841 17.320 1.00 40.17 150 PRO C N 1
ATOM 2626 C CA . PRO C 1 105 ? -21.984 24.665 15.941 1.00 43.37 150 PRO C CA 1
ATOM 2627 C C . PRO C 1 105 ? 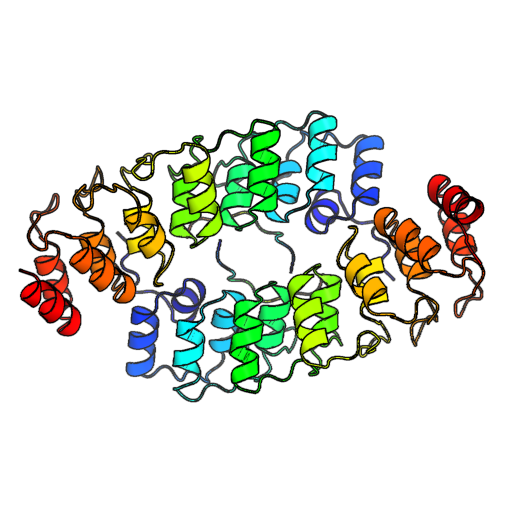-20.500 24.375 15.858 1.00 42.03 150 PRO C C 1
ATOM 2628 O O . PRO C 1 105 ? -20.033 23.949 14.792 1.00 42.75 150 PRO C O 1
ATOM 2632 N N . SER C 1 106 ? -19.753 24.571 16.940 1.00 38.98 151 SER C N 1
ATOM 2633 C CA . SER C 1 106 ? -18.315 24.365 16.925 1.00 41.15 151 SER C CA 1
ATOM 2634 C C . SER C 1 106 ? -17.911 22.927 17.210 1.00 45.30 151 SER C C 1
ATOM 2635 O O . SER C 1 106 ? -16.717 22.620 17.141 1.00 46.40 151 SER C O 1
ATOM 2638 N N . LEU C 1 107 ? -18.858 22.045 17.543 1.00 45.37 152 LEU C N 1
ATOM 2639 C CA . LEU C 1 107 ? -18.513 20.649 17.787 1.00 42.53 152 LEU C CA 1
ATOM 2640 C C . LEU C 1 107 ? -17.940 20.021 16.523 1.00 42.44 152 LEU C C 1
ATOM 2641 O O . LEU C 1 107 ? -18.235 20.435 15.398 1.00 42.32 152 LEU C O 1
ATOM 2646 N N . ILE C 1 108 ? -17.125 18.995 16.722 1.00 38.20 153 ILE C N 1
ATOM 2647 C CA . ILE C 1 108 ? -16.389 18.345 15.652 1.00 38.83 153 ILE C CA 1
ATOM 2648 C C . ILE C 1 108 ? -17.058 17.015 15.332 1.00 42.22 153 ILE C C 1
ATOM 2649 O O . ILE C 1 108 ? -17.404 16.252 16.240 1.00 48.32 153 ILE C O 1
ATOM 2654 N N . ASP C 1 109 ? -17.244 16.735 14.049 1.00 39.70 154 ASP C N 1
ATOM 2655 C CA . ASP C 1 109 ? -17.893 15.500 13.645 1.00 43.30 154 ASP C CA 1
ATOM 2656 C C . ASP C 1 109 ? -16.843 14.426 13.355 1.00 40.96 154 ASP C C 1
ATOM 2657 O O . ASP C 1 109 ? -15.633 14.656 13.439 1.00 42.18 154 ASP C O 1
ATOM 2662 N N . GLY C 1 110 ? -17.309 13.231 13.009 1.00 39.01 155 GLY C N 1
ATOM 2663 C CA . GLY C 1 110 ? -16.379 12.141 12.766 1.00 44.19 155 GLY C CA 1
ATOM 2664 C C . GLY C 1 110 ? -15.430 12.354 11.601 1.00 50.63 155 GLY C C 1
ATOM 2665 O O . GLY C 1 110 ? -14.430 11.634 11.511 1.00 51.80 155 GLY C O 1
ATOM 2666 N N . GLU C 1 111 ? -15.714 13.302 10.707 1.00 46.68 156 GLU C N 1
ATOM 2667 C CA . GLU C 1 111 ? -14.805 13.616 9.612 1.00 46.08 156 GLU C CA 1
ATOM 2668 C C . GLU C 1 111 ? -13.922 14.819 9.921 1.00 47.76 156 GLU C C 1
ATOM 2669 O O . GLU C 1 111 ? -13.240 15.320 9.022 1.00 54.88 156 GLU C O 1
ATOM 2675 N N . GLY C 1 112 ? -13.931 15.298 11.166 1.00 43.72 157 GLY C N 1
ATOM 2676 C CA . GLY C 1 112 ? -13.058 16.369 11.609 1.00 42.04 157 GLY C CA 1
ATOM 2677 C C . GLY C 1 112 ? -13.569 17.775 11.389 1.00 44.98 157 GLY C C 1
ATOM 2678 O O . GLY C 1 112 ? -12.806 18.726 11.585 1.00 47.48 157 GLY C O 1
ATOM 2679 N N . CYS C 1 113 ? -14.832 17.941 11.008 1.00 44.86 158 CYS C N 1
ATOM 2680 C CA . CYS C 1 113 ? -15.385 19.225 10.596 1.00 41.30 158 CYS C CA 1
ATOM 2681 C C . CYS C 1 113 ? -16.391 19.742 11.619 1.00 43.76 158 CYS C C 1
ATOM 2682 O O . CYS C 1 113 ? -17.173 18.967 12.187 1.00 40.19 158 CYS C O 1
ATOM 2685 N N . SER C 1 114 ? -16.387 21.057 11.824 1.00 40.79 159 SER C N 1
ATOM 2686 C CA . SER C 1 114 ? -17.446 21.729 12.557 1.00 39.38 159 SER C CA 1
ATOM 2687 C C . SER C 1 114 ? -18.488 22.208 11.552 1.00 39.90 159 SER C C 1
ATOM 2688 O O . SER C 1 114 ? -18.393 21.939 10.354 1.00 39.90 159 SER C O 1
ATOM 2691 N N . CYS C 1 115 ? -19.484 22.949 12.023 1.00 38.92 160 CYS C N 1
ATOM 2692 C CA . CYS C 1 115 ? -20.608 23.287 11.159 1.00 38.09 160 CYS C CA 1
ATOM 2693 C C . CYS C 1 115 ? -20.199 24.235 10.034 1.00 35.82 160 CYS C C 1
ATOM 2694 O O . CYS C 1 115 ? -20.672 24.091 8.897 1.00 35.98 160 CYS C O 1
ATOM 2697 N N . ILE C 1 116 ? -19.321 25.199 10.316 1.00 31.07 161 ILE C N 1
ATOM 2698 C CA . ILE C 1 116 ? -18.961 26.145 9.267 1.00 33.36 161 ILE C CA 1
ATOM 2699 C C . ILE C 1 116 ? -18.213 25.441 8.134 1.00 34.44 161 ILE C C 1
ATOM 2700 O O . ILE C 1 116 ? -18.350 25.821 6.967 1.00 35.99 161 ILE C O 1
ATOM 2705 N N . HIS C 1 117 ? -17.458 24.382 8.442 1.00 34.09 162 HIS C N 1
ATOM 2706 C CA . HIS C 1 117 ? -16.770 23.624 7.401 1.00 36.91 162 HIS C CA 1
ATOM 2707 C C . HIS C 1 117 ? -17.736 22.784 6.583 1.00 36.30 162 HIS C C 1
ATOM 2708 O O . HIS C 1 117 ? -17.571 22.649 5.366 1.00 37.49 162 HIS C O 1
ATOM 2715 N N . LEU C 1 118 ? -18.725 22.176 7.233 1.00 32.18 163 LEU C N 1
ATOM 2716 C CA . LEU C 1 118 ? -19.711 21.426 6.474 1.00 34.61 163 LEU C CA 1
ATOM 2717 C C . LEU C 1 118 ? -20.528 22.356 5.583 1.00 32.95 163 LEU C C 1
ATOM 2718 O O . LEU C 1 118 ? -20.857 22.009 4.445 1.00 36.75 163 LEU C O 1
ATOM 2723 N N . ALA C 1 119 ? -20.871 23.542 6.090 1.00 31.28 164 ALA C N 1
ATOM 2724 C CA . ALA C 1 119 ? -21.633 24.484 5.286 1.00 34.93 164 ALA C CA 1
ATOM 2725 C C . ALA C 1 119 ? -20.806 24.983 4.108 1.00 32.17 164 ALA C C 1
ATOM 2726 O O . ALA C 1 119 ? -21.331 25.146 3.007 1.00 32.88 164 ALA C O 1
ATOM 2728 N N . ALA C 1 120 ? -19.505 25.205 4.317 1.00 32.25 165 ALA C N 1
ATOM 2729 C CA . ALA C 1 120 ? -18.647 25.643 3.223 1.00 34.31 165 ALA C CA 1
ATOM 2730 C C . ALA C 1 120 ? -18.523 24.562 2.155 1.00 38.67 165 ALA C C 1
ATOM 2731 O O . ALA C 1 120 ? -18.736 24.826 0.964 1.00 38.41 165 ALA C O 1
ATOM 2733 N N . GLN C 1 121 ? -18.211 23.327 2.560 1.00 35.08 166 GLN C N 1
ATOM 2734 C CA . GLN C 1 121 ? -17.903 22.297 1.568 1.00 32.92 166 GLN C CA 1
ATOM 2735 C C . GLN C 1 121 ? -19.125 21.830 0.799 1.00 34.58 166 GLN C C 1
ATOM 2736 O O . GLN C 1 121 ? -18.984 21.312 -0.317 1.00 35.60 166 GLN C O 1
ATOM 2742 N N . PHE C 1 122 ? -20.323 22.011 1.338 1.00 35.97 167 PHE C N 1
ATOM 2743 C CA . PHE C 1 122 ? -21.510 21.625 0.591 1.00 36.93 167 PHE C CA 1
ATOM 2744 C C . PHE C 1 122 ? -22.212 22.815 -0.053 1.00 35.23 167 PHE C C 1
ATOM 2745 O O . PHE C 1 122 ? -23.312 22.649 -0.591 1.00 36.23 167 PHE C O 1
ATOM 2753 N N . GLY C 1 123 ? -21.602 24.003 -0.004 1.00 35.75 168 GLY C N 1
ATOM 2754 C CA . GLY C 1 123 ? -22.076 25.157 -0.754 1.00 35.05 168 GLY C CA 1
ATOM 2755 C C . GLY C 1 123 ? -23.225 25.917 -0.135 1.00 34.45 168 GLY C C 1
ATOM 2756 O O . GLY C 1 123 ? -23.885 26.681 -0.833 1.00 30.61 168 GLY C O 1
ATOM 2757 N N . HIS C 1 124 ? -23.482 25.754 1.164 1.00 35.52 169 HIS C N 1
ATOM 2758 C CA . HIS C 1 124 ? -24.666 26.361 1.775 1.00 34.82 169 HIS C CA 1
ATOM 2759 C C . HIS C 1 124 ? -24.316 27.759 2.287 1.00 31.32 169 HIS C C 1
ATOM 2760 O O . HIS C 1 124 ? -24.065 27.993 3.470 1.00 36.11 169 HIS C O 1
ATOM 2767 N N . THR C 1 125 ? -24.372 28.709 1.364 1.00 30.45 170 THR C N 1
ATOM 2768 C CA . THR C 1 125 ? -23.885 30.055 1.615 1.00 30.72 170 THR C CA 1
ATOM 2769 C C . THR C 1 125 ? -24.659 30.746 2.730 1.00 30.22 170 THR C C 1
ATOM 2770 O O . THR C 1 125 ? -24.069 31.459 3.548 1.00 35.95 170 THR C O 1
ATOM 2774 N N . SER C 1 126 ? -25.979 30.552 2.777 1.00 31.12 171 SER C N 1
ATOM 2775 C CA . SER C 1 126 ? -26.779 31.258 3.763 1.00 34.50 171 SER C CA 1
ATOM 2776 C C . SER C 1 126 ? -26.458 30.771 5.172 1.00 32.15 171 SER C C 1
ATOM 2777 O O . SER C 1 126 ? -26.509 31.559 6.119 1.00 34.53 171 SER C O 1
ATOM 2780 N N . ILE C 1 127 ? -26.052 29.504 5.311 1.00 30.61 172 ILE C N 1
ATOM 2781 C CA . ILE C 1 127 ? -25.665 28.965 6.604 1.00 32.19 172 ILE C CA 1
ATOM 2782 C C . ILE C 1 127 ? -24.269 29.428 6.988 1.00 32.75 172 ILE C C 1
ATOM 2783 O O . ILE C 1 127 ? -24.032 29.799 8.140 1.00 30.85 172 ILE C O 1
ATOM 2788 N N . VAL C 1 128 ? -23.320 29.412 6.046 1.00 33.91 173 VAL C N 1
ATOM 2789 C CA . VAL C 1 128 ? -22.027 30.052 6.305 1.00 30.18 173 VAL C CA 1
ATOM 2790 C C . VAL C 1 128 ? -22.251 31.458 6.844 1.00 33.01 173 VAL C C 1
ATOM 2791 O O . VAL C 1 128 ? -21.674 31.857 7.865 1.00 31.43 173 VAL C O 1
ATOM 2795 N N . ALA C 1 129 ? -23.128 32.219 6.186 1.00 33.70 174 ALA C N 1
ATOM 2796 C CA . ALA C 1 129 ? -23.375 33.588 6.627 1.00 34.92 174 ALA C CA 1
ATOM 2797 C C . ALA C 1 129 ? -23.952 33.623 8.043 1.00 38.32 174 ALA C C 1
ATOM 2798 O O . ALA C 1 129 ? -23.512 34.413 8.887 1.00 37.15 174 ALA C O 1
ATOM 2800 N N . TYR C 1 130 ? -24.951 32.777 8.320 1.00 33.26 175 TYR C N 1
ATOM 2801 C CA . TYR C 1 130 ? -25.567 32.782 9.641 1.00 33.52 175 TYR C CA 1
ATOM 2802 C C . TYR C 1 130 ? -24.546 32.446 10.722 1.00 36.78 175 TYR C C 1
ATOM 2803 O O . TYR C 1 130 ? -24.429 33.164 11.718 1.00 37.60 175 TYR C O 1
ATOM 2812 N N . LEU C 1 131 ? -23.778 31.369 10.528 1.00 33.15 176 LEU C N 1
ATOM 2813 C CA . LEU C 1 131 ? -22.779 30.985 11.522 1.00 33.25 176 LEU C CA 1
ATOM 2814 C C . LEU C 1 131 ? -21.806 32.122 11.804 1.00 38.21 176 LEU C C 1
ATOM 2815 O O . LEU C 1 131 ? -21.440 32.368 12.964 1.00 39.10 176 LEU C O 1
ATOM 2820 N N . ILE C 1 132 ? -21.379 32.833 10.760 1.00 35.60 177 ILE C N 1
ATOM 2821 C CA . ILE C 1 132 ? -20.464 33.952 10.960 1.00 40.01 177 ILE C CA 1
ATOM 2822 C C . ILE C 1 132 ? -21.138 35.053 11.769 1.00 39.32 177 ILE C C 1
ATOM 2823 O O . ILE C 1 132 ? -20.544 35.611 12.701 1.00 37.09 177 ILE C O 1
ATOM 2828 N N . ALA C 1 133 ? -22.397 35.365 11.441 1.00 38.30 178 ALA C N 1
ATOM 2829 C CA . ALA C 1 133 ? -23.170 36.312 12.244 1.00 39.88 178 ALA C CA 1
ATOM 2830 C C . ALA C 1 133 ? -23.324 35.854 13.694 1.00 42.91 178 ALA C C 1
ATOM 2831 O O . ALA C 1 133 ? -23.487 36.690 14.590 1.00 37.92 178 ALA C O 1
ATOM 2833 N N . LYS C 1 134 ? -23.308 34.546 13.941 1.00 37.16 179 LYS C N 1
ATOM 2834 C CA . LYS C 1 134 ? -23.447 34.019 15.291 1.00 44.03 179 LYS C CA 1
ATOM 2835 C C . LYS C 1 134 ? -22.108 33.864 16.000 1.00 44.24 179 LYS C C 1
ATOM 2836 O O . LYS C 1 134 ? -22.084 33.421 17.155 1.00 46.45 179 LYS C O 1
ATOM 2842 N N . GLY C 1 135 ? -21.000 34.197 15.339 1.00 40.37 180 GLY C N 1
ATOM 2843 C CA . GLY C 1 135 ? -19.707 34.268 15.988 1.00 38.78 180 GLY C CA 1
ATOM 2844 C C . GLY C 1 135 ? -18.704 33.178 15.653 1.00 43.13 180 GLY C C 1
ATOM 2845 O O . GLY C 1 135 ? -17.659 33.105 16.310 1.00 45.57 180 GLY C O 1
ATOM 2846 N N . GLN C 1 136 ? -18.969 32.322 14.677 1.00 42.24 181 GLN C N 1
ATOM 2847 C CA . GLN C 1 136 ? -17.929 31.384 14.286 1.00 39.88 181 GLN C CA 1
ATOM 2848 C C . GLN C 1 136 ? -16.796 32.132 13.579 1.00 44.29 181 GLN C C 1
ATOM 2849 O O . GLN C 1 136 ? -16.993 33.192 12.973 1.00 39.51 181 GLN C O 1
ATOM 2855 N N . ASP C 1 137 ? -15.589 31.598 13.699 1.00 38.76 182 ASP C N 1
ATOM 2856 C CA . ASP C 1 137 ? -14.426 32.240 13.107 1.00 45.84 182 ASP C CA 1
ATOM 2857 C C . ASP C 1 137 ? -14.398 31.940 11.607 1.00 46.18 182 ASP C C 1
ATOM 2858 O O . ASP C 1 137 ? -14.369 30.775 11.191 1.00 47.40 182 ASP C O 1
ATOM 2863 N N . VAL C 1 138 ? -14.398 32.990 10.787 1.00 48.02 183 VAL C N 1
ATOM 2864 C CA . VAL C 1 138 ? -14.338 32.777 9.346 1.00 42.97 183 VAL C CA 1
ATOM 2865 C C . VAL C 1 138 ? -13.088 32.010 8.943 1.00 45.78 183 VAL C C 1
ATOM 2866 O O . VAL C 1 138 ? -13.076 31.362 7.890 1.00 42.32 183 VAL C O 1
ATOM 2870 N N . ASP C 1 139 ? -12.040 32.047 9.772 1.00 44.71 184 ASP C N 1
ATOM 2871 C CA . ASP C 1 139 ? -10.773 31.380 9.506 1.00 43.87 184 ASP C CA 1
ATOM 2872 C C . ASP C 1 139 ? -10.593 30.102 10.306 1.00 46.84 184 ASP C C 1
ATOM 2873 O O . ASP C 1 139 ? -9.478 29.578 10.356 1.00 51.17 184 ASP C O 1
ATOM 2878 N N . MET C 1 140 ? -11.646 29.600 10.940 1.00 45.52 185 MET C N 1
ATOM 2879 C CA . MET C 1 140 ? -11.496 28.504 11.888 1.00 46.05 185 MET C CA 1
ATOM 2880 C C . MET C 1 140 ? -11.009 27.255 11.175 1.00 47.35 185 MET C C 1
ATOM 2881 O O . MET C 1 140 ? -11.561 26.867 10.144 1.00 45.34 185 MET C O 1
ATOM 2886 N N . MET C 1 141 ? -9.962 26.635 11.714 1.00 43.90 186 MET C N 1
ATOM 2887 C CA . MET C 1 141 ? -9.427 25.408 11.141 1.00 43.97 186 MET C CA 1
ATOM 2888 C C . MET C 1 141 ? -10.135 24.189 11.716 1.00 45.49 186 MET C C 1
ATOM 2889 O O . MET C 1 141 ? -10.519 24.168 12.884 1.00 51.81 186 MET C O 1
ATOM 2894 N N . ASP C 1 142 ? -10.309 23.169 10.884 1.00 47.46 187 ASP C N 1
ATOM 2895 C CA . ASP C 1 142 ? -10.886 21.918 11.351 1.00 48.20 187 ASP C CA 1
ATOM 2896 C C . ASP C 1 142 ? -9.766 20.951 11.743 1.00 48.01 187 ASP C C 1
ATOM 2897 O O . ASP C 1 142 ? -8.581 21.278 11.671 1.00 49.44 187 ASP C O 1
ATOM 2902 N N . GLN C 1 143 ? -10.138 19.736 12.153 1.00 50.38 188 GLN C N 1
ATOM 2903 C CA . GLN C 1 143 ? -9.134 18.785 12.623 1.00 55.19 188 GLN C CA 1
ATOM 2904 C C . GLN C 1 143 ? -8.240 18.274 11.507 1.00 53.90 188 GLN C C 1
ATOM 2905 O O . GLN C 1 143 ? -7.275 17.562 11.792 1.00 62.83 188 GLN C O 1
ATOM 2911 N N . ASN C 1 144 ? -8.542 18.606 10.258 1.00 53.08 189 ASN C N 1
ATOM 2912 C CA . ASN C 1 144 ? -7.646 18.380 9.142 1.00 48.22 189 ASN C CA 1
ATOM 2913 C C . ASN C 1 144 ? -6.778 19.591 8.831 1.00 48.50 189 ASN C C 1
ATOM 2914 O O . ASN C 1 144 ? -5.932 19.517 7.933 1.00 54.19 189 ASN C O 1
ATOM 2919 N N . GLY C 1 145 ? -6.963 20.698 9.541 1.00 46.68 190 GLY C N 1
ATOM 2920 C CA . GLY C 1 145 ? -6.249 21.917 9.222 1.00 50.61 190 GLY C CA 1
ATOM 2921 C C . GLY C 1 145 ? -6.810 22.748 8.080 1.00 50.12 190 GLY C C 1
ATOM 2922 O O . GLY C 1 145 ? -6.092 23.604 7.557 1.00 54.67 190 GLY C O 1
ATOM 2923 N N . MET C 1 146 ? -8.072 22.540 7.682 1.00 44.92 191 MET C N 1
ATOM 2924 C CA . MET C 1 146 ? -8.688 23.258 6.567 1.00 41.54 191 MET C CA 1
ATOM 2925 C C . MET C 1 146 ? -9.529 24.428 7.070 1.00 42.40 191 MET C C 1
ATOM 2926 O O . MET C 1 146 ? -10.299 24.280 8.022 1.00 43.68 191 MET C O 1
ATOM 2931 N N . THR C 1 147 ? -9.401 25.584 6.421 1.00 38.20 192 THR C N 1
ATOM 2932 C CA . THR C 1 147 ? -10.296 26.693 6.718 1.00 41.84 192 THR C CA 1
ATOM 2933 C C . THR C 1 147 ? -11.585 26.528 5.929 1.00 37.48 192 THR C C 1
ATOM 2934 O O . THR C 1 147 ? -11.675 25.685 5.039 1.00 37.37 192 THR C O 1
ATOM 2938 N N . PRO C 1 148 ? -12.621 27.306 6.250 1.00 37.69 193 PRO C N 1
ATOM 2939 C CA . PRO C 1 148 ? -13.779 27.375 5.344 1.00 34.65 193 PRO C CA 1
ATOM 2940 C C . PRO C 1 148 ? -13.406 27.744 3.911 1.00 34.47 193 PRO C C 1
ATOM 2941 O O . PRO C 1 148 ? -13.960 27.171 2.962 1.00 33.31 193 PRO C O 1
ATOM 2945 N N . LEU C 1 149 ? -12.474 28.688 3.738 1.00 33.98 194 LEU C N 1
ATOM 2946 C CA . LEU C 1 149 ? -12.073 29.112 2.401 1.00 33.61 194 LEU C CA 1
ATOM 2947 C C . LEU C 1 149 ? -11.431 27.968 1.624 1.00 34.69 194 LEU C C 1
ATOM 2948 O O . LEU C 1 149 ? -11.711 27.788 0.436 1.00 28.55 194 LEU C O 1
ATOM 2953 N N . MET C 1 150 ? -10.580 27.169 2.282 1.00 34.46 195 MET C N 1
ATOM 2954 C CA . MET C 1 150 ? -9.965 26.025 1.609 1.00 34.88 195 MET C CA 1
ATOM 2955 C C . MET C 1 150 ? -11.002 24.992 1.191 1.00 33.38 195 MET C C 1
ATOM 2956 O O . MET C 1 150 ? -10.906 24.412 0.104 1.00 34.73 195 MET C O 1
ATOM 2961 N N . TRP C 1 151 ? -11.990 24.724 2.048 1.00 34.30 196 TRP C N 1
ATOM 2962 C CA . TRP C 1 151 ? -13.017 23.753 1.681 1.00 33.80 196 TRP C CA 1
ATOM 2963 C C . TRP C 1 151 ? -13.821 24.233 0.478 1.00 34.19 196 TRP C C 1
ATOM 2964 O O . TRP C 1 151 ? -14.222 23.434 -0.379 1.00 30.82 196 TRP C O 1
ATOM 2975 N N . ALA C 1 152 ? -14.102 25.533 0.422 1.00 31.89 197 ALA C N 1
ATOM 2976 C CA . ALA C 1 152 ? -14.887 26.069 -0.680 1.00 34.06 197 ALA C CA 1
ATOM 2977 C C . ALA C 1 152 ? -14.121 25.946 -1.983 1.00 33.07 197 ALA C C 1
ATOM 2978 O O . ALA C 1 152 ? -14.683 25.537 -3.008 1.00 29.15 197 ALA C O 1
ATOM 2980 N N . ALA C 1 153 ? -12.826 26.277 -1.940 1.00 31.68 198 ALA C N 1
ATOM 2981 C CA . ALA C 1 153 ? -11.964 26.125 -3.104 1.00 33.92 198 ALA C CA 1
ATOM 2982 C C . ALA C 1 153 ? -11.903 24.678 -3.546 1.00 35.30 198 ALA C C 1
ATOM 2983 O O . ALA C 1 153 ? -11.903 24.390 -4.748 1.00 34.43 198 ALA C O 1
ATOM 2985 N N . TYR C 1 154 ? -11.857 23.749 -2.589 1.00 32.77 199 TYR C N 1
ATOM 2986 C CA . TYR C 1 154 ? -11.722 22.344 -2.946 1.00 33.20 199 TYR C CA 1
ATOM 2987 C C . TYR C 1 154 ? -13.013 21.811 -3.547 1.00 32.59 199 TYR C C 1
ATOM 2988 O O . TYR C 1 154 ? -12.995 21.184 -4.613 1.00 34.29 199 TYR C O 1
ATOM 2997 N N . ARG C 1 155 ? -14.157 22.099 -2.913 1.00 33.23 200 ARG C N 1
ATOM 2998 C CA . ARG C 1 155 ? -15.393 21.378 -3.207 1.00 31.55 200 ARG C CA 1
ATOM 2999 C C . ARG C 1 155 ? -16.561 22.196 -3.760 1.00 34.94 200 ARG C C 1
ATOM 3000 O O . ARG C 1 155 ? -17.538 21.590 -4.225 1.00 32.90 200 ARG C O 1
ATOM 3008 N N . THR C 1 156 ? -16.537 23.528 -3.706 1.00 34.65 201 THR C N 1
ATOM 3009 C CA . THR C 1 156 ? -17.650 24.310 -4.268 1.00 32.69 201 THR C CA 1
ATOM 3010 C C . THR C 1 156 ? -17.167 25.016 -5.534 1.00 32.13 201 THR C C 1
ATOM 3011 O O . THR C 1 156 ? -16.523 26.067 -5.474 1.00 31.32 201 THR C O 1
ATOM 3015 N N . HIS C 1 157 ? -17.486 24.434 -6.688 1.00 31.13 202 HIS C N 1
ATOM 3016 C CA . HIS C 1 157 ? -17.039 24.988 -7.967 1.00 29.92 202 HIS C CA 1
ATOM 3017 C C . HIS C 1 157 ? -18.087 25.979 -8.461 1.00 32.64 202 HIS C C 1
ATOM 3018 O O . HIS C 1 157 ? -18.860 25.717 -9.382 1.00 33.84 202 HIS C O 1
ATOM 3025 N N . SER C 1 158 ? -18.089 27.145 -7.819 1.00 31.28 203 SER C N 1
ATOM 3026 C CA . SER C 1 158 ? -19.098 28.184 -7.958 1.00 29.27 203 SER C CA 1
ATOM 3027 C C . SER C 1 158 ? -18.567 29.420 -7.263 1.00 30.51 203 SER C C 1
ATOM 3028 O O . SER C 1 158 ? -17.631 29.338 -6.465 1.00 33.07 203 SER C O 1
ATOM 3031 N N . VAL C 1 159 ? -19.184 30.564 -7.551 1.00 33.31 204 VAL C N 1
ATOM 3032 C CA . VAL C 1 159 ? -18.666 31.805 -6.984 1.00 34.84 204 VAL C CA 1
ATOM 3033 C C . VAL C 1 159 ? -18.914 31.838 -5.480 1.00 34.89 204 VAL C C 1
ATOM 3034 O O . VAL C 1 159 ? -18.088 32.357 -4.716 1.00 33.66 204 VAL C O 1
ATOM 3038 N N . ASP C 1 160 ? -20.020 31.233 -5.021 1.00 35.02 205 ASP C N 1
ATOM 3039 C CA . ASP C 1 160 ? -20.331 31.179 -3.600 1.00 33.62 205 ASP C CA 1
ATOM 3040 C C . ASP C 1 160 ? -20.230 29.742 -3.094 1.00 33.56 205 ASP C C 1
ATOM 3041 O O . ASP C 1 160 ? -20.554 28.800 -3.824 1.00 35.50 205 ASP C O 1
ATOM 3046 N N . PRO C 1 161 ? -19.828 29.538 -1.828 1.00 30.99 206 PRO C N 1
ATOM 3047 C CA . PRO C 1 161 ? -19.644 30.554 -0.788 1.00 29.20 206 PRO C CA 1
ATOM 3048 C C . PRO C 1 161 ? -18.287 31.276 -0.779 1.00 32.02 206 PRO C C 1
ATOM 3049 O O . PRO C 1 161 ? -18.037 32.009 0.180 1.00 35.50 206 PRO C O 1
ATOM 3053 N N . THR C 1 162 ? -17.429 31.090 -1.786 1.00 29.53 207 THR C N 1
ATOM 3054 C CA . THR C 1 162 ? -16.127 31.759 -1.757 1.00 30.46 207 THR C CA 1
ATOM 3055 C C . THR C 1 162 ? -16.288 33.273 -1.731 1.00 31.27 207 THR C C 1
ATOM 3056 O O . THR C 1 162 ? -15.647 33.965 -0.930 1.00 33.42 207 THR C O 1
ATOM 3060 N N . ARG C 1 163 ? -17.146 33.810 -2.597 1.00 27.51 208 ARG C N 1
ATOM 3061 C CA . ARG C 1 163 ? -17.279 35.263 -2.661 1.00 35.18 208 ARG C CA 1
ATOM 3062 C C . ARG C 1 163 ? -17.775 35.839 -1.340 1.00 33.24 208 ARG C C 1
ATOM 3063 O O . ARG C 1 163 ? -17.354 36.928 -0.935 1.00 37.71 208 ARG C O 1
ATOM 3071 N N . LEU C 1 164 ? -18.671 35.130 -0.655 1.00 35.33 209 LEU C N 1
ATOM 3072 C CA . LEU C 1 164 ? -19.109 35.584 0.661 1.00 35.07 209 LEU C CA 1
ATOM 3073 C C . LEU C 1 164 ? -17.947 35.594 1.652 1.00 34.55 209 LEU C C 1
ATOM 3074 O O . LEU C 1 164 ? -17.740 36.577 2.371 1.00 36.24 209 LEU C O 1
ATOM 3079 N N . LEU C 1 165 ? -17.175 34.503 1.706 1.00 32.24 210 LEU C N 1
ATOM 3080 C CA . LEU C 1 165 ? -16.063 34.436 2.655 1.00 35.85 210 LEU C CA 1
ATOM 3081 C C . LEU C 1 165 ? -15.068 35.569 2.423 1.00 35.78 210 LEU C C 1
ATOM 3082 O O . LEU C 1 165 ? -14.595 36.189 3.375 1.00 36.89 210 LEU C O 1
ATOM 3087 N N . LEU C 1 166 ? -14.752 35.862 1.161 1.00 33.90 211 LEU C N 1
ATOM 3088 C CA . LEU C 1 166 ? -13.820 36.943 0.846 1.00 38.34 211 LEU C CA 1
ATOM 3089 C C . LEU C 1 166 ? -14.346 38.307 1.300 1.00 36.61 211 LEU C C 1
ATOM 3090 O O . LEU C 1 166 ? -13.564 39.213 1.599 1.00 38.03 211 LEU C O 1
ATOM 3095 N N . THR C 1 167 ? -15.664 38.475 1.326 1.00 35.28 212 THR C N 1
ATOM 3096 C CA . THR C 1 167 ? -16.264 39.691 1.847 1.00 35.30 212 THR C CA 1
ATOM 3097 C C . THR C 1 167 ? -15.965 39.847 3.329 1.00 43.04 212 THR C C 1
ATOM 3098 O O . THR C 1 167 ? -15.918 40.966 3.851 1.00 38.39 212 THR C O 1
ATOM 3102 N N . PHE C 1 168 ? -15.723 38.735 4.011 1.00 43.13 213 PHE C N 1
ATOM 3103 C CA . PHE C 1 168 ? -15.513 38.742 5.444 1.00 42.23 213 PHE C CA 1
ATOM 3104 C C . PHE C 1 168 ? -14.049 38.789 5.819 1.00 42.48 213 PHE C C 1
ATOM 3105 O O . PHE C 1 168 ? -13.709 38.432 6.943 1.00 49.80 213 PHE C O 1
ATOM 3113 N N . ASN C 1 169 ? -13.174 39.204 4.902 1.00 44.32 214 ASN C N 1
ATOM 3114 C CA . ASN C 1 169 ? -11.774 39.469 5.242 1.00 49.50 214 ASN C CA 1
ATOM 3115 C C . ASN C 1 169 ? -11.072 38.218 5.790 1.00 49.03 214 ASN C C 1
ATOM 3116 O O . ASN C 1 169 ? -10.263 38.293 6.718 1.00 47.69 214 ASN C O 1
ATOM 3121 N N . VAL C 1 170 ? -11.393 37.049 5.222 1.00 48.47 215 VAL C N 1
ATOM 3122 C CA . VAL C 1 170 ? -10.616 35.845 5.524 1.00 46.16 215 VAL C CA 1
ATOM 3123 C C . VAL C 1 170 ? -9.156 36.076 5.147 1.00 47.90 215 VAL C C 1
ATOM 3124 O O . VAL C 1 170 ? -8.816 36.987 4.384 1.00 53.57 215 VAL C O 1
ATOM 3128 N N . SER C 1 171 ? -8.281 35.236 5.685 1.00 47.43 216 SER C N 1
ATOM 3129 C CA . SER C 1 171 ? -6.866 35.294 5.341 1.00 49.20 216 SER C CA 1
ATOM 3130 C C . SER C 1 171 ? -6.627 34.416 4.115 1.00 48.09 216 SER C C 1
ATOM 3131 O O . SER C 1 171 ? -6.663 33.183 4.194 1.00 50.43 216 SER C O 1
ATOM 3134 N N . VAL C 1 172 ? -6.375 35.056 2.981 1.00 45.82 217 VAL C N 1
ATOM 3135 C CA . VAL C 1 172 ? -6.392 34.342 1.713 1.00 49.36 217 VAL C CA 1
ATOM 3136 C C . VAL C 1 172 ? -5.140 33.489 1.517 1.00 43.52 217 VAL C C 1
ATOM 3137 O O . VAL C 1 172 ? -5.203 32.421 0.901 1.00 43.23 217 VAL C O 1
ATOM 3141 N N . ASN C 1 173 ? -4.001 33.902 2.057 1.00 43.49 218 ASN C N 1
ATOM 3142 C CA . ASN C 1 173 ? -2.747 33.236 1.746 1.00 45.12 218 ASN C CA 1
ATOM 3143 C C . ASN C 1 173 ? -2.271 32.315 2.847 1.00 43.21 218 ASN C C 1
ATOM 3144 O O . ASN C 1 173 ? -1.128 31.859 2.807 1.00 45.22 218 ASN C O 1
ATOM 3149 N N . LEU C 1 174 ? -3.141 32.012 3.804 1.00 42.07 219 LEU C N 1
ATOM 3150 C CA . LEU C 1 174 ? -2.866 31.018 4.828 1.00 42.10 219 LEU C CA 1
ATOM 3151 C C . LEU C 1 174 ? -2.900 29.609 4.243 1.00 44.42 219 LEU C C 1
ATOM 3152 O O . LEU C 1 174 ? -3.719 29.300 3.373 1.00 41.40 219 LEU C O 1
ATOM 3157 N N . GLY C 1 175 ? -2.012 28.745 4.737 1.00 46.42 220 GLY C N 1
ATOM 3158 C CA . GLY C 1 175 ? -1.901 27.371 4.271 1.00 46.86 220 GLY C CA 1
ATOM 3159 C C . GLY C 1 175 ? -2.420 26.378 5.297 1.00 46.66 220 GLY C C 1
ATOM 3160 O O . GLY C 1 175 ? -2.441 26.657 6.496 1.00 41.59 220 GLY C O 1
ATOM 3161 N N . ASP C 1 176 ? -2.865 25.218 4.821 1.00 43.66 221 ASP C N 1
ATOM 3162 C CA . ASP C 1 176 ? -3.418 24.248 5.745 1.00 46.00 221 ASP C CA 1
ATOM 3163 C C . ASP C 1 176 ? -2.307 23.662 6.615 1.00 52.26 221 ASP C C 1
ATOM 3164 O O . ASP C 1 176 ? -1.117 23.772 6.310 1.00 49.92 221 ASP C O 1
ATOM 3169 N N . LYS C 1 177 ? -2.718 23.049 7.728 1.00 51.75 222 LYS C N 1
ATOM 3170 C CA . LYS C 1 177 ? -1.766 22.663 8.769 1.00 51.44 222 LYS C CA 1
ATOM 3171 C C . LYS C 1 177 ? -0.763 21.629 8.267 1.00 56.12 222 LYS C C 1
ATOM 3172 O O . LYS C 1 177 ? 0.437 21.754 8.527 1.00 57.90 222 LYS C O 1
ATOM 3178 N N . TYR C 1 178 ? -1.228 20.622 7.516 1.00 55.02 223 TYR C N 1
ATOM 3179 C CA . TYR C 1 178 ? -0.426 19.444 7.195 1.00 58.68 223 TYR C CA 1
ATOM 3180 C C . TYR C 1 178 ? 0.157 19.456 5.785 1.00 63.22 223 TYR C C 1
ATOM 3181 O O . TYR C 1 178 ? 1.006 18.613 5.476 1.00 63.89 223 TYR C O 1
ATOM 3190 N N . HIS C 1 179 ? -0.277 20.374 4.928 1.00 59.11 224 HIS C N 1
ATOM 3191 C CA . HIS C 1 179 ? 0.290 20.526 3.597 1.00 54.04 224 HIS C CA 1
ATOM 3192 C C . HIS C 1 179 ? 0.802 21.926 3.311 1.00 51.82 224 HIS C C 1
ATOM 3193 O O . HIS C 1 179 ? 1.594 22.085 2.376 1.00 54.40 224 HIS C O 1
ATOM 3200 N N . LYS C 1 180 ? 0.392 22.938 4.081 1.00 52.88 225 LYS C N 1
ATOM 3201 C CA . LYS C 1 180 ? 0.599 24.354 3.752 1.00 46.21 225 LYS C CA 1
ATOM 3202 C C . LYS C 1 180 ? 0.049 24.684 2.368 1.00 46.46 225 LYS C C 1
ATOM 3203 O O . LYS C 1 180 ? 0.563 25.553 1.663 1.00 43.49 225 LYS C O 1
ATOM 3209 N N . ASN C 1 181 ? -1.000 23.981 1.958 1.00 44.46 226 ASN C N 1
ATOM 3210 C CA . ASN C 1 181 ? -1.722 24.368 0.758 1.00 44.74 226 ASN C CA 1
ATOM 3211 C C . ASN C 1 181 ? -2.629 25.546 1.092 1.00 46.47 226 ASN C C 1
ATOM 3212 O O . ASN C 1 181 ? -3.469 25.456 1.996 1.00 41.72 226 ASN C O 1
ATOM 3217 N N . THR C 1 182 ? -2.436 26.658 0.390 1.00 43.76 227 THR C N 1
ATOM 3218 C CA . THR C 1 182 ? -3.390 27.746 0.477 1.00 38.26 227 THR C CA 1
ATOM 3219 C C . THR C 1 182 ? -4.642 27.399 -0.319 1.00 41.02 227 THR C C 1
ATOM 3220 O O . THR C 1 182 ? -4.665 26.455 -1.121 1.00 38.55 227 THR C O 1
ATOM 3224 N N . ALA C 1 183 ? -5.697 28.191 -0.104 1.00 37.13 228 ALA C N 1
ATOM 3225 C CA . ALA C 1 183 ? -6.921 27.998 -0.873 1.00 37.47 228 ALA C CA 1
ATOM 3226 C C . ALA C 1 183 ? -6.651 28.004 -2.378 1.00 36.30 228 ALA C C 1
ATOM 3227 O O . ALA C 1 183 ? -7.301 27.269 -3.129 1.00 33.36 228 ALA C O 1
ATOM 3229 N N . LEU C 1 184 ? -5.685 28.807 -2.832 1.00 33.35 229 LEU C N 1
ATOM 3230 C CA . LEU C 1 184 ? -5.339 28.801 -4.246 1.00 36.88 229 LEU C CA 1
ATOM 3231 C C . LEU C 1 184 ? -4.725 27.467 -4.669 1.00 38.86 229 LEU C C 1
ATOM 3232 O O . LEU C 1 184 ? -4.985 26.986 -5.780 1.00 36.63 229 LEU C O 1
ATOM 3237 N N . HIS C 1 185 ? -3.911 26.854 -3.804 1.00 37.53 230 HIS C N 1
ATOM 3238 C CA . HIS C 1 185 ? -3.417 25.506 -4.087 1.00 42.07 230 HIS C CA 1
ATOM 3239 C C . HIS C 1 185 ? -4.576 24.537 -4.252 1.00 40.80 230 HIS C C 1
ATOM 3240 O O . HIS C 1 185 ? -4.614 23.750 -5.207 1.00 44.46 230 HIS C O 1
ATOM 3247 N N . TRP C 1 186 ? -5.537 24.591 -3.324 1.00 37.76 231 TRP C N 1
ATOM 3248 C CA . TRP C 1 186 ? -6.687 23.694 -3.368 1.00 39.64 231 TRP C CA 1
ATOM 3249 C C . TRP C 1 186 ? -7.518 23.918 -4.625 1.00 38.93 231 TRP C C 1
ATOM 3250 O O . TRP C 1 186 ? -7.946 22.958 -5.276 1.00 38.68 231 TRP C O 1
ATOM 3261 N N . ALA C 1 187 ? -7.757 25.178 -4.987 1.00 37.96 232 ALA C N 1
ATOM 3262 C CA . ALA C 1 187 ? -8.526 25.442 -6.196 1.00 35.01 232 ALA C CA 1
ATOM 3263 C C . ALA C 1 187 ? -7.808 24.913 -7.433 1.00 37.82 232 ALA C C 1
ATOM 3264 O O . ALA C 1 187 ? -8.442 24.365 -8.344 1.00 42.11 232 ALA C O 1
ATOM 3266 N N . VAL C 1 188 ? -6.485 25.065 -7.485 1.00 34.70 233 VAL C N 1
ATOM 3267 C CA . VAL C 1 188 ? -5.740 24.587 -8.645 1.00 40.16 233 VAL C CA 1
ATOM 3268 C C . VAL C 1 188 ? -5.780 23.064 -8.713 1.00 37.39 233 VAL C C 1
ATOM 3269 O O . VAL C 1 188 ? -6.088 22.492 -9.760 1.00 38.00 233 VAL C O 1
ATOM 3273 N N . LEU C 1 189 ? -5.495 22.391 -7.592 1.00 40.15 234 LEU C N 1
ATOM 3274 C CA . LEU C 1 189 ? -5.663 20.941 -7.498 1.00 41.53 234 LEU C CA 1
ATOM 3275 C C . LEU C 1 189 ? -7.009 20.495 -8.037 1.00 44.87 234 LEU C C 1
ATOM 3276 O O . LEU C 1 189 ? -7.099 19.536 -8.811 1.00 43.56 234 LEU C O 1
ATOM 3281 N N . ALA C 1 190 ? -8.075 21.163 -7.600 1.00 44.29 235 ALA C N 1
ATOM 3282 C CA . ALA C 1 190 ? -9.436 20.764 -7.928 1.00 38.02 235 ALA C CA 1
ATOM 3283 C C . ALA C 1 190 ? -9.869 21.182 -9.325 1.00 35.75 235 ALA C C 1
ATOM 3284 O O . ALA C 1 190 ? -10.991 20.849 -9.723 1.00 38.76 235 ALA C O 1
ATOM 3286 N N . GLY C 1 191 ? -9.032 21.893 -10.076 1.00 37.41 236 GLY C N 1
ATOM 3287 C CA . GLY C 1 191 ? -9.506 22.467 -11.329 1.00 33.35 236 GLY C CA 1
ATOM 3288 C C . GLY C 1 191 ? -10.689 23.387 -11.121 1.00 39.84 236 GLY C C 1
ATOM 3289 O O . GLY C 1 191 ? -11.595 23.432 -11.961 1.00 39.91 236 GLY C O 1
ATOM 3290 N N . ASN C 1 192 ? -10.730 24.097 -9.989 1.00 34.54 237 ASN C N 1
ATOM 3291 C CA . ASN C 1 192 ? -11.878 24.939 -9.651 1.00 32.92 237 ASN C CA 1
ATOM 3292 C C . ASN C 1 192 ? -11.649 26.321 -10.246 1.00 37.51 237 ASN C C 1
ATOM 3293 O O . ASN C 1 192 ? -11.307 27.285 -9.551 1.00 36.97 237 ASN C O 1
ATOM 3298 N N . THR C 1 193 ? -11.871 26.415 -11.567 1.00 36.89 238 THR C N 1
ATOM 3299 C CA . THR C 1 193 ? -11.550 27.647 -12.287 1.00 40.42 238 THR C CA 1
ATOM 3300 C C . THR C 1 193 ? -12.416 28.827 -11.852 1.00 40.58 238 THR C C 1
ATOM 3301 O O . THR C 1 193 ? -11.949 29.972 -11.892 1.00 45.19 238 THR C O 1
ATOM 3305 N N . THR C 1 194 ? -13.673 28.582 -11.451 1.00 41.00 239 THR C N 1
ATOM 3306 C CA . THR C 1 194 ? -14.535 29.676 -10.999 1.00 40.45 239 THR C CA 1
ATOM 3307 C C . THR C 1 194 ? -13.925 30.416 -9.813 1.00 40.13 239 THR C C 1
ATOM 3308 O O . THR C 1 194 ? -14.014 31.643 -9.720 1.00 45.92 239 THR C O 1
ATOM 3312 N N . VAL C 1 195 ? -13.303 29.683 -8.897 1.00 34.42 240 VAL C N 1
ATOM 3313 C CA . VAL C 1 195 ? -12.795 30.271 -7.659 1.00 42.30 240 VAL C CA 1
ATOM 3314 C C . VAL C 1 195 ? -11.398 30.854 -7.825 1.00 41.26 240 VAL C C 1
ATOM 3315 O O . VAL C 1 195 ? -11.042 31.795 -7.103 1.00 40.54 240 VAL C O 1
ATOM 3319 N N . ILE C 1 196 ? -10.616 30.355 -8.787 1.00 46.56 241 ILE C N 1
ATOM 3320 C CA . ILE C 1 196 ? -9.246 30.833 -8.973 1.00 44.59 241 ILE C CA 1
ATOM 3321 C C . ILE C 1 196 ? -9.233 32.339 -9.197 1.00 42.09 241 ILE C C 1
ATOM 3322 O O . ILE C 1 196 ? -8.474 33.081 -8.558 1.00 42.30 241 ILE C O 1
ATOM 3327 N N . SER C 1 197 ? -10.098 32.810 -10.092 1.00 38.30 242 SER C N 1
ATOM 3328 C CA . SER C 1 197 ? -10.197 34.234 -10.390 1.00 39.74 242 SER C CA 1
ATOM 3329 C C . SER C 1 197 ? -10.567 35.050 -9.153 1.00 44.16 242 SER C C 1
ATOM 3330 O O . SER C 1 197 ? -9.980 36.110 -8.902 1.00 42.25 242 SER C O 1
ATOM 3333 N N . LEU C 1 198 ? -11.551 34.580 -8.373 1.00 41.37 243 LEU C N 1
ATOM 3334 C CA . LEU C 1 198 ? -11.937 35.300 -7.162 1.00 39.34 243 LEU C CA 1
ATOM 3335 C C . LEU C 1 198 ? -10.752 35.449 -6.214 1.00 37.08 243 LEU C C 1
ATOM 3336 O O . LEU C 1 198 ? -10.531 36.526 -5.650 1.00 37.79 243 LEU C O 1
ATOM 3341 N N . LEU C 1 199 ? -9.953 34.388 -6.063 1.00 34.27 244 LEU C N 1
ATOM 3342 C CA . LEU C 1 199 ? -8.825 34.418 -5.138 1.00 33.13 244 LEU C CA 1
ATOM 3343 C C . LEU C 1 199 ? -7.711 35.344 -5.628 1.00 36.07 244 LEU C C 1
ATOM 3344 O O . LEU C 1 199 ? -7.157 36.111 -4.835 1.00 37.55 244 LEU C O 1
ATOM 3349 N N . LEU C 1 200 ? -7.376 35.301 -6.927 1.00 37.02 245 LEU C N 1
ATOM 3350 C CA . LEU C 1 200 ? -6.391 36.240 -7.467 1.00 37.17 245 LEU C CA 1
ATOM 3351 C C . LEU C 1 200 ? -6.804 37.685 -7.222 1.00 38.33 245 LEU C C 1
ATOM 3352 O O . LEU C 1 200 ? -5.968 38.522 -6.867 1.00 39.13 245 LEU C O 1
ATOM 3357 N N . GLU C 1 201 ? -8.089 38.005 -7.415 1.00 40.29 246 GLU C N 1
ATOM 3358 C CA . GLU C 1 201 ? -8.546 39.373 -7.198 1.00 42.04 246 GLU C CA 1
ATOM 3359 C C . GLU C 1 201 ? -8.545 39.762 -5.726 1.00 40.69 246 GLU C C 1
ATOM 3360 O O . GLU C 1 201 ? -8.561 40.956 -5.416 1.00 41.55 246 GLU C O 1
ATOM 3366 N N . ALA C 1 202 ? -8.517 38.792 -4.814 1.00 41.68 247 ALA C N 1
ATOM 3367 C CA . ALA C 1 202 ? -8.388 39.078 -3.391 1.00 39.77 247 ALA C CA 1
ATOM 3368 C C . ALA C 1 202 ? -6.941 39.031 -2.911 1.00 42.38 247 ALA C C 1
ATOM 3369 O O . ALA C 1 202 ? -6.703 39.001 -1.702 1.00 43.91 247 ALA C O 1
ATOM 3371 N N . GLY C 1 203 ? -5.974 39.035 -3.824 1.00 36.69 248 GLY C N 1
ATOM 3372 C CA . GLY C 1 203 ? -4.579 39.123 -3.437 1.00 36.96 248 GLY C CA 1
ATOM 3373 C C . GLY C 1 203 ? -3.876 37.811 -3.155 1.00 41.22 248 GLY C C 1
ATOM 3374 O O . GLY C 1 203 ? -2.860 37.818 -2.452 1.00 44.81 248 GLY C O 1
ATOM 3375 N N . ALA C 1 204 ? -4.374 36.689 -3.673 1.00 37.59 249 ALA C N 1
ATOM 3376 C CA . ALA C 1 204 ? -3.708 35.407 -3.468 1.00 41.57 249 ALA C CA 1
ATOM 3377 C C . ALA C 1 204 ? -2.343 35.375 -4.161 1.00 45.90 249 ALA C C 1
ATOM 3378 O O . ALA C 1 204 ? -2.175 35.914 -5.264 1.00 42.97 249 ALA C O 1
ATOM 3380 N N . ASN C 1 205 ? -1.363 34.732 -3.506 1.00 44.44 250 ASN C N 1
ATOM 3381 C CA . ASN C 1 205 ? 0.003 34.618 -4.025 1.00 46.07 250 ASN C CA 1
ATOM 3382 C C . ASN C 1 205 ? 0.127 33.373 -4.887 1.00 44.73 250 ASN C C 1
ATOM 3383 O O . ASN C 1 205 ? -0.043 32.261 -4.387 1.00 49.98 250 ASN C O 1
ATOM 3388 N N . VAL C 1 206 ? 0.480 33.541 -6.162 1.00 44.46 251 VAL C N 1
ATOM 3389 C CA . VAL C 1 206 ? 0.704 32.356 -6.986 1.00 44.31 251 VAL C CA 1
ATOM 3390 C C . VAL C 1 206 ? 2.057 31.705 -6.733 1.00 45.54 251 VAL C C 1
ATOM 3391 O O . VAL C 1 206 ? 2.259 30.555 -7.147 1.00 49.30 251 VAL C O 1
ATOM 3395 N N . ASP C 1 207 ? 2.984 32.386 -6.053 1.00 41.01 252 ASP C N 1
ATOM 3396 C CA . ASP C 1 207 ? 4.337 31.863 -5.865 1.00 47.10 252 ASP C CA 1
ATOM 3397 C C . ASP C 1 207 ? 4.587 31.255 -4.488 1.00 53.65 252 ASP C C 1
ATOM 3398 O O . ASP C 1 207 ? 5.573 30.525 -4.335 1.00 58.59 252 ASP C O 1
ATOM 3403 N N . ALA C 1 208 ? 3.741 31.534 -3.492 1.00 48.76 253 ALA C N 1
ATOM 3404 C CA . ALA C 1 208 ? 3.906 30.927 -2.174 1.00 50.20 253 ALA C CA 1
ATOM 3405 C C . ALA C 1 208 ? 3.918 29.404 -2.281 1.00 46.56 253 ALA C C 1
ATOM 3406 O O . ALA C 1 208 ? 3.210 28.819 -3.100 1.00 46.86 253 ALA C O 1
ATOM 3408 N N . GLN C 1 209 ? 4.729 28.758 -1.449 1.00 52.89 254 GLN C N 1
ATOM 3409 C CA . GLN C 1 209 ? 5.005 27.331 -1.576 1.00 46.50 254 GLN C CA 1
ATOM 3410 C C . GLN C 1 209 ? 4.388 26.533 -0.436 1.00 49.34 254 GLN C C 1
ATOM 3411 O O . GLN C 1 209 ? 4.417 26.958 0.731 1.00 45.22 254 GLN C O 1
ATOM 3417 N N . ASN C 1 210 ? 3.858 25.358 -0.778 1.00 43.41 255 ASN C N 1
ATOM 3418 C CA . ASN C 1 210 ? 3.397 24.411 0.228 1.00 48.25 255 ASN C CA 1
ATOM 3419 C C . ASN C 1 210 ? 4.594 23.642 0.775 1.00 49.92 255 ASN C C 1
ATOM 3420 O O . ASN C 1 210 ? 5.746 23.933 0.445 1.00 50.10 255 ASN C O 1
ATOM 3425 N N . ILE C 1 211 ? 4.320 22.609 1.578 1.00 50.92 256 ILE C N 1
ATOM 3426 C CA . ILE C 1 211 ? 5.381 21.892 2.290 1.00 53.82 256 ILE C CA 1
ATOM 3427 C C . ILE C 1 211 ? 6.392 21.292 1.320 1.00 54.46 256 ILE C C 1
ATOM 3428 O O . ILE C 1 211 ? 7.604 21.335 1.564 1.00 56.96 256 ILE C O 1
ATOM 3433 N N . LYS C 1 212 ? 5.920 20.738 0.204 1.00 51.44 257 LYS C N 1
ATOM 3434 C CA . LYS C 1 212 ? 6.796 20.147 -0.791 1.00 46.39 257 LYS C CA 1
ATOM 3435 C C . LYS C 1 212 ? 7.403 21.180 -1.744 1.00 54.68 257 LYS C C 1
ATOM 3436 O O . LYS C 1 212 ? 7.809 20.814 -2.855 1.00 56.20 257 LYS C O 1
ATOM 3442 N N . GLY C 1 213 ? 7.474 22.447 -1.337 1.00 52.33 258 GLY C N 1
ATOM 3443 C CA . GLY C 1 213 ? 8.040 23.494 -2.166 1.00 48.20 258 GLY C CA 1
ATOM 3444 C C . GLY C 1 213 ? 7.297 23.783 -3.453 1.00 51.33 258 GLY C C 1
ATOM 3445 O O . GLY C 1 213 ? 7.861 24.418 -4.352 1.00 55.21 258 GLY C O 1
ATOM 3446 N N . GLU C 1 214 ? 6.049 23.336 -3.583 1.00 50.73 259 GLU C N 1
ATOM 3447 C CA . GLU C 1 214 ? 5.272 23.588 -4.792 1.00 49.96 259 GLU C CA 1
ATOM 3448 C C . GLU C 1 214 ? 4.462 24.864 -4.618 1.00 50.11 259 GLU C C 1
ATOM 3449 O O . GLU C 1 214 ? 3.763 25.029 -3.609 1.00 45.52 259 GLU C O 1
ATOM 3455 N N . SER C 1 215 ? 4.567 25.769 -5.590 1.00 45.51 260 SER C N 1
ATOM 3456 C CA . SER C 1 215 ? 3.672 26.912 -5.619 1.00 44.35 260 SER C CA 1
ATOM 3457 C C . SER C 1 215 ? 2.349 26.505 -6.261 1.00 48.00 260 SER C C 1
ATOM 3458 O O . SER C 1 215 ? 2.181 25.376 -6.746 1.00 47.07 260 SER C O 1
ATOM 3461 N N . ALA C 1 216 ? 1.386 27.436 -6.245 1.00 43.68 261 ALA C N 1
ATOM 3462 C CA . ALA C 1 216 ? 0.134 27.191 -6.955 1.00 41.99 261 ALA C CA 1
ATOM 3463 C C . ALA C 1 216 ? 0.350 27.172 -8.460 1.00 45.50 261 ALA C C 1
ATOM 3464 O O . ALA C 1 216 ? -0.341 26.433 -9.178 1.00 43.50 261 ALA C O 1
ATOM 3466 N N . LEU C 1 217 ? 1.292 27.984 -8.952 1.00 45.65 262 LEU C N 1
ATOM 3467 C CA . LEU C 1 217 ? 1.663 27.935 -10.365 1.00 45.64 262 LEU C CA 1
ATOM 3468 C C . LEU C 1 217 ? 2.423 26.653 -10.685 1.00 42.16 262 LEU C C 1
ATOM 3469 O O . LEU C 1 217 ? 2.193 26.041 -11.734 1.00 45.64 262 LEU C O 1
ATOM 3474 N N . ASP C 1 218 ? 3.310 26.222 -9.775 1.00 44.57 263 ASP C N 1
ATOM 3475 C CA . ASP C 1 218 ? 3.977 24.927 -9.907 1.00 45.11 263 ASP C CA 1
ATOM 3476 C C . ASP C 1 218 ? 2.961 23.811 -10.136 1.00 47.97 263 ASP C C 1
ATOM 3477 O O . ASP C 1 218 ? 3.119 22.984 -11.041 1.00 46.89 263 ASP C O 1
ATOM 3482 N N . LEU C 1 219 ? 1.893 23.790 -9.327 1.00 47.18 264 LEU C N 1
ATOM 3483 C CA . LEU C 1 219 ? 0.880 22.738 -9.432 1.00 49.56 264 LEU C CA 1
ATOM 3484 C C . LEU C 1 219 ? 0.125 22.819 -10.752 1.00 49.88 264 LEU C C 1
ATOM 3485 O O . LEU C 1 219 ? -0.271 21.790 -11.318 1.00 45.92 264 LEU C O 1
ATOM 3490 N N . ALA C 1 220 ? -0.110 24.035 -11.245 1.00 48.23 265 ALA C N 1
ATOM 3491 C CA . ALA C 1 220 ? -0.771 24.176 -12.532 1.00 45.01 265 ALA C CA 1
ATOM 3492 C C . ALA C 1 220 ? 0.114 23.637 -13.648 1.00 47.02 265 ALA C C 1
ATOM 3493 O O . ALA C 1 220 ? -0.374 22.990 -14.582 1.00 47.35 265 ALA C O 1
ATOM 3495 N N . LYS C 1 221 ? 1.423 23.870 -13.548 1.00 47.79 266 LYS C N 1
ATOM 3496 C CA . LYS C 1 221 ? 2.350 23.319 -14.528 1.00 49.00 266 LYS C CA 1
ATOM 3497 C C . LYS C 1 221 ? 2.381 21.791 -14.482 1.00 50.32 266 LYS C C 1
ATOM 3498 O O . LYS C 1 221 ? 2.431 21.142 -15.530 1.00 49.09 266 LYS C O 1
ATOM 3504 N N . GLN C 1 222 ? 2.321 21.189 -13.288 1.00 50.05 267 GLN C N 1
ATOM 3505 C CA . GLN C 1 222 ? 2.292 19.726 -13.229 1.00 52.20 267 GLN C CA 1
ATOM 3506 C C . GLN C 1 222 ? 1.065 19.163 -13.931 1.00 52.71 267 GLN C C 1
ATOM 3507 O O . GLN C 1 222 ? 1.155 18.143 -14.621 1.00 58.93 267 GLN C O 1
ATOM 3513 N N . ARG C 1 223 ? -0.095 19.804 -13.762 1.00 53.13 268 ARG C N 1
ATOM 3514 C CA . ARG C 1 223 ? -1.305 19.331 -14.427 1.00 54.10 268 ARG C CA 1
ATOM 3515 C C . ARG C 1 223 ? -1.315 19.626 -15.915 1.00 51.33 268 ARG C C 1
ATOM 3516 O O . ARG C 1 223 ? -2.249 19.194 -16.596 1.00 55.91 268 ARG C O 1
ATOM 3524 N N . LYS C 1 224 ? -0.326 20.365 -16.423 1.00 54.61 269 LYS C N 1
ATOM 3525 C CA . LYS C 1 224 ? -0.297 20.788 -17.826 1.00 54.97 269 LYS C CA 1
ATOM 3526 C C . LYS C 1 224 ? -1.621 21.427 -18.239 1.00 53.56 269 LYS C C 1
ATOM 3527 O O . LYS C 1 224 ? -2.076 21.283 -19.378 1.00 55.38 269 LYS C O 1
ATOM 3533 N N . ASN C 1 225 ? -2.263 22.132 -17.307 1.00 55.03 270 ASN C N 1
ATOM 3534 C CA . ASN C 1 225 ? -3.517 22.820 -17.591 1.00 49.70 270 ASN C CA 1
ATOM 3535 C C . ASN C 1 225 ? -3.179 24.221 -18.088 1.00 50.60 270 ASN C C 1
ATOM 3536 O O . ASN C 1 225 ? -2.739 25.083 -17.314 1.00 47.98 270 ASN C O 1
ATOM 3541 N N . VAL C 1 226 ? -3.384 24.443 -19.384 1.00 45.68 271 VAL C N 1
ATOM 3542 C CA . VAL C 1 226 ? -2.877 25.655 -20.010 1.00 46.60 271 VAL C CA 1
ATOM 3543 C C . VAL C 1 226 ? -3.683 26.867 -19.561 1.00 43.59 271 VAL C C 1
ATOM 3544 O O . VAL C 1 226 ? -3.114 27.921 -19.246 1.00 43.09 271 VAL C O 1
ATOM 3548 N N . TRP C 1 227 ? -5.013 26.746 -19.521 1.00 45.40 272 TRP C N 1
ATOM 3549 C CA . TRP C 1 227 ? -5.831 27.875 -19.078 1.00 45.10 272 TRP C CA 1
ATOM 3550 C C . TRP C 1 227 ? -5.436 28.309 -17.675 1.00 45.26 272 TRP C C 1
ATOM 3551 O O . TRP C 1 227 ? -5.402 29.507 -17.375 1.00 45.21 272 TRP C O 1
ATOM 3562 N N . MET C 1 228 ? -5.084 27.350 -16.815 1.00 46.25 273 MET C N 1
ATOM 3563 C CA . MET C 1 228 ? -4.726 27.679 -15.439 1.00 44.55 273 MET C CA 1
ATOM 3564 C C . MET C 1 228 ? -3.348 28.323 -15.361 1.00 45.44 273 MET C C 1
ATOM 3565 O O . MET C 1 228 ? -3.161 29.313 -14.647 1.00 42.20 273 MET C O 1
ATOM 3570 N N . ILE C 1 229 ? -2.360 27.759 -16.063 1.00 44.33 274 ILE C N 1
ATOM 3571 C CA . ILE C 1 229 ? -1.039 28.383 -16.074 1.00 44.00 274 ILE C CA 1
ATOM 3572 C C . ILE C 1 229 ? -1.132 29.812 -16.604 1.00 45.92 274 ILE C C 1
ATOM 3573 O O . ILE C 1 229 ? -0.561 30.746 -16.021 1.00 43.54 274 ILE C O 1
ATOM 3578 N N . ASN C 1 230 ? -1.904 30.016 -17.677 1.00 40.42 275 ASN C N 1
ATOM 3579 C CA . ASN C 1 230 ? -2.024 31.350 -18.251 1.00 45.37 275 ASN C CA 1
ATOM 3580 C C . ASN C 1 230 ? -2.772 32.303 -17.319 1.00 47.31 275 ASN C C 1
ATOM 3581 O O . ASN C 1 230 ? -2.311 33.425 -17.067 1.00 46.23 275 ASN C O 1
ATOM 3586 N N . HIS C 1 231 ? -3.932 31.880 -16.804 1.00 44.59 276 HIS C N 1
ATOM 3587 C CA . HIS C 1 231 ? -4.721 32.757 -15.935 1.00 43.68 276 HIS C CA 1
ATOM 3588 C C . HIS C 1 231 ? -3.943 33.165 -14.682 1.00 42.03 276 HIS C C 1
ATOM 3589 O O . HIS C 1 231 ? -3.995 34.326 -14.259 1.00 41.41 276 HIS C O 1
ATOM 3596 N N . LEU C 1 232 ? -3.212 32.230 -14.072 1.00 41.89 277 LEU C N 1
ATOM 3597 C CA . LEU C 1 232 ? -2.402 32.589 -12.914 1.00 42.72 277 LEU C CA 1
ATOM 3598 C C . LEU C 1 232 ? -1.358 33.640 -13.277 1.00 46.78 277 LEU C C 1
ATOM 3599 O O . LEU C 1 232 ? -1.101 34.568 -12.500 1.00 44.37 277 LEU C O 1
ATOM 3604 N N . GLN C 1 233 ? -0.725 33.498 -14.444 1.00 47.50 278 GLN C N 1
ATOM 3605 C CA . GLN C 1 233 ? 0.352 34.410 -14.808 1.00 43.62 278 GLN C CA 1
ATOM 3606 C C . GLN C 1 233 ? -0.189 35.787 -15.169 1.00 44.52 278 GLN C C 1
ATOM 3607 O O . GLN C 1 233 ? 0.416 36.804 -14.813 1.00 47.31 278 GLN C O 1
ATOM 3613 N N . GLU C 1 234 ? -1.336 35.836 -15.861 1.00 46.08 279 GLU C N 1
ATOM 3614 C CA . GLU C 1 234 ? -1.912 37.070 -16.390 1.00 46.63 279 GLU C CA 1
ATOM 3615 C C . GLU C 1 234 ? -2.781 37.831 -15.388 1.00 45.59 279 GLU C C 1
ATOM 3616 O O . GLU C 1 234 ? -2.845 39.064 -15.451 1.00 44.22 279 GLU C O 1
ATOM 3622 N N . ALA C 1 235 ? -3.474 37.148 -14.481 1.00 43.45 280 ALA C N 1
ATOM 3623 C CA . ALA C 1 235 ? -4.395 37.829 -13.576 1.00 42.62 280 ALA C CA 1
ATOM 3624 C C . ALA C 1 235 ? -3.874 37.961 -12.146 1.00 40.90 280 ALA C C 1
ATOM 3625 O O . ALA C 1 235 ? -4.598 38.481 -11.296 1.00 43.72 280 ALA C O 1
ATOM 3627 N N . ARG C 1 236 ? -2.654 37.495 -11.854 1.00 42.76 281 ARG C N 1
ATOM 3628 C CA . ARG C 1 236 ? -2.057 37.684 -10.533 1.00 40.18 281 ARG C CA 1
ATOM 3629 C C . ARG C 1 236 ? -1.995 39.169 -10.186 1.00 42.26 281 ARG C C 1
ATOM 3630 O O . ARG C 1 236 ? -1.832 40.030 -11.059 1.00 39.90 281 ARG C O 1
ATOM 3638 N N . GLN C 1 237 ? -2.112 39.470 -8.892 1.00 42.11 282 GLN C N 1
ATOM 3639 C CA . GLN C 1 237 ? -2.094 40.853 -8.430 1.00 42.09 282 GLN C CA 1
ATOM 3640 C C . GLN C 1 237 ? -1.015 41.139 -7.395 1.00 40.71 282 GLN C C 1
ATOM 3641 O O . GLN C 1 237 ? -0.851 42.302 -7.007 1.00 42.93 282 GLN C O 1
ATOM 3647 N N . ALA C 1 238 ? -0.271 40.127 -6.948 1.00 43.81 283 ALA C N 1
ATOM 3648 C CA . ALA C 1 238 ? 0.808 40.306 -5.980 1.00 43.32 283 ALA C CA 1
ATOM 3649 C C . ALA C 1 238 ? 2.166 40.105 -6.644 1.00 47.14 283 ALA C C 1
ATOM 3650 O O . ALA C 1 238 ? 2.407 39.077 -7.280 1.00 50.00 283 ALA C O 1
ATOM 3652 N N . GLY D 2 1 ? -37.791 14.929 -2.674 1.00 43.77 1 GLY D N 1
ATOM 3653 C CA . GLY D 2 1 ? -37.904 13.828 -1.740 1.00 47.11 1 GLY D CA 1
ATOM 3654 C C . GLY D 2 1 ? -37.492 14.158 -0.317 1.00 46.60 1 GLY D C 1
ATOM 3655 O O . GLY D 2 1 ? -36.995 15.252 -0.036 1.00 49.97 1 GLY D O 1
ATOM 3656 N N . VAL D 2 2 ? -37.718 13.198 0.580 1.00 49.73 2 VAL D N 1
ATOM 3657 C CA . VAL D 2 2 ? -37.258 13.270 1.964 1.00 42.30 2 VAL D CA 1
ATOM 3658 C C . VAL D 2 2 ? -35.890 12.601 2.039 1.00 46.80 2 VAL D C 1
ATOM 3659 O O . VAL D 2 2 ? -35.441 11.990 1.062 1.00 50.17 2 VAL D O 1
ATOM 3663 N N . VAL D 2 3 ? -35.215 12.708 3.183 1.00 41.78 3 VAL D N 1
ATOM 3664 C CA . VAL D 2 3 ? -33.894 12.114 3.383 1.00 39.68 3 VAL D CA 1
ATOM 3665 C C . VAL D 2 3 ? -34.050 10.907 4.305 1.00 42.43 3 VAL D C 1
ATOM 3666 O O . VAL D 2 3 ? -34.397 11.051 5.488 1.00 41.85 3 VAL D O 1
ATOM 3670 N N . ALA D 2 4 ? -33.798 9.710 3.767 1.00 43.49 4 ALA D N 1
ATOM 3671 C CA . ALA D 2 4 ? -33.875 8.482 4.551 1.00 45.26 4 ALA D CA 1
ATOM 3672 C C . ALA D 2 4 ? -32.561 7.711 4.581 1.00 46.63 4 ALA D C 1
ATOM 3673 O O . ALA D 2 4 ? -32.554 6.547 4.998 1.00 47.73 4 ALA D O 1
ATOM 3675 N N . SER D 2 5 ? -31.450 8.325 4.168 1.00 46.90 5 SER D N 1
ATOM 3676 C CA . SER D 2 5 ? -30.119 7.739 4.288 1.00 47.33 5 SER D CA 1
ATOM 3677 C C . SER D 2 5 ? -29.210 8.653 5.100 1.00 47.98 5 SER D C 1
ATOM 3678 O O . SER D 2 5 ? -29.174 9.867 4.877 1.00 50.02 5 SER D O 1
ATOM 3681 N N . GLN D 2 6 ? -28.456 8.071 6.024 1.00 43.56 6 GLN D N 1
ATOM 3682 C CA . GLN D 2 6 ? -27.595 8.874 6.864 1.00 45.96 6 GLN D CA 1
ATOM 3683 C C . GLN D 2 6 ? -26.417 9.440 6.064 1.00 43.67 6 GLN D C 1
ATOM 3684 O O . GLN D 2 6 ? -26.063 8.920 5.005 1.00 41.33 6 GLN D O 1
ATOM 3690 N N . PRO D 2 7 ? -25.816 10.531 6.548 1.00 42.76 7 PRO D N 1
ATOM 3691 C CA . PRO D 2 7 ? -24.626 11.082 5.886 1.00 43.80 7 PRO D CA 1
ATOM 3692 C C . PRO D 2 7 ? -23.489 10.071 5.835 1.00 47.71 7 PRO D C 1
ATOM 3693 O O . PRO D 2 7 ? -23.225 9.355 6.807 1.00 43.84 7 PRO D O 1
ATOM 3697 N N . ALA D 2 8 ? -22.810 10.030 4.680 1.00 45.56 8 ALA D N 1
ATOM 3698 C CA . ALA D 2 8 ? -21.786 9.035 4.385 1.00 44.84 8 ALA D CA 1
ATOM 3699 C C . ALA D 2 8 ? -20.550 9.706 3.801 1.00 49.05 8 ALA D C 1
ATOM 3700 O O . ALA D 2 8 ? -20.618 10.820 3.279 1.00 48.85 8 ALA D O 1
ATOM 3702 N N . ARG D 2 9 ? -19.409 9.007 3.903 1.00 57.54 9 ARG D N 1
ATOM 3703 C CA . ARG D 2 9 ? -18.163 9.474 3.298 1.00 55.24 9 ARG D CA 1
ATOM 3704 C C . ARG D 2 9 ? -18.373 9.748 1.815 1.00 53.40 9 ARG D C 1
ATOM 3705 O O . ARG D 2 9 ? -19.208 9.116 1.161 1.00 53.89 9 ARG D O 1
ATOM 3707 N N . VAL D 2 10 ? -17.621 10.711 1.285 1.00 59.02 10 VAL D N 1
ATOM 3708 C CA . VAL D 2 10 ? -17.704 11.025 -0.148 1.00 57.76 10 VAL D CA 1
ATOM 3709 C C . VAL D 2 10 ? -17.139 9.868 -0.992 1.00 69.22 10 VAL D C 1
ATOM 3710 O O . VAL D 2 10 ? -16.331 9.046 -0.525 1.00 69.64 10 VAL D O 1
#

Foldseek 3Di:
DDPCCPPDLQVCLLVLVPVSNVVVVVVPDQQQDADPQFHGSLLSNLLSVNLVVNVVSVVSPHDLFAFTGPQRGGSLQNNLLNQPQVSNVSSVVVPHDQQDATNVQDGSLLSNLLNQNQVNNVVVVVVPPDQQDATRFQDGSLLSNLQHPLDLPPNVVSLVDPDPQQAAGDPWRQGSLLNNLLRVSVNNNVVSLVSPYQQCDAIPVNAGSLNSNVVVVPVVSNVSNVVSD/DDDDDDDDDD/DCPCCPPDLLVCLLVLVPVNVVVVVVVPDQQQDADPQFHGSLLSNLLNVNLVVNVVSVVSPHDQFQFGGPFRGGSLQNNLLNLPQVSVVSSVVVVHDQQDATSVQDGSLQSNLLNQNQVNVVVVVVVPDDQQDATPFQDGSLLSNLQHPLALPPNVVSLVVVHDQCAAGDPWGQGSLLNNLVNVSVNVNLVSQVSQYDQCDAIPVRAGSLNSNVVVVPVVSNVCCVPSHDD/DDDDDDDDDD